Protein AF-0000000070569779 (afdb_homodimer)

Solvent-accessible surface area (backbone atoms only — not comparable to full-atom values): 30736 Å² total; per-residue (Å²): 129,89,82,84,84,78,81,80,78,84,78,78,77,76,77,74,81,68,86,76,75,81,78,78,73,76,72,78,74,75,82,78,78,74,84,86,83,73,84,77,76,76,73,76,72,74,74,78,79,76,81,65,71,64,59,62,51,48,49,41,53,55,48,56,52,51,76,78,44,46,83,85,38,76,62,38,60,55,52,50,49,52,50,58,70,68,51,78,43,61,67,45,48,53,47,41,53,52,46,34,51,58,46,15,51,74,33,67,68,36,8,50,35,40,33,56,54,50,61,70,43,35,78,45,63,38,95,89,43,46,42,40,57,54,51,53,50,50,52,50,57,60,54,58,66,39,77,76,43,34,82,81,37,49,57,51,50,51,16,49,46,50,23,48,49,51,44,46,52,53,35,44,74,71,69,42,92,46,73,83,53,51,60,59,47,52,49,47,47,49,48,28,53,71,64,60,39,68,74,40,36,56,52,42,46,50,53,47,62,74,40,39,71,59,38,52,74,76,38,42,69,58,43,73,46,61,46,46,54,51,41,53,48,45,36,66,34,81,87,37,54,65,70,58,21,52,47,37,47,52,41,49,49,52,50,44,54,52,55,22,60,66,74,75,130,88,76,84,78,75,76,77,76,79,74,74,74,73,75,72,79,64,87,74,74,84,77,74,80,71,74,76,73,72,83,70,80,83,80,83,84,76,84,75,81,79,74,76,75,77,74,76,80,74,80,63,71,63,58,63,49,48,50,40,52,57,48,56,51,51,76,78,46,46,81,83,36,78,60,37,61,56,53,51,50,53,50,58,70,67,52,78,42,62,67,44,46,51,48,42,52,52,45,31,51,57,48,14,50,74,34,67,68,36,8,50,36,39,34,56,53,51,61,70,44,36,79,46,63,38,95,89,43,48,41,40,57,55,52,52,51,50,53,50,56,61,52,58,68,38,76,75,42,35,82,82,37,49,58,51,51,52,15,49,45,49,23,48,47,52,45,46,51,54,36,44,74,71,71,42,91,44,72,84,51,51,60,58,46,51,48,46,48,50,49,28,54,72,63,58,39,68,76,39,36,54,52,43,44,51,53,47,61,74,39,38,71,58,37,52,74,73,37,41,68,58,43,73,44,62,46,45,53,53,42,52,49,44,35,68,33,80,85,37,54,65,72,59,19,50,48,37,47,52,41,50,50,51,50,42,55,50,55,21,60,67,75,74

Radius of gyration: 38.99 Å; Cα contacts (8 Å, |Δi|>4): 470; chains: 2; bounding box: 37×134×122 Å

pLDDT: mean 79.56, std 28.94, range [16.98, 98.31]

Structure (mmCIF, N/CA/C/O backbone):
data_AF-0000000070569779-model_v1
#
loop_
_entity.id
_entity.type
_entity.pdbx_description
1 polymer 'Putative mif4gd protein'
#
loop_
_atom_site.group_PDB
_atom_site.id
_atom_site.type_symbol
_atom_site.label_atom_id
_atom_site.label_alt_id
_atom_site.label_comp_id
_atom_site.label_asym_id
_atom_site.label_entity_id
_atom_site.label_seq_id
_atom_site.pdbx_PDB_ins_code
_atom_site.Cartn_x
_atom_site.Cartn_y
_atom_site.Cartn_z
_atom_site.occupancy
_atom_site.B_iso_or_equiv
_atom_site.auth_seq_id
_atom_site.auth_comp_id
_atom_site.auth_asym_id
_atom_site.auth_atom_id
_atom_site.pdbx_PDB_model_num
ATOM 1 N N . MET A 1 1 ? 15.031 -36.656 29.281 1 17.78 1 MET A N 1
ATOM 2 C CA . MET A 1 1 ? 14.133 -35.906 30.172 1 17.78 1 MET A CA 1
ATOM 3 C C . MET A 1 1 ? 14.406 -34.406 30.094 1 17.78 1 MET A C 1
ATOM 5 O O . MET A 1 1 ? 13.859 -33.656 30.891 1 17.78 1 MET A O 1
ATOM 9 N N . ALA A 1 2 ? 15.391 -33.906 29.469 1 23.2 2 ALA A N 1
ATOM 10 C CA . ALA A 1 2 ? 15.914 -32.594 29.859 1 23.2 2 ALA A CA 1
ATOM 11 C C . ALA A 1 2 ? 14.891 -31.5 29.594 1 23.2 2 ALA A C 1
ATOM 13 O O . ALA A 1 2 ? 14.172 -31.531 28.594 1 23.2 2 ALA A O 1
ATOM 14 N N . GLY A 1 3 ? 14.523 -30.578 30.625 1 19.69 3 GLY A N 1
ATOM 15 C CA . GLY A 1 3 ? 13.602 -29.609 31.188 1 19.69 3 GLY A CA 1
ATOM 16 C C . GLY A 1 3 ? 13.531 -28.312 30.391 1 19.69 3 GLY A C 1
ATOM 17 O O . GLY A 1 3 ? 14.414 -28.031 29.578 1 19.69 3 GLY A O 1
ATOM 18 N N . ARG A 1 4 ? 12.297 -27.453 30.531 1 23.33 4 ARG A N 1
ATOM 19 C CA . ARG A 1 4 ? 11.391 -26.359 30.188 1 23.33 4 ARG A CA 1
ATOM 20 C C . ARG A 1 4 ? 11.992 -25 30.578 1 23.33 4 ARG A C 1
ATOM 22 O O . ARG A 1 4 ? 11.672 -24.453 31.641 1 23.33 4 ARG A O 1
ATOM 29 N N . GLY A 1 5 ? 13.289 -24.75 30.453 1 20.64 5 GLY A N 1
ATOM 30 C CA . GLY A 1 5 ? 13.719 -23.578 31.203 1 20.64 5 GLY A CA 1
ATOM 31 C C . GLY A 1 5 ? 13.008 -22.312 30.781 1 20.64 5 GLY A C 1
ATOM 32 O O . GLY A 1 5 ? 12.773 -22.094 29.594 1 20.64 5 GLY A O 1
ATOM 33 N N . ARG A 1 6 ? 12.148 -21.609 31.703 1 21.98 6 ARG A N 1
ATOM 34 C CA . ARG A 1 6 ? 11.266 -20.469 31.984 1 21.98 6 ARG A CA 1
ATOM 35 C C . ARG A 1 6 ? 11.977 -19.156 31.734 1 21.98 6 ARG A C 1
ATOM 37 O O . ARG A 1 6 ? 12.836 -18.75 32.531 1 21.98 6 ARG A O 1
ATOM 44 N N . GLY A 1 7 ? 12.406 -18.703 30.562 1 21.06 7 GLY A N 1
ATOM 45 C CA . GLY A 1 7 ? 13.227 -17.516 30.406 1 21.06 7 GLY A CA 1
ATOM 46 C C . GLY A 1 7 ? 12.523 -16.25 30.875 1 21.06 7 GLY A C 1
ATOM 47 O O . GLY A 1 7 ? 11.375 -15.992 30.5 1 21.06 7 GLY A O 1
ATOM 48 N N . SER A 1 8 ? 12.711 -15.758 32.156 1 21.64 8 SER A N 1
ATOM 49 C CA . SER A 1 8 ? 12.18 -14.633 32.906 1 21.64 8 SER A CA 1
ATOM 50 C C . SER A 1 8 ? 12.305 -13.328 32.125 1 21.64 8 SER A C 1
ATOM 52 O O . SER A 1 8 ? 13.383 -13 31.625 1 21.64 8 SER A O 1
ATOM 54 N N . ARG A 1 9 ? 11.227 -12.852 31.547 1 21.84 9 ARG A N 1
ATOM 55 C CA . ARG A 1 9 ? 10.898 -11.617 30.844 1 21.84 9 ARG A CA 1
ATOM 56 C C . ARG A 1 9 ? 11.172 -10.398 31.719 1 21.84 9 ARG A C 1
ATOM 58 O O . ARG A 1 9 ? 10.523 -10.211 32.75 1 21.84 9 ARG A O 1
ATOM 65 N N . ALA A 1 10 ? 12.453 -9.875 31.938 1 21.56 10 ALA A N 1
ATOM 66 C CA . ALA A 1 10 ? 12.75 -8.742 32.812 1 21.56 10 ALA A CA 1
ATOM 67 C C . ALA A 1 10 ? 11.938 -7.516 32.406 1 21.56 10 ALA A C 1
ATOM 69 O O . ALA A 1 10 ? 11.742 -7.25 31.219 1 21.56 10 ALA A O 1
ATOM 70 N N . ALA A 1 11 ? 11.023 -7.016 33.281 1 22.83 11 ALA A N 1
ATOM 71 C CA . ALA A 1 11 ? 10.047 -5.957 33.531 1 22.83 11 ALA A CA 1
ATOM 72 C C . ALA A 1 11 ? 10.695 -4.578 33.406 1 22.83 11 ALA A C 1
ATOM 74 O O . ALA A 1 11 ? 11.547 -4.227 34.219 1 22.83 11 ALA A O 1
ATOM 75 N N . PHE A 1 12 ? 11.102 -4.066 32.25 1 22.31 12 PHE A N 1
ATOM 76 C CA . PHE A 1 12 ? 11.805 -2.789 32.25 1 22.31 12 PHE A CA 1
ATOM 77 C C . PHE A 1 12 ? 10.938 -1.685 32.812 1 22.31 12 PHE A C 1
ATOM 79 O O . PHE A 1 12 ? 9.797 -1.489 32.375 1 22.31 12 PHE A O 1
ATOM 86 N N . PRO A 1 13 ? 11.07 -1.323 34.062 1 23.19 13 PRO A N 1
ATOM 87 C CA . PRO A 1 13 ? 10.25 -0.348 34.812 1 23.19 13 PRO A CA 1
ATOM 88 C C . PRO A 1 13 ? 10.211 1.015 34.125 1 23.19 13 PRO A C 1
ATOM 90 O O . PRO A 1 13 ? 11.188 1.425 33.5 1 23.19 13 PRO A O 1
ATOM 93 N N . GLU A 1 14 ? 9.07 1.373 33.625 1 24.73 14 GLU A N 1
ATOM 94 C CA . GLU A 1 14 ? 8.609 2.576 32.938 1 24.73 14 GLU A CA 1
ATOM 95 C C . GLU A 1 14 ? 8.836 3.818 33.781 1 24.73 14 GLU A C 1
ATOM 97 O O . GLU A 1 14 ? 8.086 4.066 34.75 1 24.73 14 GLU A O 1
ATOM 102 N N . VAL A 1 15 ? 10.031 3.998 34.219 1 22.27 15 VAL A N 1
ATOM 103 C CA . VAL A 1 15 ? 10.07 5.145 35.094 1 22.27 15 VAL A CA 1
ATOM 104 C C . VAL A 1 15 ? 9.508 6.375 34.406 1 22.27 15 VAL A C 1
ATOM 106 O O . VAL A 1 15 ? 10.016 6.781 33.344 1 22.27 15 VAL A O 1
ATOM 109 N N . ARG A 1 16 ? 8.25 6.578 34.719 1 22.8 16 ARG A N 1
ATOM 110 C CA . ARG A 1 16 ? 7.336 7.695 34.469 1 22.8 16 ARG A CA 1
ATOM 111 C C . ARG A 1 16 ? 7.938 9.008 34.969 1 22.8 16 ARG A C 1
ATOM 113 O O . ARG A 1 16 ? 7.777 9.359 36.156 1 22.8 16 ARG A O 1
ATOM 120 N N . HIS A 1 17 ? 9.258 9.406 34.781 1 20.55 17 HIS A N 1
ATOM 121 C CA . HIS A 1 17 ? 9.781 10.523 35.562 1 20.55 17 HIS A CA 1
ATOM 122 C C . HIS A 1 17 ? 9.008 11.805 35.25 1 20.55 17 HIS A C 1
ATOM 124 O O . HIS A 1 17 ? 8.844 12.18 34.094 1 20.55 17 HIS A O 1
ATOM 130 N N . GLN A 1 18 ? 8.039 12.211 36.156 1 22.42 18 GLN A N 1
ATOM 131 C CA . GLN A 1 18 ? 7.125 13.289 36.5 1 22.42 18 GLN A CA 1
ATOM 132 C C . GLN A 1 18 ? 7.852 14.633 36.531 1 22.42 18 GLN A C 1
ATOM 134 O O . GLN A 1 18 ? 8.914 14.758 37.125 1 22.42 18 GLN A O 1
ATOM 139 N N . LEU A 1 19 ? 7.781 15.32 35.375 1 22.73 19 LEU A N 1
ATOM 140 C CA . LEU A 1 19 ? 8.328 16.672 35.344 1 22.73 19 LEU A CA 1
ATOM 141 C C . LEU A 1 19 ? 7.898 17.469 36.562 1 22.73 19 LEU A C 1
ATOM 143 O O . LEU A 1 19 ? 6.703 17.609 36.844 1 22.73 19 LEU A O 1
ATOM 147 N N . ARG A 1 20 ? 8.594 17.219 37.812 1 22.53 20 ARG A N 1
ATOM 148 C CA . ARG A 1 20 ? 8.352 17.875 39.094 1 22.53 20 ARG A CA 1
ATOM 149 C C . ARG A 1 20 ? 8.289 19.391 38.938 1 22.53 20 ARG A C 1
ATOM 151 O O . ARG A 1 20 ? 9 19.953 38.094 1 22.53 20 ARG A O 1
ATOM 158 N N . ARG A 1 21 ? 7.184 19.938 39.5 1 22.73 21 ARG A N 1
ATOM 159 C CA . ARG A 1 21 ? 6.652 21.281 39.688 1 22.73 21 ARG A CA 1
ATOM 160 C C . ARG A 1 21 ? 7.648 22.172 40.438 1 22.73 21 ARG A C 1
ATOM 162 O O . ARG A 1 21 ? 8.141 21.781 41.5 1 22.73 21 ARG A O 1
ATOM 169 N N . PRO A 1 22 ? 8.453 23.016 39.844 1 19.06 22 PRO A N 1
ATOM 170 C CA . PRO A 1 22 ? 9.43 23.875 40.5 1 19.06 22 PRO A CA 1
ATOM 171 C C . PRO A 1 22 ? 8.828 24.625 41.688 1 19.06 22 PRO A C 1
ATOM 173 O O . PRO A 1 22 ? 7.805 25.297 41.562 1 19.06 22 PRO A O 1
ATOM 176 N N . LYS A 1 23 ? 8.781 24.031 42.875 1 21.8 23 LYS A N 1
ATOM 177 C CA . LYS A 1 23 ? 8.281 24.609 44.125 1 21.8 23 LYS A CA 1
ATOM 178 C C . LYS A 1 23 ? 8.945 25.953 44.438 1 21.8 23 LYS A C 1
ATOM 180 O O . LYS A 1 23 ? 10.133 26 44.75 1 21.8 23 LYS A O 1
ATOM 185 N N . ASP A 1 24 ? 8.75 27.141 43.562 1 16.98 24 ASP A N 1
ATOM 186 C CA . ASP A 1 24 ? 9.336 28.453 43.875 1 16.98 24 ASP A CA 1
ATOM 187 C C . ASP A 1 24 ? 9.039 28.875 45.312 1 16.98 24 ASP A C 1
ATOM 189 O O . ASP A 1 24 ? 7.871 28.984 45.688 1 16.98 24 ASP A O 1
ATOM 193 N N . ASP A 1 25 ? 9.688 28.453 46.25 1 20.39 25 ASP A N 1
ATOM 194 C CA . ASP A 1 25 ? 9.664 28.734 47.688 1 20.39 25 ASP A CA 1
ATOM 195 C C . ASP A 1 25 ? 9.875 30.234 47.938 1 20.39 25 ASP A C 1
ATOM 197 O O . ASP A 1 25 ? 10.93 30.641 48.406 1 20.39 25 ASP A O 1
ATOM 201 N N . CYS A 1 26 ? 9.375 31.109 47.062 1 18.2 26 CYS A N 1
ATOM 202 C CA . CYS A 1 26 ? 9.805 32.469 47.406 1 18.2 26 CYS A CA 1
ATOM 203 C C . CYS A 1 26 ? 9.406 32.844 48.812 1 18.2 26 CYS A C 1
ATOM 205 O O . CYS A 1 26 ? 8.219 32.969 49.125 1 18.2 26 CYS A O 1
ATOM 207 N N . GLU A 1 27 ? 10.125 32.438 49.719 1 19.5 27 GLU A N 1
ATOM 208 C CA . GLU A 1 27 ? 10.016 32.844 51.125 1 19.5 27 GLU A CA 1
ATOM 209 C C . GLU A 1 27 ? 10.016 34.375 51.281 1 19.5 27 GLU A C 1
ATOM 211 O O . GLU A 1 27 ? 11.008 35.031 50.938 1 19.5 27 GLU A O 1
ATOM 216 N N . GLN A 1 28 ? 8.906 34.969 50.938 1 18.45 28 GLN A N 1
ATOM 217 C CA . GLN A 1 28 ? 8.75 36.406 51.156 1 18.45 28 GLN A CA 1
ATOM 218 C C . GLN A 1 28 ? 9.07 36.781 52.625 1 18.45 28 GLN A C 1
ATOM 220 O O . GLN A 1 28 ? 8.383 36.344 53.531 1 18.45 28 GLN A O 1
ATOM 225 N N . SER A 1 29 ? 10.305 36.906 52.812 1 18.17 29 SER A N 1
ATOM 226 C CA . SER A 1 29 ? 10.766 37.344 54.125 1 18.17 29 SER A CA 1
ATOM 227 C C . SER A 1 29 ? 10.023 38.594 54.594 1 18.17 29 SER A C 1
ATOM 229 O O . SER A 1 29 ? 9.477 39.344 53.781 1 18.17 29 SER A O 1
ATOM 231 N N . THR A 1 30 ? 10.367 39.125 55.812 1 18.05 30 THR A N 1
ATOM 232 C CA . THR A 1 30 ? 9.852 39.719 57.031 1 18.05 30 THR A CA 1
ATOM 233 C C . THR A 1 30 ? 9.82 41.219 56.938 1 18.05 30 THR A C 1
ATOM 235 O O . THR A 1 30 ? 9.453 41.906 57.906 1 18.05 30 THR A O 1
ATOM 238 N N . VAL A 1 31 ? 10.328 41.812 55.906 1 21.28 31 VAL A N 1
ATOM 239 C CA . VAL A 1 31 ? 10.906 43.062 56.469 1 21.28 31 VAL A CA 1
ATOM 240 C C . VAL A 1 31 ? 9.805 43.938 57.031 1 21.28 31 VAL A C 1
ATOM 242 O O . VAL A 1 31 ? 8.727 44.062 56.438 1 21.28 31 VAL A O 1
ATOM 245 N N . THR A 1 32 ? 10.242 44.594 58.094 1 18.75 32 THR A N 1
ATOM 246 C CA . THR A 1 32 ? 9.609 45.312 59.188 1 18.75 32 THR A CA 1
ATOM 247 C C . THR A 1 32 ? 8.984 46.594 58.719 1 18.75 32 THR A C 1
ATOM 249 O O . THR A 1 32 ? 9.43 47.156 57.688 1 18.75 32 THR A O 1
ATOM 252 N N . ALA A 1 33 ? 7.98 47.125 59.5 1 19.56 33 ALA A N 1
ATOM 253 C CA . ALA A 1 33 ? 6.762 47.906 59.406 1 19.56 33 ALA A CA 1
ATOM 254 C C . ALA A 1 33 ? 7.09 49.406 59.406 1 19.56 33 ALA A C 1
ATOM 256 O O . ALA A 1 33 ? 6.23 50.219 59.062 1 19.56 33 ALA A O 1
ATOM 257 N N . GLY A 1 34 ? 8.43 49.844 59.562 1 17.78 34 GLY A N 1
ATOM 258 C CA . GLY A 1 34 ? 8.031 50.875 60.5 1 17.78 34 GLY A CA 1
ATOM 259 C C . GLY A 1 34 ? 7.188 51.969 59.875 1 17.78 34 GLY A C 1
ATOM 260 O O . GLY A 1 34 ? 6.922 51.938 58.656 1 17.78 34 GLY A O 1
ATOM 261 N N . PRO A 1 35 ? 7.672 53.188 60.219 1 19.88 35 PRO A N 1
ATOM 262 C CA . PRO A 1 35 ? 6.832 54.25 60.844 1 19.88 35 PRO A CA 1
ATOM 263 C C . PRO A 1 3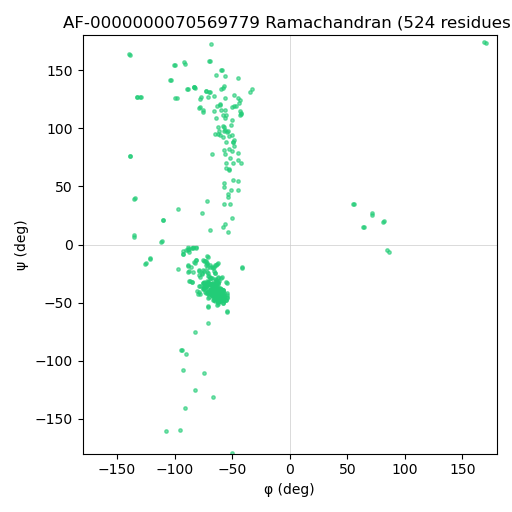5 ? 6.039 55.031 59.812 1 19.88 35 PRO A C 1
ATOM 265 O O . PRO A 1 35 ? 6.211 54.844 58.594 1 19.88 35 PRO A O 1
ATOM 268 N N . GLY A 1 36 ? 6.277 56.375 59.906 1 18.33 36 GLY A N 1
ATOM 269 C CA . GLY A 1 36 ? 5.43 57.531 60.188 1 18.33 36 GLY A CA 1
ATOM 270 C C . GLY A 1 36 ? 4.852 58.156 58.938 1 18.33 36 GLY A C 1
ATOM 271 O O . GLY A 1 36 ? 5.16 57.75 57.844 1 18.33 36 GLY A O 1
ATOM 272 N N . GLY A 1 37 ? 4.824 59.531 59 1 18.91 37 GLY A N 1
ATOM 273 C CA . GLY A 1 37 ? 3.814 60.562 58.938 1 18.91 37 GLY A CA 1
ATOM 274 C C . GLY A 1 37 ? 3.549 61.062 57.531 1 18.91 37 GLY A C 1
ATOM 275 O O . GLY A 1 37 ? 2.516 60.75 56.938 1 18.91 37 GLY A O 1
ATOM 276 N N . ASP A 1 38 ? 4.203 62.094 57.188 1 21.11 38 ASP A N 1
ATOM 277 C CA . ASP A 1 38 ? 3.508 63.344 56.906 1 21.11 38 ASP A CA 1
ATOM 278 C C . ASP A 1 38 ? 3.279 63.5 55.406 1 21.11 38 ASP A C 1
ATOM 280 O O . ASP A 1 38 ? 2.533 64.375 54.969 1 21.11 38 ASP A O 1
ATOM 284 N N . ALA A 1 39 ? 4.031 62.812 54.562 1 22.28 39 ALA A N 1
ATOM 285 C CA . ALA A 1 39 ? 4.379 63.875 53.594 1 22.28 39 ALA A CA 1
ATOM 286 C C . ALA A 1 39 ? 3.148 64.312 52.812 1 22.28 39 ALA A C 1
ATOM 288 O O . ALA A 1 39 ? 2.131 63.625 52.781 1 22.28 39 ALA A O 1
ATOM 289 N N . ASN A 1 40 ? 3.496 65.438 52.031 1 23.75 40 ASN A N 1
ATOM 290 C CA . ASN A 1 40 ? 3.004 66.625 51.344 1 23.75 40 ASN A CA 1
ATOM 291 C C . ASN A 1 40 ? 2.217 66.25 50.094 1 23.75 40 ASN A C 1
ATOM 293 O O . ASN A 1 40 ? 2.631 65.312 49.344 1 23.75 40 ASN A O 1
ATOM 297 N N . PRO A 1 41 ? 1.043 66.75 50 1 23.92 41 PRO A N 1
ATOM 298 C CA . PRO A 1 41 ? -0.075 66.562 49.094 1 23.92 41 P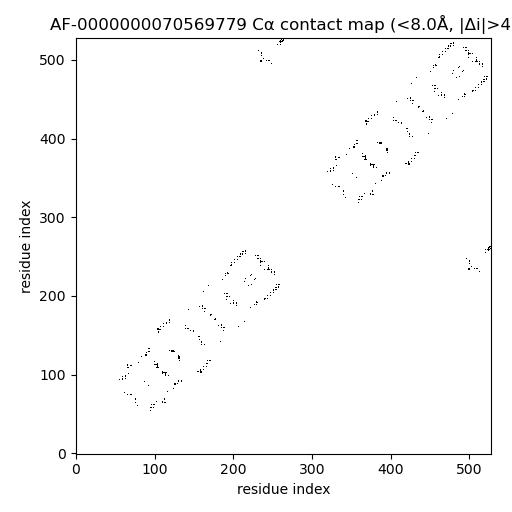RO A CA 1
ATOM 299 C C . PRO A 1 41 ? 0.302 66.812 47.625 1 23.92 41 PRO A C 1
ATOM 301 O O . PRO A 1 41 ? -0.577 66.938 46.781 1 23.92 41 PRO A O 1
ATOM 304 N N . ASP A 1 42 ? 1.646 66.812 47.281 1 25.55 42 ASP A N 1
ATOM 305 C CA . ASP A 1 42 ? 1.751 67.5 46.031 1 25.55 42 ASP A CA 1
ATOM 306 C C . ASP A 1 42 ? 0.875 66.875 44.938 1 25.55 42 ASP A C 1
ATOM 308 O O . ASP A 1 42 ? 0.874 65.625 44.812 1 25.55 42 ASP A O 1
ATOM 312 N N . GLY A 1 43 ? -0.199 67.562 44.562 1 23.39 43 GLY A N 1
ATOM 313 C CA . GLY A 1 43 ? -1.3 67.312 43.625 1 23.39 43 GLY A CA 1
ATOM 314 C C . GLY A 1 43 ? -0.842 66.875 42.25 1 23.39 43 GLY A C 1
ATOM 315 O O . GLY A 1 43 ? -1.441 67.25 41.25 1 23.39 43 GLY A O 1
ATOM 316 N N . ASN A 1 44 ? 0.387 66.312 42.094 1 26.31 44 ASN A N 1
ATOM 317 C CA . ASN A 1 44 ? 0.69 66.188 40.656 1 26.31 44 ASN A CA 1
ATOM 318 C C . ASN A 1 44 ? -0.323 65.312 39.938 1 26.31 44 ASN A C 1
ATOM 320 O O . ASN A 1 44 ? -0.449 64.125 40.219 1 26.31 44 ASN A O 1
ATOM 324 N N . ALA A 1 45 ? -1.359 66 39.344 1 33.47 45 ALA A N 1
ATOM 325 C CA . ALA A 1 45 ? -2.412 65.375 38.531 1 33.47 45 ALA A CA 1
ATOM 326 C C . ALA A 1 45 ? -1.823 64.438 37.469 1 33.47 45 ALA A C 1
ATOM 328 O O . ALA A 1 45 ? -0.995 64.875 36.656 1 33.47 45 ALA A O 1
ATOM 329 N N . PRO A 1 46 ? -1.599 63.25 37.75 1 32.97 46 PRO A N 1
ATOM 330 C CA . PRO A 1 46 ? -1.024 62.375 36.688 1 32.97 46 PRO A CA 1
ATOM 331 C C . PRO A 1 46 ? -1.784 62.5 35.375 1 32.97 46 PRO A C 1
ATOM 333 O O . PRO A 1 46 ? -3.006 62.656 35.375 1 32.97 46 PRO A O 1
ATOM 336 N N . LEU A 1 47 ? -1.122 62.938 34.281 1 36.53 47 LEU A N 1
ATOM 337 C CA . LEU A 1 47 ? -1.536 63.062 32.875 1 36.53 47 LEU A CA 1
ATOM 338 C C . LEU A 1 47 ? -2.285 61.844 32.406 1 36.53 47 LEU A C 1
ATOM 340 O O . LEU A 1 47 ? -2.012 60.719 32.875 1 36.53 47 LEU A O 1
ATOM 344 N N . PRO A 1 48 ? -3.541 62 31.938 1 35.44 48 PRO A N 1
ATOM 345 C CA . PRO A 1 48 ? -4.434 60.938 31.484 1 35.44 48 PRO A CA 1
ATOM 346 C C . PRO A 1 48 ? -3.727 59.906 30.625 1 35.44 48 PRO A C 1
ATOM 348 O O . PRO A 1 48 ? -2.797 60.25 29.875 1 35.44 48 PRO A O 1
ATOM 351 N N . PRO A 1 49 ? -3.594 58.719 30.984 1 37.88 49 PRO A N 1
ATOM 352 C CA . PRO A 1 49 ? -2.896 57.656 30.234 1 37.88 49 PRO A CA 1
ATOM 353 C C . PRO A 1 49 ? -3.213 57.688 28.75 1 37.88 49 PRO A C 1
ATOM 355 O O . PRO A 1 49 ? -4.312 58.094 28.359 1 37.88 49 PRO A O 1
ATOM 358 N N . THR A 1 50 ? -2.324 58 27.828 1 39 50 THR A N 1
ATOM 359 C CA . T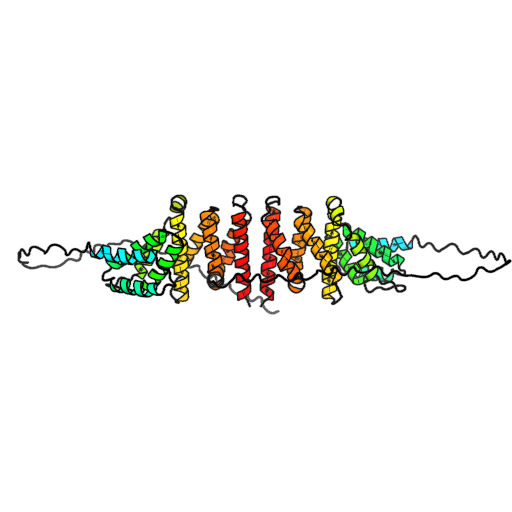HR A 1 50 ? -2.332 58.031 26.359 1 39 50 THR A CA 1
ATOM 360 C C . THR A 1 50 ? -3.213 56.906 25.812 1 39 50 THR A C 1
ATOM 362 O O . THR A 1 50 ? -3.307 55.844 26.422 1 39 50 THR A O 1
ATOM 365 N N . PRO A 1 51 ? -4.168 57.094 24.859 1 38.28 51 PRO A N 1
ATOM 366 C CA . PRO A 1 51 ? -5.137 56.219 24.203 1 38.28 51 PRO A CA 1
ATOM 367 C C . PRO A 1 51 ? -4.523 54.875 23.75 1 38.28 51 PRO A C 1
ATOM 369 O O . PRO A 1 51 ? -3.82 54.844 22.734 1 38.28 51 PRO A O 1
ATOM 372 N N . ALA A 1 52 ? -3.932 54.062 24.359 1 42.31 52 ALA A N 1
ATOM 373 C CA . ALA A 1 52 ? -3.521 52.688 24.094 1 42.31 52 ALA A CA 1
ATOM 374 C C . ALA A 1 52 ? -4.633 51.906 23.406 1 42.31 52 ALA A C 1
ATOM 376 O O . ALA A 1 52 ? -4.406 50.781 22.922 1 42.31 52 ALA A O 1
ATOM 377 N N . LYS A 1 53 ? -5.871 52.219 23.406 1 46.38 53 LYS A N 1
ATOM 378 C CA . LYS A 1 53 ? -7.031 51.469 22.906 1 46.38 53 LYS A CA 1
ATOM 379 C C . LYS A 1 53 ? -7.039 51.469 21.375 1 46.38 53 LYS A C 1
ATOM 381 O O . LYS A 1 53 ? -7.48 50.469 20.766 1 46.38 53 LYS A O 1
ATOM 386 N N . GLU A 1 54 ? -6.641 52.562 20.656 1 46.62 54 GLU A N 1
ATOM 387 C CA . GLU A 1 54 ? -6.703 52.719 19.203 1 46.62 54 GLU A CA 1
ATOM 388 C C . GLU A 1 54 ? -5.637 51.906 18.5 1 46.62 54 GLU A C 1
ATOM 390 O O . GLU A 1 54 ? -5.852 51.438 17.375 1 46.62 54 GLU A O 1
ATOM 395 N N . GLU A 1 55 ? -4.496 51.781 19.047 1 47.28 55 GLU A N 1
ATOM 396 C CA . GLU A 1 55 ? -3.316 51.094 18.531 1 47.28 55 GLU A CA 1
ATOM 397 C C . GLU A 1 55 ? -3.557 49.594 18.406 1 47.28 55 GLU A C 1
ATOM 399 O O . GLU A 1 55 ? -3.102 48.938 17.453 1 47.28 55 GLU A O 1
ATOM 404 N N . ASN A 1 56 ? -4.301 48.969 19.406 1 55.25 56 ASN A N 1
ATOM 405 C CA . ASN A 1 56 ? -4.676 47.562 19.484 1 55.25 56 ASN A CA 1
ATOM 406 C C . ASN A 1 56 ? -5.578 47.188 18.312 1 55.25 56 ASN A C 1
ATOM 408 O O . ASN A 1 56 ? -5.508 46.031 17.828 1 55.25 56 ASN A O 1
ATOM 412 N N . ASP A 1 57 ? -6.094 48.312 17.719 1 82.19 57 ASP A N 1
ATOM 413 C CA . ASP A 1 57 ? -7.016 48.125 16.594 1 82.19 57 ASP A CA 1
ATOM 414 C C . ASP A 1 57 ? -6.262 48.031 15.273 1 82.19 57 ASP A C 1
ATOM 416 O O . ASP A 1 57 ? -6.652 47.25 14.383 1 82.19 57 ASP A O 1
ATOM 420 N N . GLU A 1 58 ? -4.965 48.625 15.305 1 91.25 58 GLU A N 1
ATOM 421 C CA . GLU A 1 58 ? -4.23 48.656 14.047 1 91.25 58 GLU A CA 1
ATOM 422 C C . GLU A 1 58 ? -3.588 47.281 13.766 1 91.25 58 GLU A C 1
ATOM 424 O O . GLU A 1 58 ? -3.59 46.812 12.625 1 91.25 58 GLU A O 1
ATOM 429 N N . ILE A 1 59 ? -3.039 46.75 14.867 1 93.94 59 ILE A N 1
ATOM 430 C CA . ILE A 1 59 ? -2.406 45.438 14.742 1 93.94 59 ILE A CA 1
ATOM 431 C C . ILE A 1 59 ? -3.434 44.406 14.273 1 93.94 59 ILE A C 1
ATOM 433 O O . ILE A 1 59 ? -3.156 43.594 13.391 1 93.94 59 ILE A O 1
ATOM 437 N N . LYS A 1 60 ? -4.562 44.531 14.758 1 94.69 60 LYS A N 1
ATOM 438 C CA . LYS A 1 60 ? -5.625 43.594 14.383 1 94.69 60 LYS A CA 1
ATOM 439 C C . LYS A 1 60 ? -6.012 43.781 12.914 1 94.69 60 LYS A C 1
ATOM 441 O O . LYS A 1 60 ? -6.242 42.781 12.203 1 94.69 60 LYS A O 1
ATOM 446 N N . LYS A 1 61 ? -6.051 45 12.516 1 94.12 61 LYS A N 1
ATOM 447 C CA . LYS A 1 61 ? -6.391 45.312 11.125 1 94.12 61 LYS A CA 1
ATOM 448 C C . LYS A 1 61 ? -5.316 44.781 10.172 1 94.12 61 LYS A C 1
ATOM 450 O O . LYS A 1 61 ? -5.633 44.219 9.109 1 94.12 61 LYS A O 1
ATOM 455 N N . LEU A 1 62 ? -4.09 44.969 10.594 1 95.31 62 LEU A N 1
ATOM 456 C CA . LEU A 1 62 ? -2.986 44.469 9.773 1 95.31 62 LEU A CA 1
ATOM 457 C C . LEU A 1 62 ? -3.006 42.938 9.688 1 95.31 62 LEU A C 1
ATOM 459 O O . LEU A 1 62 ? -2.799 42.375 8.617 1 95.31 62 LEU A O 1
ATOM 463 N N . CYS A 1 63 ? -3.305 42.344 10.797 1 95.81 63 CYS A N 1
ATOM 464 C CA . CYS A 1 63 ? -3.371 40.875 10.82 1 95.81 63 CYS A CA 1
ATOM 465 C C . CYS A 1 63 ? -4.531 40.375 9.977 1 95.81 63 CYS A C 1
ATOM 467 O O . CYS A 1 63 ? -4.414 39.344 9.297 1 95.81 63 CYS A O 1
ATOM 469 N N . ALA A 1 64 ? -5.629 41.062 9.922 1 94 64 ALA A N 1
ATOM 470 C CA . ALA A 1 64 ? -6.828 40.656 9.203 1 94 64 ALA A CA 1
ATOM 471 C C . ALA A 1 64 ? -6.574 40.594 7.695 1 94 64 ALA A C 1
ATOM 473 O O . ALA A 1 64 ? -7.227 39.844 6.973 1 94 64 ALA A O 1
ATOM 474 N N . GLN A 1 65 ? -5.586 41.344 7.246 1 93.19 65 GLN A N 1
ATOM 475 C CA . GLN A 1 65 ? -5.285 41.406 5.824 1 93.19 65 GLN A CA 1
ATOM 476 C C . GLN A 1 65 ? -4.703 40.094 5.316 1 93.19 65 GLN A C 1
ATOM 478 O O . GLN A 1 65 ? -4.77 39.781 4.121 1 93.19 65 GLN A O 1
ATOM 483 N N . PHE A 1 66 ? -4.211 39.312 6.223 1 95.19 66 PHE A N 1
ATOM 484 C CA . PHE A 1 66 ? -3.623 38.031 5.82 1 95.19 66 PHE A CA 1
ATOM 485 C C . PHE A 1 66 ? -4.703 37.062 5.375 1 95.19 66 PHE A C 1
ATOM 487 O O . PHE A 1 66 ? -4.406 36.062 4.73 1 95.19 66 PHE A O 1
ATOM 494 N N . LYS A 1 67 ? -5.945 37.406 5.621 1 93.81 67 LYS A N 1
ATOM 495 C CA . LYS A 1 67 ? -7.074 36.594 5.168 1 93.81 67 LYS A CA 1
ATOM 496 C C . LYS A 1 67 ? -7.109 36.5 3.645 1 93.81 67 LYS A C 1
ATOM 498 O O . LYS A 1 67 ? -7.543 35.5 3.086 1 93.81 67 LYS A O 1
ATOM 503 N N . TYR A 1 68 ? -6.578 37.531 3.068 1 92.56 68 TYR A N 1
ATOM 504 C CA . TYR A 1 68 ? -6.723 37.625 1.621 1 92.56 68 TYR A CA 1
ATOM 505 C C . TYR A 1 68 ? -5.379 37.438 0.926 1 92.56 68 TYR A C 1
ATOM 507 O O . TYR A 1 68 ? -5.285 37.531 -0.3 1 92.56 68 TYR A O 1
ATOM 515 N N . LEU A 1 69 ? -4.383 37.188 1.655 1 90.94 69 LEU A N 1
ATOM 516 C CA . LEU A 1 69 ? -3.051 37.062 1.073 1 90.94 69 LEU A CA 1
ATOM 517 C C . LEU A 1 69 ? -2.639 35.594 0.989 1 90.94 69 LEU A C 1
ATOM 519 O O . LEU A 1 69 ? -3.027 34.781 1.836 1 90.94 69 LEU A O 1
ATOM 523 N N . HIS A 1 70 ? -1.989 35.312 -0.1 1 89.38 70 HIS A N 1
ATOM 524 C CA . HIS A 1 70 ? -1.339 34.031 -0.227 1 89.38 70 HIS A CA 1
ATOM 525 C C . HIS A 1 70 ? 0.157 34.125 0.052 1 89.38 70 HIS A C 1
ATOM 527 O O . HIS A 1 70 ? 0.766 35.156 -0.179 1 89.38 70 HIS A O 1
ATOM 533 N N . THR A 1 71 ? 0.734 32.969 0.494 1 87.19 71 THR A N 1
ATOM 534 C CA . THR A 1 71 ? 2.137 32.969 0.893 1 87.19 71 THR A CA 1
ATOM 535 C C . THR A 1 71 ? 3.043 33.25 -0.3 1 87.19 71 THR A C 1
ATOM 537 O O . THR A 1 71 ? 4.141 33.781 -0.135 1 87.19 71 THR A O 1
ATOM 540 N N . SER A 1 72 ? 2.518 32.969 -1.508 1 87.69 72 SER A N 1
ATOM 541 C CA . SER A 1 72 ? 3.316 33.188 -2.711 1 87.69 72 SER A CA 1
ATOM 542 C C . SER A 1 72 ? 3.146 34.594 -3.24 1 87.69 72 SER A C 1
ATOM 544 O O . SER A 1 72 ? 3.859 35.031 -4.156 1 87.69 72 SER A O 1
ATOM 546 N N . ASP A 1 73 ? 2.314 35.312 -2.625 1 90.19 73 ASP A N 1
ATOM 547 C CA . ASP A 1 73 ? 2.068 36.688 -3.066 1 90.19 73 ASP A CA 1
ATOM 548 C C . ASP A 1 73 ? 3.25 37.594 -2.727 1 90.19 73 ASP A C 1
ATOM 550 O O . ASP A 1 73 ? 3.734 37.562 -1.593 1 90.19 73 ASP A O 1
ATOM 554 N N . PRO A 1 74 ? 3.619 38.312 -3.697 1 89.69 74 PRO A N 1
ATOM 555 C CA . PRO A 1 74 ? 4.707 39.25 -3.412 1 89.69 74 PRO A CA 1
ATOM 556 C C . PRO A 1 74 ? 4.355 40.25 -2.303 1 89.69 74 PRO A C 1
ATOM 558 O O . PRO A 1 74 ? 5.242 40.719 -1.583 1 89.69 74 PRO A O 1
ATOM 561 N N . THR A 1 75 ? 3.096 40.531 -2.205 1 92.81 75 THR A N 1
ATOM 562 C CA . THR A 1 75 ? 2.639 41.469 -1.214 1 92.81 75 THR A CA 1
ATOM 563 C C . THR A 1 75 ? 2.695 40.875 0.19 1 92.81 75 THR A C 1
ATOM 565 O O . THR A 1 75 ? 2.639 41.625 1.183 1 92.81 75 THR A O 1
ATOM 568 N N . PHE A 1 76 ? 2.842 39.656 0.25 1 94.44 76 PHE A N 1
ATOM 569 C CA . PHE A 1 76 ? 2.846 38.969 1.535 1 94.44 76 PHE A CA 1
ATOM 570 C C . PHE A 1 76 ? 4.008 39.438 2.398 1 94.44 76 PHE A C 1
ATOM 572 O O . PHE A 1 76 ? 3.811 39.875 3.537 1 94.44 76 PHE A O 1
ATOM 579 N N . SER A 1 77 ? 5.184 39.469 1.861 1 93 77 SER A N 1
ATOM 580 C CA . SER A 1 77 ? 6.387 39.812 2.602 1 93 77 SER A CA 1
ATOM 581 C C . SER A 1 77 ? 6.379 41.281 2.988 1 93 77 SER A C 1
ATOM 583 O O . SER A 1 77 ? 6.832 41.656 4.074 1 93 77 SER A O 1
ATOM 585 N N . LYS A 1 78 ? 5.898 42.062 2.066 1 94.75 78 LYS A N 1
ATOM 586 C CA . LYS A 1 78 ? 5.824 43.469 2.344 1 94.75 78 LYS A CA 1
ATOM 587 C C . LYS A 1 78 ? 4.863 43.781 3.494 1 94.75 78 LYS A C 1
ATOM 589 O O . LYS A 1 78 ? 5.18 44.562 4.395 1 94.75 78 LYS A O 1
ATOM 594 N N . HIS A 1 79 ? 3.738 43.125 3.367 1 96.06 79 HIS A N 1
ATOM 595 C CA . HIS A 1 79 ? 2.736 43.312 4.41 1 96.06 79 HIS A CA 1
ATOM 596 C C . HIS A 1 79 ? 3.24 42.812 5.758 1 96.06 79 HIS A C 1
ATOM 598 O O . HIS A 1 79 ? 2.98 43.438 6.793 1 96.06 79 HIS A O 1
ATOM 604 N N . LEU A 1 80 ? 3.895 41.75 5.801 1 95.81 80 LEU A N 1
ATOM 605 C CA . LEU A 1 80 ? 4.461 41.188 7.023 1 95.81 80 LEU A CA 1
ATOM 606 C C . LEU A 1 80 ? 5.492 42.125 7.629 1 95.81 80 LEU A C 1
ATOM 608 O O . LEU A 1 80 ? 5.566 42.281 8.852 1 95.81 80 LEU A O 1
ATOM 612 N N . ALA A 1 81 ? 6.324 42.781 6.805 1 95.06 81 ALA A N 1
ATOM 613 C CA . ALA A 1 81 ? 7.312 43.781 7.27 1 95.06 81 ALA A CA 1
ATOM 614 C C . ALA A 1 81 ? 6.641 44.938 7.965 1 95.06 81 ALA A C 1
ATOM 616 O O . ALA A 1 81 ? 7.125 45.438 8.984 1 95.06 81 ALA A O 1
ATOM 617 N N . VAL A 1 82 ? 5.59 45.344 7.363 1 96.12 82 VAL A N 1
ATOM 618 C CA . VAL A 1 82 ? 4.824 46.438 7.945 1 96.12 82 VAL A CA 1
ATOM 619 C C . VAL A 1 82 ? 4.305 46.031 9.32 1 96.12 82 VAL A C 1
ATOM 621 O O . VAL A 1 82 ? 4.391 46.812 10.281 1 96.12 82 VAL A O 1
ATOM 624 N N . LEU A 1 83 ? 3.729 44.844 9.422 1 96.62 83 LEU A N 1
ATOM 625 C CA . LEU A 1 83 ? 3.244 44.344 10.703 1 96.62 83 LEU A CA 1
ATOM 626 C C . LEU A 1 83 ? 4.379 44.281 11.719 1 96.62 83 LEU A C 1
ATOM 628 O O . LEU A 1 83 ? 4.211 44.688 12.867 1 96.62 83 LEU A O 1
ATOM 632 N N . THR A 1 84 ? 5.543 43.812 11.32 1 95.88 84 THR A N 1
ATOM 633 C CA . THR A 1 84 ? 6.695 43.656 12.195 1 95.88 84 THR A CA 1
ATOM 634 C C . THR A 1 84 ? 7.117 45 12.766 1 95.88 84 THR A C 1
ATOM 636 O O . THR A 1 84 ? 7.441 45.125 13.945 1 95.88 84 THR A O 1
ATOM 639 N N . ASP A 1 85 ? 7.043 46 11.914 1 95.44 85 ASP A N 1
ATOM 640 C CA . ASP A 1 85 ? 7.465 47.344 12.305 1 95.44 85 ASP A CA 1
ATOM 641 C C . ASP A 1 85 ? 6.473 47.938 13.289 1 95.44 85 ASP A C 1
ATOM 643 O O . ASP A 1 85 ? 6.84 48.812 14.078 1 95.44 85 ASP A O 1
ATOM 647 N N . LYS A 1 86 ? 5.273 47.5 13.203 1 95.62 86 LYS A N 1
ATOM 648 C CA . LYS A 1 86 ? 4.223 48.062 14.047 1 95.62 86 LYS A CA 1
ATOM 649 C C . LYS A 1 86 ? 4.211 47.438 15.43 1 95.62 86 LYS A C 1
ATOM 651 O O . LYS A 1 86 ? 3.572 47.938 16.344 1 95.62 86 LYS A O 1
ATOM 656 N N . LEU A 1 87 ? 4.883 46.281 15.633 1 96.06 87 LEU A N 1
ATOM 657 C CA . LEU A 1 87 ? 4.969 45.625 16.938 1 96.06 87 LEU A CA 1
ATOM 658 C C . LEU A 1 87 ? 5.941 46.344 17.844 1 96.06 87 LEU A C 1
ATOM 660 O O . LEU A 1 87 ? 7.148 46.375 17.594 1 96.06 87 LEU A O 1
ATOM 664 N N . LYS A 1 88 ? 5.441 46.938 18.938 1 94.69 88 LYS A N 1
ATOM 665 C CA . LYS A 1 88 ? 6.301 47.75 19.797 1 94.69 88 LYS A CA 1
ATOM 666 C C . LYS A 1 88 ? 6.273 47.281 21.234 1 94.69 88 LYS A C 1
ATOM 668 O O . LYS A 1 88 ? 7.16 47.594 22.031 1 94.69 88 LYS A O 1
ATOM 673 N N . SER A 1 89 ? 5.281 46.469 21.578 1 94.56 89 SER A N 1
ATOM 674 C CA . SER A 1 89 ? 5.141 46 22.953 1 94.56 89 SER A CA 1
ATOM 675 C C . SER A 1 89 ? 4.762 44.531 22.984 1 94.56 89 SER A C 1
ATOM 677 O O . SER A 1 89 ? 4.293 43.969 22 1 94.56 89 SER A O 1
ATOM 679 N N . PRO A 1 90 ? 4.957 43.938 24.156 1 94.75 90 PRO A N 1
ATOM 680 C CA . PRO A 1 90 ? 4.516 42.531 24.312 1 94.75 90 PRO A CA 1
ATOM 681 C C . PRO A 1 90 ? 3.01 42.375 24.125 1 94.75 90 PRO A C 1
ATOM 683 O O . PRO A 1 90 ? 2.555 41.344 23.656 1 94.75 90 PRO A O 1
ATOM 686 N N . LYS A 1 91 ? 2.307 43.375 24.484 1 94.69 91 LYS A N 1
ATOM 687 C CA . LYS A 1 91 ? 0.863 43.344 24.266 1 94.69 91 LYS A CA 1
ATOM 688 C C . LYS A 1 91 ? 0.532 43.344 22.781 1 94.69 91 LYS A C 1
ATOM 690 O O . LYS A 1 91 ? -0.403 42.656 22.344 1 94.69 91 LYS A O 1
ATOM 695 N N . ASP A 1 92 ? 1.364 44.062 22 1 95.69 92 ASP A N 1
ATOM 696 C CA . ASP A 1 92 ? 1.2 44.031 20.547 1 95.69 92 ASP A CA 1
ATOM 697 C C . ASP A 1 92 ? 1.411 42.656 19.984 1 95.69 92 ASP A C 1
ATOM 699 O O . ASP A 1 92 ? 0.66 42.219 19.109 1 95.69 92 ASP A O 1
ATOM 703 N N . MET A 1 93 ? 2.379 41.969 20.531 1 96.25 93 MET A N 1
ATOM 704 C CA . MET A 1 93 ? 2.701 40.625 20.062 1 96.25 93 MET A CA 1
ATOM 705 C C . MET A 1 93 ? 1.576 39.656 20.406 1 96.25 93 MET A C 1
ATOM 707 O O . MET A 1 93 ? 1.202 38.812 19.578 1 96.25 93 MET A O 1
ATOM 711 N N . GLU A 1 94 ? 1.113 39.812 21.578 1 95.56 94 GLU A N 1
ATOM 712 C CA . GLU A 1 94 ? 0.013 38.969 22.016 1 95.56 94 GLU A CA 1
ATOM 713 C C . GLU A 1 94 ? -1.225 39.156 21.156 1 95.56 94 GLU A C 1
ATOM 715 O O . GLU A 1 94 ? -1.885 38.219 20.75 1 95.56 94 GLU A O 1
ATOM 720 N N . ASP A 1 95 ? -1.512 40.406 20.844 1 95.69 95 ASP A N 1
ATOM 721 C CA . ASP A 1 95 ? -2.656 40.75 20 1 95.69 95 ASP A CA 1
ATOM 722 C C . ASP A 1 95 ? -2.471 40.188 18.594 1 95.69 95 ASP A C 1
ATOM 724 O O . ASP A 1 95 ? -3.422 39.688 17.984 1 95.69 95 ASP A O 1
ATOM 728 N N . ALA A 1 96 ? -1.302 40.281 18.109 1 97.06 96 ALA A N 1
ATOM 729 C CA . ALA A 1 96 ? -1.01 39.75 16.766 1 97.06 96 ALA A CA 1
ATOM 730 C C . ALA A 1 96 ? -1.194 38.25 16.719 1 97.06 96 ALA A C 1
ATOM 732 O O . ALA A 1 96 ? -1.87 37.719 15.828 1 97.06 96 ALA A O 1
ATOM 733 N N . VAL A 1 97 ? -0.661 37.531 17.719 1 97.19 97 VAL A N 1
ATOM 734 C CA . VAL A 1 97 ? -0.746 36.062 17.766 1 97.19 97 VAL A CA 1
ATOM 735 C C . VAL A 1 97 ? -2.205 35.656 17.906 1 97.19 97 VAL A C 1
ATOM 737 O O . VAL A 1 97 ? -2.67 34.75 17.188 1 97.19 97 VAL A O 1
ATOM 740 N N . ASN A 1 98 ? -2.91 36.312 18.734 1 96.38 98 ASN A N 1
ATOM 741 C CA . ASN A 1 98 ? -4.312 35.969 18.953 1 96.38 98 ASN A CA 1
ATOM 742 C C . ASN A 1 98 ? -5.148 36.219 17.688 1 96.38 98 ASN A C 1
ATOM 744 O O . ASN A 1 98 ? -5.977 35.406 17.328 1 96.38 98 ASN A O 1
ATOM 748 N N . THR A 1 99 ? -4.922 37.312 17.094 1 97.12 99 THR A N 1
ATOM 749 C CA . THR A 1 99 ? -5.672 37.656 15.891 1 97.12 99 THR A CA 1
ATOM 750 C C . THR A 1 99 ? -5.34 36.688 14.766 1 97.12 99 THR A C 1
ATOM 752 O O . THR A 1 99 ? -6.23 36.219 14.039 1 97.12 99 THR A O 1
ATOM 755 N N . MET A 1 100 ? -4.105 36.312 14.641 1 97.19 100 MET A N 1
ATOM 756 C CA . MET A 1 100 ? -3.682 35.375 13.617 1 97.19 100 MET A CA 1
ATOM 757 C C . MET A 1 100 ? -4.289 34 13.859 1 97.19 100 MET A C 1
ATOM 759 O O . MET A 1 100 ? -4.664 33.312 12.914 1 97.19 100 MET A O 1
ATOM 763 N N . TYR A 1 101 ? -4.387 33.625 15.086 1 96 101 TYR A N 1
ATOM 764 C CA . TYR A 1 101 ? -4.988 32.344 15.391 1 96 101 TYR A CA 1
ATOM 765 C C . TYR A 1 101 ? -6.484 32.344 15.109 1 96 101 TYR A C 1
ATOM 767 O O . TYR A 1 101 ? -7.059 31.344 14.703 1 96 101 TYR A O 1
ATOM 775 N N . GLU A 1 102 ? -7.078 33.5 15.352 1 95.88 102 GLU A N 1
ATOM 776 C CA . GLU A 1 102 ? -8.484 33.656 14.969 1 95.88 102 GLU A CA 1
ATOM 777 C C . GLU A 1 102 ? -8.656 33.5 13.461 1 95.88 102 GLU A C 1
ATOM 779 O O . GLU A 1 102 ? -9.609 32.844 13 1 95.88 102 GLU A O 1
ATOM 784 N N . LEU A 1 103 ? -7.77 34.031 12.766 1 97.19 103 LEU A N 1
ATOM 785 C CA . LEU A 1 103 ? -7.785 33.906 11.32 1 97.19 103 LEU A CA 1
ATOM 786 C C . LEU A 1 103 ? -7.52 32.469 10.898 1 97.19 103 LEU A C 1
ATOM 788 O O . LEU A 1 103 ? -8.109 31.969 9.938 1 97.19 103 LEU A O 1
ATOM 792 N N . CYS A 1 104 ? -6.645 31.797 11.594 1 97.31 104 CYS A N 1
ATOM 793 C CA . CYS A 1 104 ? -6.289 30.406 11.367 1 97.31 104 CYS A CA 1
ATOM 794 C C . CYS A 1 104 ? -7.531 29.516 11.398 1 97.31 104 CYS A C 1
ATOM 796 O O . CYS A 1 104 ? -7.645 28.578 10.609 1 97.31 104 CYS A O 1
ATOM 798 N N . LEU A 1 105 ? -8.531 29.844 12.188 1 95.81 105 LEU A N 1
ATOM 799 C CA . LEU A 1 105 ? -9.703 29.016 12.445 1 95.81 105 LEU A CA 1
ATOM 800 C C . LEU A 1 105 ? -10.727 29.156 11.32 1 95.81 105 LEU A C 1
ATOM 802 O O . LEU A 1 105 ? -11.695 28.406 11.258 1 95.81 105 LEU A O 1
ATOM 806 N N . LEU A 1 106 ? -10.438 30 10.383 1 94.62 106 LEU A N 1
ATOM 807 C CA . LEU A 1 106 ? -11.391 30.234 9.305 1 94.62 106 LEU A CA 1
ATOM 808 C C . LEU A 1 106 ? -11.344 29.094 8.281 1 94.62 106 LEU A C 1
ATOM 810 O O . LEU A 1 106 ? -12.32 28.844 7.578 1 94.62 106 LEU A O 1
ATOM 814 N N . GLY A 1 107 ? -10.219 28.469 8.172 1 94.25 107 GLY A N 1
ATOM 815 C CA . GLY A 1 107 ? -10.133 27.375 7.219 1 94.25 107 GLY A CA 1
ATOM 816 C C . GLY A 1 107 ? -8.711 26.875 7.008 1 94.25 107 GLY A C 1
ATOM 817 O O . GLY A 1 107 ? -7.762 27.438 7.562 1 94.25 107 GLY A O 1
ATOM 818 N N . PRO A 1 108 ? -8.57 25.812 6.262 1 94.25 108 PRO A N 1
ATOM 819 C CA . PRO A 1 108 ? -7.258 25.203 6.039 1 94.25 108 PRO A CA 1
ATOM 820 C C . PRO A 1 108 ? -6.277 26.156 5.355 1 94.25 108 PRO A C 1
ATOM 822 O O . PRO A 1 108 ? -5.098 26.203 5.723 1 94.25 108 PRO A O 1
ATOM 825 N N . ASP A 1 109 ? -6.762 26.906 4.398 1 93.44 109 ASP A N 1
ATOM 826 C CA . ASP A 1 109 ? -5.875 27.828 3.701 1 93.44 109 ASP A CA 1
ATOM 827 C C . ASP A 1 109 ? -5.352 28.906 4.648 1 93.44 109 ASP A C 1
ATOM 829 O O . ASP A 1 109 ? -4.164 29.25 4.625 1 93.44 109 ASP A O 1
ATOM 833 N N . GLN A 1 110 ? -6.246 29.391 5.41 1 96.88 110 GLN A N 1
ATOM 834 C CA . GLN A 1 110 ? -5.871 30.438 6.355 1 96.88 110 GLN A CA 1
ATOM 835 C C . GLN A 1 110 ? -4.93 29.906 7.43 1 96.88 110 GLN A C 1
ATOM 837 O O . GLN A 1 110 ? -4.055 30.641 7.91 1 96.88 110 GLN A O 1
ATOM 842 N N . ALA A 1 111 ? -5.176 28.656 7.777 1 97.25 111 ALA A N 1
ATOM 843 C CA . ALA A 1 111 ? -4.273 28.047 8.742 1 97.25 111 ALA A CA 1
ATOM 844 C C . ALA A 1 111 ? -2.846 28 8.211 1 97.25 111 ALA A C 1
ATOM 846 O O . ALA A 1 111 ? -1.894 28.297 8.93 1 97.25 111 ALA A O 1
ATOM 847 N N . GLU A 1 112 ? -2.674 27.75 6.973 1 95.81 112 GLU A N 1
ATOM 848 C CA . GLU A 1 112 ? -1.356 27.703 6.344 1 95.81 112 GLU A CA 1
ATOM 849 C C . GLU A 1 112 ? -0.733 29.094 6.25 1 95.81 112 GLU A C 1
ATOM 851 O O . GLU A 1 112 ? 0.431 29.281 6.609 1 95.81 112 GLU A O 1
ATOM 856 N N . VAL A 1 113 ? -1.501 30.031 5.84 1 96.62 113 VAL A N 1
ATOM 857 C CA . VAL A 1 113 ? -1.005 31.375 5.609 1 96.62 113 VAL A CA 1
ATOM 858 C C . VAL A 1 113 ? -0.583 32 6.938 1 96.62 113 VAL A C 1
ATOM 860 O O . VAL A 1 113 ? 0.492 32.594 7.035 1 96.62 113 VAL A O 1
ATOM 863 N N . THR A 1 114 ? -1.484 31.859 7.883 1 97.62 114 THR A N 1
ATOM 864 C CA . THR A 1 114 ? -1.181 32.469 9.18 1 97.62 114 THR A CA 1
ATOM 865 C C . THR A 1 114 ? 0.046 31.797 9.805 1 97.62 114 THR A C 1
ATOM 867 O O . THR A 1 114 ? 0.859 32.469 10.445 1 97.62 114 THR A O 1
ATOM 870 N N . CYS A 1 115 ? 0.217 30.531 9.609 1 97.44 115 CYS A N 1
ATOM 871 C CA . CYS A 1 115 ? 1.4 29.844 10.109 1 97.44 115 CYS A CA 1
ATOM 872 C C . CYS A 1 115 ? 2.666 30.391 9.469 1 97.44 115 CYS A C 1
ATOM 874 O O . CYS A 1 115 ? 3.646 30.672 10.164 1 97.44 115 CYS A O 1
ATOM 876 N N . HIS A 1 116 ? 2.637 30.594 8.211 1 96.25 116 HIS A N 1
ATOM 877 C CA . HIS A 1 116 ? 3.793 31.141 7.508 1 96.25 116 HIS A CA 1
ATOM 878 C C . HIS A 1 116 ? 4.168 32.531 8.047 1 96.25 116 HIS A C 1
ATOM 880 O O . HIS A 1 116 ? 5.352 32.812 8.234 1 96.25 116 HIS A O 1
ATOM 886 N N . ALA A 1 117 ? 3.189 33.312 8.258 1 96.81 117 ALA A N 1
ATOM 887 C CA . ALA A 1 117 ? 3.43 34.656 8.789 1 96.81 117 ALA A CA 1
ATOM 888 C C . ALA A 1 117 ? 4.023 34.594 10.195 1 96.81 117 ALA A C 1
ATOM 890 O O . ALA A 1 117 ? 5.023 35.25 10.484 1 96.81 117 ALA A O 1
ATOM 891 N N . LEU A 1 118 ? 3.434 33.75 10.984 1 97.06 118 LEU A N 1
ATOM 892 C CA . LEU A 1 118 ? 3.844 33.688 12.383 1 97.06 118 LEU A CA 1
ATOM 893 C C . LEU A 1 118 ? 5.238 33.062 12.508 1 97.06 118 LEU A C 1
ATOM 895 O O . LEU A 1 118 ? 6.016 33.469 13.383 1 97.06 118 LEU A O 1
ATOM 899 N N . VAL A 1 119 ? 5.605 32.125 11.664 1 95.94 119 VAL A N 1
ATOM 900 C CA . VAL A 1 119 ? 6.938 31.547 11.68 1 95.94 119 VAL A CA 1
ATOM 901 C C . VAL A 1 119 ? 7.98 32.625 11.383 1 95.94 119 VAL A C 1
ATOM 903 O O . VAL A 1 119 ? 9.047 32.656 12.008 1 95.94 119 VAL A O 1
ATOM 906 N N . GLN A 1 120 ? 7.648 33.5 10.492 1 93.94 120 GLN A N 1
ATOM 907 C CA . GLN A 1 120 ? 8.578 34.562 10.148 1 93.94 120 GLN A CA 1
ATOM 908 C C . GLN A 1 120 ? 8.688 35.594 11.281 1 93.94 120 GLN A C 1
ATOM 910 O O . GLN A 1 120 ? 9.703 36.281 11.414 1 93.94 120 GLN A O 1
ATOM 915 N N . LEU A 1 121 ? 7.703 35.688 12.102 1 95.88 121 LEU A N 1
ATOM 916 C CA . LEU A 1 121 ? 7.691 36.656 13.203 1 95.88 121 LEU A CA 1
ATOM 917 C C . LEU A 1 121 ? 8.344 36.031 14.453 1 95.88 121 LEU A C 1
ATOM 919 O O . LEU A 1 121 ? 8.523 36.75 15.453 1 95.88 121 LEU A O 1
ATOM 923 N N . CYS A 1 122 ? 8.75 34.812 14.414 1 94.12 122 CYS A N 1
ATOM 924 C CA . CYS A 1 122 ? 9.281 34.125 15.57 1 94.12 122 CYS A CA 1
ATOM 925 C C . CYS A 1 122 ? 10.586 34.75 16.047 1 94.12 122 CYS A C 1
ATOM 927 O O . CYS A 1 122 ? 10.961 34.625 17.203 1 94.12 122 CYS A O 1
ATOM 929 N N . ASN A 1 123 ? 11.258 35.562 15.211 1 91.44 123 ASN A N 1
ATOM 930 C CA . ASN A 1 123 ? 12.531 36.188 15.578 1 91.44 123 ASN A CA 1
ATOM 931 C C . ASN A 1 123 ? 12.336 37.5 16.281 1 91.44 123 ASN A C 1
ATOM 933 O O . ASN A 1 123 ? 13.289 38.094 16.797 1 91.44 123 ASN A O 1
ATOM 937 N N . VAL A 1 124 ? 11.188 37.969 16.375 1 95.94 124 VAL A N 1
ATOM 938 C CA . VAL A 1 124 ? 10.883 39.25 17 1 95.94 124 VAL A CA 1
ATOM 939 C C . VAL A 1 124 ? 10.93 39.094 18.531 1 95.94 124 VAL A C 1
ATOM 941 O O . VAL A 1 124 ? 10.367 38.156 19.078 1 95.94 124 VAL A O 1
ATOM 944 N N . GLU A 1 125 ? 11.664 39.906 19.125 1 96.5 125 GLU A N 1
ATOM 945 C CA . GLU A 1 125 ? 11.766 40 20.578 1 96.5 125 GLU A CA 1
ATOM 946 C C . GLU A 1 125 ? 11.609 41.438 21.047 1 96.5 125 GLU A C 1
ATOM 948 O O . GLU A 1 125 ? 12.297 42.312 20.562 1 96.5 125 GLU A O 1
ATOM 953 N N . ILE A 1 126 ? 10.711 41.625 21.953 1 96.38 126 ILE A N 1
ATOM 954 C CA . ILE A 1 126 ? 10.453 42.938 22.5 1 96.38 126 ILE A CA 1
ATOM 955 C C . ILE A 1 126 ? 10.398 42.875 24.016 1 96.38 126 ILE A C 1
ATOM 957 O O . ILE A 1 126 ? 9.633 42.094 24.578 1 96.38 126 ILE A O 1
ATOM 961 N N . ASP A 1 127 ? 11.188 43.719 24.688 1 96 127 ASP A N 1
ATOM 962 C CA . ASP A 1 127 ? 11.242 43.812 26.141 1 96 127 ASP A CA 1
ATOM 963 C C . ASP A 1 127 ? 11.547 42.469 26.781 1 96 127 ASP A C 1
ATOM 965 O O . ASP A 1 127 ? 10.922 42.094 27.766 1 96 127 ASP A O 1
ATOM 969 N N . GLY A 1 128 ? 12.391 41.656 26.094 1 94.56 128 GLY A N 1
ATOM 970 C CA . GLY A 1 128 ? 12.836 40.375 26.641 1 94.56 128 GLY A CA 1
ATOM 971 C C . GLY A 1 128 ? 11.859 39.25 26.391 1 94.56 128 GLY A C 1
ATOM 972 O O . GLY A 1 128 ? 12.086 38.125 26.828 1 94.56 128 GLY A O 1
ATOM 973 N N . VAL A 1 129 ? 10.711 39.625 25.797 1 95.38 129 VAL A N 1
ATOM 974 C CA . VAL A 1 129 ? 9.719 38.594 25.484 1 95.38 129 VAL A CA 1
ATOM 975 C C . VAL A 1 129 ? 9.836 38.219 24.016 1 95.38 129 VAL A C 1
ATOM 977 O O . VAL A 1 129 ? 9.805 39.062 23.125 1 95.38 129 VAL A O 1
ATOM 980 N N . LYS A 1 130 ? 10.008 36.906 23.781 1 95.62 130 LYS A N 1
ATOM 981 C CA . LYS A 1 130 ? 10.094 36.375 22.406 1 95.62 130 LYS A CA 1
ATOM 982 C C . LYS A 1 130 ? 8.711 36.031 21.859 1 95.62 130 LYS A C 1
ATOM 984 O O . LYS A 1 130 ? 7.902 35.406 22.562 1 95.62 130 LYS A O 1
ATOM 989 N N . LEU A 1 131 ? 8.422 36.438 20.641 1 96.94 131 LEU A N 1
ATOM 990 C CA . LEU A 1 131 ? 7.141 36.125 20.016 1 96.94 131 LEU A CA 1
ATOM 991 C C . LEU A 1 131 ? 6.965 34.625 19.859 1 96.94 131 LEU A C 1
ATOM 993 O O . LEU A 1 131 ? 5.855 34.094 20 1 96.94 131 LEU A O 1
ATOM 997 N N . ARG A 1 132 ? 8.039 33.906 19.609 1 95.19 132 ARG A N 1
ATOM 998 C CA . ARG A 1 132 ? 8.023 32.469 19.484 1 95.19 132 ARG A CA 1
ATOM 999 C C . ARG A 1 132 ? 7.391 31.812 20.719 1 95.19 132 ARG A C 1
ATOM 1001 O O . ARG A 1 132 ? 6.613 30.875 20.594 1 95.19 132 ARG A O 1
ATOM 1008 N N . SER A 1 133 ? 7.758 32.344 21.828 1 95.31 133 SER A N 1
ATOM 1009 C CA . SER A 1 133 ? 7.238 31.781 23.078 1 95.31 133 SER A CA 1
ATOM 1010 C C . SER A 1 133 ? 5.727 31.938 23.172 1 95.31 133 SER A C 1
ATOM 1012 O O . SER A 1 133 ? 5.027 31.062 23.672 1 95.31 133 SER A O 1
ATOM 1014 N N . LYS A 1 134 ? 5.254 33.062 22.703 1 96.12 134 LYS A N 1
ATOM 1015 C CA . LYS A 1 134 ? 3.816 33.312 22.719 1 96.12 134 LYS A CA 1
ATOM 1016 C C . LYS A 1 134 ? 3.092 32.344 21.781 1 96.12 134 LYS A C 1
ATOM 1018 O O . LYS A 1 134 ? 2.012 31.844 22.109 1 96.12 134 LYS A O 1
ATOM 1023 N N . ILE A 1 135 ? 3.672 32.062 20.641 1 96.94 135 ILE A N 1
ATOM 1024 C CA . ILE A 1 135 ? 3.088 31.141 19.656 1 96.94 135 ILE A CA 1
ATOM 1025 C C . ILE A 1 135 ? 3.037 29.734 20.234 1 96.94 135 ILE A C 1
ATOM 1027 O O . ILE A 1 135 ? 2.008 29.062 20.156 1 96.94 135 ILE A O 1
ATOM 1031 N N . LEU A 1 136 ? 4.094 29.281 20.875 1 96.12 136 LEU A N 1
ATOM 1032 C CA . LEU A 1 136 ? 4.18 27.938 21.453 1 96.12 136 LEU A CA 1
ATOM 1033 C C . LEU A 1 136 ? 3.166 27.766 22.578 1 96.12 136 LEU A C 1
ATOM 1035 O O . LEU A 1 136 ? 2.529 26.719 22.703 1 96.12 136 LEU A O 1
ATOM 1039 N N . THR A 1 137 ? 3.064 28.828 23.344 1 95.81 137 THR A N 1
ATOM 1040 C CA . THR A 1 137 ? 2.092 28.797 24.422 1 95.81 137 THR A CA 1
ATOM 1041 C C . THR A 1 137 ? 0.672 28.688 23.875 1 95.81 137 THR A C 1
ATOM 1043 O O . THR A 1 137 ? -0.154 27.953 24.422 1 95.81 137 THR A O 1
ATOM 1046 N N . LYS A 1 138 ? 0.419 29.469 22.859 1 95.75 138 LYS A N 1
ATOM 1047 C CA . LYS A 1 138 ? -0.896 29.422 22.219 1 95.75 138 LYS A CA 1
ATOM 1048 C C . LYS A 1 138 ? -1.178 28.031 21.656 1 95.75 138 LYS A C 1
ATOM 1050 O O . LYS A 1 138 ? -2.266 27.484 21.844 1 95.75 138 LYS A O 1
ATOM 1055 N N . MET A 1 139 ? -0.246 27.391 20.984 1 96.56 139 MET A N 1
ATOM 1056 C CA . MET A 1 139 ? -0.398 26.047 20.438 1 96.56 139 MET A CA 1
ATOM 1057 C C . MET A 1 139 ? -0.658 25.031 21.531 1 96.56 139 MET A C 1
ATOM 1059 O O . MET A 1 139 ? -1.498 24.141 21.391 1 96.56 139 MET A O 1
ATOM 1063 N N . GLN A 1 140 ? 0.055 25.188 22.609 1 96.25 140 GLN A N 1
ATOM 1064 C CA . GLN A 1 140 ? -0.113 24.281 23.75 1 96.25 140 GLN A CA 1
ATOM 1065 C C . GLN A 1 140 ? -1.512 24.406 24.344 1 96.25 140 GLN A C 1
ATOM 1067 O O . GLN A 1 140 ? -2.146 23.406 24.672 1 96.25 140 GLN A O 1
ATOM 1072 N N . HIS A 1 141 ? -1.905 25.641 24.438 1 95.69 141 HIS A N 1
ATOM 1073 C CA . HIS A 1 141 ? -3.236 25.906 24.969 1 95.69 141 HIS A CA 1
ATOM 1074 C C . HIS A 1 141 ? -4.316 25.266 24.109 1 95.69 141 HIS A C 1
ATOM 1076 O O . HIS A 1 141 ? -5.258 24.656 24.625 1 95.69 141 HIS A O 1
ATOM 1082 N N . GLU A 1 142 ? -4.184 25.406 22.844 1 95 142 GLU A N 1
ATOM 1083 C CA . GLU A 1 142 ? -5.168 24.828 21.938 1 95 142 GLU A CA 1
ATOM 1084 C C . GLU A 1 142 ? -5.105 23.312 21.938 1 95 142 GLU A C 1
ATOM 1086 O O . GLU A 1 142 ? -6.121 22.641 21.734 1 95 142 GLU A O 1
ATOM 1091 N N . PHE A 1 143 ? -4 22.734 22.188 1 97.19 143 PHE A N 1
ATOM 1092 C CA . PHE A 1 143 ? -3.814 21.297 22.172 1 97.19 143 PHE A CA 1
ATOM 1093 C C . PHE A 1 143 ? -4.43 20.656 23.422 1 97.19 143 PHE A C 1
ATOM 1095 O O . PHE A 1 143 ? -4.969 19.562 23.359 1 97.19 143 PHE A O 1
ATOM 1102 N N . GLU A 1 144 ? -4.277 21.375 24.453 1 95.38 144 GLU A N 1
ATOM 1103 C CA . GLU A 1 144 ? -4.793 20.844 25.719 1 95.38 144 GLU A CA 1
ATOM 1104 C C . GLU A 1 144 ? -6.301 20.609 25.641 1 95.38 144 GLU A C 1
ATOM 1106 O O . GLU A 1 144 ? -7.059 21.547 25.375 1 95.38 144 GLU A O 1
ATOM 1111 N N . GLY A 1 145 ? -6.723 19.375 25.844 1 92.62 145 GLY A N 1
ATOM 1112 C CA . GLY A 1 145 ? -8.125 19 25.875 1 92.62 145 GLY A CA 1
ATOM 1113 C C . GLY A 1 145 ? -8.773 19.047 24.5 1 92.62 145 GLY A C 1
ATOM 1114 O O . GLY A 1 145 ? -9.984 19.266 24.391 1 92.62 145 GLY A O 1
ATOM 1115 N N . PHE A 1 146 ? -8.031 18.875 23.469 1 96.62 146 PHE A N 1
ATOM 1116 C CA . PHE A 1 146 ? -8.586 19.031 22.125 1 96.62 146 PHE A CA 1
ATOM 1117 C C . PHE A 1 146 ? -9.562 17.906 21.812 1 96.62 146 PHE A C 1
ATOM 1119 O O . PHE A 1 146 ? -10.523 18.094 21.047 1 96.62 146 PHE A O 1
ATOM 1126 N N . GLU A 1 147 ? -9.398 16.719 22.391 1 95.5 147 GLU A N 1
ATOM 1127 C CA . GLU A 1 147 ? -10.25 15.57 22.094 1 95.5 147 GLU A CA 1
ATOM 1128 C C . GLU A 1 147 ? -11.695 15.844 22.516 1 95.5 147 GLU A C 1
ATOM 1130 O O . GLU A 1 147 ? -12.633 15.469 21.797 1 95.5 147 GLU A O 1
ATOM 1135 N N . GLU A 1 148 ? -11.789 16.5 23.656 1 93.06 148 GLU A N 1
ATOM 1136 C CA . GLU A 1 148 ? -13.125 16.828 24.156 1 93.06 148 GLU A CA 1
ATOM 1137 C C . GLU A 1 148 ? -13.773 17.922 23.297 1 93.06 148 GLU A C 1
ATOM 1139 O O . GLU A 1 148 ? -14.992 17.906 23.109 1 93.06 148 GLU A O 1
ATOM 1144 N N . LYS A 1 149 ? -12.984 18.781 22.781 1 92.19 149 LYS A N 1
ATOM 1145 C CA . LYS A 1 149 ? -13.469 19.891 21.969 1 92.19 149 LYS A CA 1
ATOM 1146 C C . LYS A 1 149 ? -13.734 19.438 20.531 1 92.19 149 LYS A C 1
ATOM 1148 O O . LYS A 1 149 ? -14.43 20.125 19.781 1 92.19 149 LYS A O 1
ATOM 1153 N N . ALA A 1 150 ? -13.289 18.297 20.109 1 93.44 150 ALA A N 1
ATOM 1154 C CA . ALA A 1 150 ? -13.297 17.844 18.719 1 93.44 150 ALA A CA 1
ATOM 1155 C C . ALA A 1 150 ? -14.719 17.625 18.219 1 93.44 150 ALA A C 1
ATOM 1157 O O . ALA A 1 150 ? -15.039 17.922 17.062 1 93.44 150 ALA A O 1
ATOM 1158 N N . GLU A 1 151 ? -15.602 17.156 19.047 1 89.94 151 GLU A N 1
ATOM 1159 C CA . GLU A 1 151 ? -16.969 16.875 18.625 1 89.94 151 GLU A CA 1
ATOM 1160 C C . GLU A 1 151 ? -17.766 18.156 18.438 1 89.94 151 GLU A C 1
ATOM 1162 O O . GLU A 1 151 ? -18.578 18.266 17.5 1 89.94 151 GLU A O 1
ATOM 1167 N N . SER A 1 152 ? -17.391 19.172 19.312 1 93.25 152 SER A N 1
ATOM 1168 C CA . SER A 1 152 ? -18.156 20.406 19.266 1 93.25 152 SER A CA 1
ATOM 1169 C C . SER A 1 152 ? -17.609 21.375 18.219 1 93.25 152 SER A C 1
ATOM 1171 O O . SER A 1 152 ? -18.359 22.156 17.641 1 93.25 152 SER A O 1
ATOM 1173 N N . SER A 1 153 ? -16.312 21.312 18 1 94.38 153 SER A N 1
ATOM 1174 C CA . SER A 1 153 ? -15.688 22.234 17.062 1 94.38 153 SER A CA 1
ATOM 1175 C C . SER A 1 153 ? -14.648 21.531 16.203 1 94.38 153 SER A C 1
ATOM 1177 O O . SER A 1 153 ? -13.453 21.781 16.344 1 94.38 153 SER A O 1
ATOM 1179 N N . PRO A 1 154 ? -15.078 20.766 15.227 1 95.81 154 PRO A N 1
ATOM 1180 C CA . PRO A 1 154 ? -14.133 20.016 14.406 1 95.81 154 PRO A CA 1
ATOM 1181 C C . PRO A 1 154 ? -13.203 20.906 13.594 1 95.81 154 PRO A C 1
ATOM 1183 O O . PRO A 1 154 ? -12.031 20.578 13.398 1 95.81 154 PRO A O 1
ATOM 1186 N N . GLN A 1 155 ? -13.711 22.031 13.195 1 95.88 155 GLN A N 1
ATOM 1187 C CA . GLN A 1 155 ? -12.914 22.953 12.391 1 95.88 155 GLN A CA 1
ATOM 1188 C C . GLN A 1 155 ? -11.703 23.453 13.172 1 95.88 155 GLN A C 1
ATOM 1190 O O . GLN A 1 155 ? -10.625 23.641 12.602 1 95.88 155 GLN A O 1
ATOM 1195 N N . THR A 1 156 ? -11.922 23.688 14.406 1 96.06 156 THR A N 1
ATOM 1196 C CA . THR A 1 156 ? -10.836 24.156 15.258 1 96.06 156 THR A CA 1
ATOM 1197 C C . THR A 1 156 ? -9.703 23.141 15.305 1 96.06 156 THR A C 1
ATOM 1199 O O . THR A 1 156 ? -8.531 23.5 15.188 1 96.06 156 THR A O 1
ATOM 1202 N N . ILE A 1 157 ? -10.07 21.859 15.445 1 97.06 157 ILE A N 1
ATOM 1203 C CA . ILE A 1 157 ? -9.086 20.781 15.523 1 97.06 157 ILE A CA 1
ATOM 1204 C C . ILE A 1 157 ? -8.352 20.656 14.188 1 97.06 157 ILE A C 1
ATOM 1206 O O . ILE A 1 157 ? -7.125 20.547 14.156 1 97.06 157 ILE A O 1
ATOM 1210 N N . ILE A 1 158 ? -9.102 20.75 13.141 1 98 158 ILE A N 1
ATOM 1211 C CA . ILE A 1 158 ? -8.539 20.625 11.805 1 98 158 ILE A CA 1
ATOM 1212 C C . ILE A 1 158 ? -7.539 21.75 11.562 1 98 158 ILE A C 1
ATOM 1214 O O . ILE A 1 158 ? -6.406 21.516 11.141 1 98 158 ILE A O 1
ATOM 1218 N N . SER A 1 159 ? -7.941 22.938 11.852 1 97.94 159 SER A N 1
ATOM 1219 C CA . SER A 1 159 ? -7.086 24.109 11.633 1 97.94 159 SER A CA 1
ATOM 1220 C C . SER A 1 159 ? -5.836 24.047 12.508 1 97.94 159 SER A C 1
ATOM 1222 O O . SER A 1 159 ? -4.734 24.359 12.047 1 97.94 159 SER A O 1
ATOM 1224 N N . ASN A 1 160 ? -6.047 23.672 13.742 1 97.81 160 ASN A N 1
ATOM 1225 C CA . ASN A 1 160 ? -4.906 23.562 14.641 1 97.81 160 ASN A CA 1
ATOM 1226 C C . ASN A 1 160 ? -3.928 22.484 14.18 1 97.81 160 ASN A C 1
ATOM 1228 O O . ASN A 1 160 ? -2.713 22.656 14.297 1 97.81 160 ASN A O 1
ATOM 1232 N N . ALA A 1 161 ? -4.43 21.375 13.719 1 98.19 161 ALA A N 1
ATOM 1233 C CA . ALA A 1 161 ? -3.574 20.297 13.203 1 98.19 161 ALA A CA 1
ATOM 1234 C C . ALA A 1 161 ? -2.775 20.781 11.992 1 98.19 161 ALA A C 1
ATOM 1236 O O . ALA A 1 161 ? -1.572 20.516 11.898 1 98.19 161 ALA A O 1
ATOM 1237 N N . ILE A 1 162 ? -3.434 21.438 11.094 1 98.25 162 ILE A N 1
ATOM 1238 C CA . ILE A 1 162 ? -2.775 21.953 9.898 1 98.25 162 ILE A CA 1
ATOM 1239 C C . ILE A 1 162 ? -1.702 22.969 10.297 1 98.25 162 ILE A C 1
ATOM 1241 O O . ILE A 1 162 ? -0.569 22.906 9.82 1 98.25 162 ILE A O 1
ATOM 1245 N N . PHE A 1 163 ? -2.102 23.875 11.195 1 98.31 163 PHE A N 1
ATOM 1246 C CA . PHE A 1 163 ? -1.179 24.906 11.664 1 98.31 163 PHE A CA 1
ATOM 1247 C C . PHE A 1 163 ? 0.058 24.266 12.289 1 98.31 163 PHE A C 1
ATOM 1249 O O . PHE A 1 163 ? 1.187 24.625 11.953 1 98.31 163 PHE A O 1
ATOM 1256 N N . LEU A 1 164 ? -0.14 23.344 13.188 1 98.06 164 LEU A N 1
ATOM 1257 C CA . LEU A 1 164 ? 0.968 22.688 13.875 1 98.06 164 LEU A CA 1
ATOM 1258 C C . LEU A 1 164 ? 1.859 21.953 12.883 1 98.06 164 LEU A C 1
ATOM 1260 O O . LEU A 1 164 ? 3.088 22 12.984 1 98.06 164 LEU A O 1
ATOM 1264 N N . CYS A 1 165 ? 1.254 21.25 11.984 1 97.5 165 CYS A N 1
ATOM 1265 C CA . CYS A 1 165 ? 2.023 20.516 10.984 1 97.5 165 CYS A CA 1
ATOM 1266 C C . CYS A 1 165 ? 2.889 21.453 10.156 1 97.5 165 CYS A C 1
ATOM 1268 O O . CYS A 1 165 ? 4.074 21.188 9.945 1 97.5 165 CYS A O 1
ATOM 1270 N N . GLU A 1 166 ? 2.307 22.547 9.711 1 96.88 166 GLU A N 1
ATOM 1271 C CA . GLU A 1 166 ? 3.055 23.531 8.938 1 96.88 166 GLU A CA 1
ATOM 1272 C C . GLU A 1 166 ? 4.18 24.141 9.766 1 96.88 166 GLU A C 1
ATOM 1274 O O . GLU A 1 166 ? 5.305 24.297 9.273 1 96.88 166 GLU A O 1
ATOM 1279 N N . PHE A 1 167 ? 3.863 24.469 10.93 1 97.31 167 PHE A N 1
ATOM 1280 C CA . PHE A 1 167 ? 4.855 25.062 11.82 1 97.31 167 PHE A CA 1
ATOM 1281 C C . PHE A 1 167 ? 6.02 24.109 12.039 1 97.31 167 PHE A C 1
ATOM 1283 O O . PHE A 1 167 ? 7.184 24.5 11.93 1 97.31 167 PHE A O 1
ATOM 1290 N N . TYR A 1 168 ? 5.68 22.875 12.352 1 97.06 168 TYR A N 1
ATOM 1291 C CA . TYR A 1 168 ? 6.672 21.828 12.562 1 97.06 168 TYR A CA 1
ATOM 1292 C C . TYR A 1 168 ? 7.582 21.688 11.352 1 97.06 168 TYR A C 1
ATOM 1294 O O . TYR A 1 168 ? 8.805 21.641 11.484 1 97.06 168 TYR A O 1
ATOM 1302 N N . THR A 1 169 ? 7.066 21.625 10.211 1 95.69 169 THR A N 1
ATOM 1303 C CA . THR A 1 169 ? 7.809 21.422 8.977 1 95.69 169 THR A CA 1
ATOM 1304 C C . THR A 1 169 ? 8.727 22.609 8.695 1 95.69 169 THR A C 1
ATOM 1306 O O . THR A 1 169 ? 9.914 22.422 8.422 1 95.69 169 THR A O 1
ATOM 1309 N N . LEU A 1 170 ? 8.203 23.781 8.789 1 94.88 170 LEU A N 1
ATOM 1310 C CA . LEU A 1 170 ? 8.969 24.984 8.477 1 94.88 170 LEU A CA 1
ATOM 1311 C C . LEU A 1 170 ? 10.117 25.172 9.461 1 94.88 170 LEU A C 1
ATOM 1313 O O . LEU A 1 170 ? 11.234 25.516 9.062 1 94.88 170 LEU A O 1
ATOM 1317 N N . TYR A 1 171 ? 9.859 24.906 10.68 1 94.19 171 TYR A N 1
ATOM 1318 C CA . TYR A 1 171 ? 10.883 25.062 11.703 1 94.19 171 TYR A CA 1
ATOM 1319 C C . TYR A 1 171 ? 12 24.031 11.508 1 94.19 171 TYR A C 1
ATOM 1321 O O . TYR A 1 171 ? 13.18 24.359 11.641 1 94.19 171 TYR A O 1
ATOM 1329 N N . LEU A 1 172 ? 11.578 22.875 11.242 1 93.12 172 LEU A N 1
ATOM 1330 C CA . LEU A 1 172 ? 12.57 21.828 11.023 1 93.12 172 LEU A CA 1
ATOM 1331 C C . LEU A 1 172 ? 13.438 22.141 9.812 1 93.12 172 LEU A C 1
ATOM 1333 O O . LEU A 1 172 ? 14.664 21.984 9.867 1 93.12 172 LEU A O 1
ATOM 1337 N N . VAL A 1 173 ? 12.836 22.578 8.805 1 91.75 173 VAL A N 1
ATOM 1338 C CA . VAL A 1 173 ? 13.555 22.906 7.582 1 91.75 173 VAL A CA 1
ATOM 1339 C C . VAL A 1 173 ? 14.531 24.062 7.844 1 91.75 173 VAL A C 1
ATOM 1341 O O . VAL A 1 173 ? 15.617 24.109 7.258 1 91.75 173 VAL A O 1
ATOM 1344 N N . GLN A 1 174 ? 14.211 24.906 8.719 1 92.62 174 GLN A N 1
ATOM 1345 C CA . GLN A 1 174 ? 15.062 26.047 9.078 1 92.62 174 GLN A CA 1
ATOM 1346 C C . GLN A 1 174 ? 16.109 25.641 10.102 1 92.62 174 GLN A C 1
ATOM 1348 O O . GLN A 1 174 ? 16.922 26.469 10.531 1 92.62 174 GLN A O 1
ATOM 1353 N N . GLY A 1 175 ? 16.094 24.375 10.562 1 91.62 175 GLY A N 1
ATOM 1354 C CA . GLY A 1 175 ? 17.062 23.859 11.5 1 91.62 175 GLY A CA 1
ATOM 1355 C C . GLY A 1 175 ? 16.766 24.234 12.938 1 91.62 175 GLY A C 1
ATOM 1356 O O . GLY A 1 175 ? 17.672 24.234 13.781 1 91.62 175 GLY A O 1
ATOM 1357 N N . LYS A 1 176 ? 15.562 24.594 13.188 1 90.69 176 LYS A N 1
ATOM 1358 C CA . LYS A 1 176 ? 15.156 24.984 14.539 1 90.69 176 LYS A CA 1
ATOM 1359 C C . LYS A 1 176 ? 14.641 23.781 15.32 1 90.69 176 LYS A C 1
ATOM 1361 O O . LYS A 1 176 ? 14.242 22.766 14.734 1 90.69 176 LYS A O 1
ATOM 1366 N N . PRO A 1 177 ? 14.711 23.859 16.625 1 86.81 177 PRO A N 1
ATOM 1367 C CA . PRO A 1 177 ? 14.266 22.719 17.438 1 86.81 177 PRO A CA 1
ATOM 1368 C C . PRO A 1 177 ? 12.75 22.516 17.391 1 86.81 177 PRO A C 1
ATOM 1370 O O . PRO A 1 177 ? 11.984 23.453 17.594 1 86.81 177 PRO A O 1
ATOM 1373 N N . VAL A 1 178 ? 12.367 21.297 17.156 1 88.38 178 VAL A N 1
ATOM 1374 C CA . VAL A 1 178 ? 10.945 21.031 16.938 1 88.38 178 VAL A CA 1
ATOM 1375 C C . VAL A 1 178 ? 10.531 19.797 17.734 1 88.38 178 VAL A C 1
ATOM 1377 O O . VAL A 1 178 ? 9.391 19.328 17.641 1 88.38 178 VAL A O 1
ATOM 1380 N N . ASN A 1 179 ? 11.258 19.172 18.609 1 89.88 179 ASN A N 1
ATOM 1381 C CA . ASN A 1 179 ? 11.023 17.875 19.25 1 89.88 179 ASN A CA 1
ATOM 1382 C C . ASN A 1 179 ? 9.727 17.891 20.047 1 89.88 179 ASN A C 1
ATOM 1384 O O . ASN A 1 179 ? 8.945 16.938 19.984 1 89.88 179 ASN A O 1
ATOM 1388 N N . PRO A 1 180 ? 9.461 19 20.703 1 93.38 180 PRO A N 1
ATOM 1389 C CA . PRO A 1 180 ? 8.242 18.984 21.516 1 93.38 180 PRO A CA 1
ATOM 1390 C C . PRO A 1 180 ? 6.973 19.016 20.656 1 93.38 180 PRO A C 1
ATOM 1392 O O . PRO A 1 180 ? 5.879 18.75 21.172 1 93.38 180 PRO A O 1
ATOM 1395 N N . LEU A 1 181 ? 7.129 19.375 19.391 1 95.81 181 LEU A N 1
ATOM 1396 C CA . LEU A 1 181 ? 5.961 19.531 18.516 1 95.81 181 LEU A CA 1
ATOM 1397 C C . LEU A 1 181 ? 5.613 18.203 17.844 1 95.81 181 LEU A C 1
ATOM 1399 O O . LEU A 1 181 ? 4.492 18.031 17.359 1 95.81 181 LEU A O 1
ATOM 1403 N N . ARG A 1 182 ? 6.562 17.297 17.828 1 94.81 182 ARG A N 1
ATOM 1404 C CA . ARG A 1 182 ? 6.395 16.031 17.141 1 94.81 182 ARG A CA 1
ATOM 1405 C C . ARG A 1 182 ? 5.262 15.211 17.75 1 94.81 182 ARG A C 1
ATOM 1407 O O . ARG A 1 182 ? 4.367 14.75 17.031 1 94.81 182 ARG A O 1
ATOM 1414 N N . GLY A 1 183 ? 5.273 15.023 19 1 95.12 183 GLY A N 1
ATOM 1415 C CA . GLY A 1 183 ? 4.266 14.25 19.719 1 95.12 183 GLY A CA 1
ATOM 1416 C C . GLY A 1 183 ? 2.852 14.734 19.453 1 95.12 183 GLY A C 1
ATOM 1417 O O . GLY A 1 183 ? 2.012 13.977 18.969 1 95.12 183 GLY A O 1
ATOM 1418 N N . PRO A 1 184 ? 2.625 16 19.75 1 97.19 184 PRO A N 1
ATOM 1419 C CA . PRO A 1 184 ? 1.291 16.562 19.531 1 97.19 184 PRO A CA 1
ATOM 1420 C C . PRO A 1 184 ? 0.836 16.438 18.078 1 97.19 184 PRO A C 1
ATOM 1422 O O . PRO A 1 184 ? -0.342 16.188 17.812 1 97.19 184 PRO A O 1
ATOM 1425 N N . LEU A 1 185 ? 1.686 16.625 17.141 1 97.31 185 LEU A N 1
ATOM 1426 C CA . LEU A 1 185 ? 1.336 16.516 15.734 1 97.31 185 LEU A CA 1
ATOM 1427 C C . LEU A 1 185 ? 0.764 15.133 15.422 1 97.31 185 LEU A C 1
ATOM 1429 O O . LEU A 1 185 ? -0.325 15.023 14.859 1 97.31 185 LEU A O 1
ATOM 1433 N N . TRP A 1 186 ? 1.43 14.117 15.891 1 97.12 186 TRP A N 1
ATOM 1434 C CA . TRP A 1 186 ? 1.016 12.758 15.562 1 97.12 186 TRP A CA 1
ATOM 1435 C C . TRP A 1 186 ? -0.202 12.352 16.375 1 97.12 186 TRP A C 1
ATOM 1437 O O . TRP A 1 186 ? -0.991 11.5 15.953 1 97.12 186 TRP A O 1
ATOM 1447 N N . LYS A 1 187 ? -0.334 12.984 17.5 1 97.25 187 LYS A N 1
ATOM 1448 C CA . LYS A 1 187 ? -1.561 12.758 18.266 1 97.25 187 LYS A CA 1
ATOM 1449 C C . LYS A 1 187 ? -2.773 13.328 17.531 1 97.25 187 LYS A C 1
ATOM 1451 O O . LYS A 1 187 ? -3.834 12.695 17.5 1 97.25 187 LYS A O 1
ATOM 1456 N N . TYR A 1 188 ? -2.627 14.508 16.953 1 97.88 188 TYR A N 1
ATOM 1457 C CA . TYR A 1 188 ? -3.689 15.078 16.125 1 97.88 188 TYR A CA 1
ATOM 1458 C C . TYR A 1 188 ? -4.039 14.156 14.961 1 97.88 188 TYR A C 1
ATOM 1460 O O . TYR A 1 188 ? -5.211 13.859 14.727 1 97.88 188 TYR A O 1
ATOM 1468 N N . LEU A 1 189 ? -3.047 13.688 14.273 1 97.69 189 LEU A N 1
ATOM 1469 C CA . LEU A 1 189 ? -3.246 12.852 13.094 1 97.69 189 LEU A CA 1
ATOM 1470 C C . LEU A 1 189 ? -3.902 11.531 13.461 1 97.69 189 LEU A C 1
ATOM 1472 O O . LEU A 1 189 ? -4.836 11.086 12.789 1 97.69 189 LEU A O 1
ATOM 1476 N N . SER A 1 190 ? -3.426 10.945 14.523 1 97.25 190 SER A N 1
ATOM 1477 C CA . SER A 1 190 ? -3.996 9.688 14.992 1 97.25 190 SER A CA 1
ATOM 1478 C C . SER A 1 190 ? -5.453 9.859 15.406 1 97.25 190 SER A C 1
ATOM 1480 O O . SER A 1 190 ? -6.297 9.016 15.094 1 97.25 190 SER A O 1
ATOM 1482 N N . PHE A 1 191 ? -5.695 10.945 16.109 1 97.75 191 PHE A N 1
ATOM 1483 C CA . PHE A 1 191 ? -7.059 11.203 16.547 1 97.75 191 PHE A CA 1
ATOM 1484 C C . PHE A 1 191 ? -7.996 11.367 15.359 1 97.75 191 PHE A C 1
ATOM 1486 O O . PHE A 1 191 ? -9.086 10.789 15.336 1 97.75 191 PHE A O 1
ATOM 1493 N N . MET A 1 192 ? -7.547 12.18 14.422 1 97.5 192 MET A N 1
ATOM 1494 C CA . MET A 1 192 ? -8.367 12.422 13.242 1 97.5 192 MET A CA 1
ATOM 1495 C C . MET A 1 192 ? -8.648 11.125 12.492 1 97.5 192 MET A C 1
ATOM 1497 O O . MET A 1 192 ? -9.758 10.906 12.016 1 97.5 192 MET A O 1
ATOM 1501 N N . LEU A 1 193 ? -7.668 10.281 12.422 1 97.06 193 LEU A N 1
ATOM 1502 C CA . LEU A 1 193 ? -7.801 9 11.742 1 97.06 193 LEU A CA 1
ATOM 1503 C C . LEU A 1 193 ? -8.719 8.062 12.516 1 97.06 193 LEU A C 1
ATOM 1505 O O . LEU A 1 193 ? -9.602 7.43 11.938 1 97.06 193 LEU A O 1
ATOM 1509 N N . GLU A 1 194 ? -8.617 8.008 13.773 1 96.88 194 GLU A N 1
ATOM 1510 C CA . GLU A 1 194 ? -9.344 7.062 14.617 1 96.88 194 GLU A CA 1
ATOM 1511 C C . GLU A 1 194 ? -10.789 7.508 14.828 1 96.88 194 GLU A C 1
ATOM 1513 O O . GLU A 1 194 ? -11.648 6.703 15.203 1 96.88 194 GLU A O 1
ATOM 1518 N N . SER A 1 195 ? -11.031 8.789 14.648 1 95.94 195 SER A N 1
ATOM 1519 C CA . SER A 1 195 ? -12.391 9.305 14.797 1 95.94 195 SER A CA 1
ATOM 1520 C C . SER A 1 195 ? -13.32 8.711 13.742 1 95.94 195 SER A C 1
ATOM 1522 O O . SER A 1 195 ? -14.531 8.656 13.938 1 95.94 195 SER A O 1
ATOM 1524 N N . ARG A 1 196 ? -12.852 8.375 12.57 1 97.06 196 ARG A N 1
ATOM 1525 C CA . ARG A 1 196 ? -13.555 7.789 11.43 1 97.06 196 ARG A CA 1
ATOM 1526 C C . ARG A 1 196 ? -14.602 8.75 10.891 1 97.06 196 ARG A C 1
ATOM 1528 O O . ARG A 1 196 ? -15.508 8.336 10.148 1 97.06 196 ARG A O 1
ATOM 1535 N N . LYS A 1 197 ? -14.492 10.008 11.312 1 96.31 197 LYS A N 1
ATOM 1536 C CA . LYS A 1 197 ? -15.406 11.023 10.789 1 96.31 197 LYS A CA 1
ATOM 1537 C C . LYS A 1 197 ? -14.93 11.555 9.445 1 96.31 197 LYS A C 1
ATOM 1539 O O . LYS A 1 197 ? -13.742 11.852 9.273 1 96.31 197 LYS A O 1
ATOM 1544 N N . PRO A 1 198 ? -15.836 11.68 8.508 1 96.56 198 PRO A N 1
ATOM 1545 C CA . PRO A 1 198 ? -15.453 12.055 7.145 1 96.56 198 PRO A CA 1
ATOM 1546 C C . PRO A 1 198 ? -14.648 13.352 7.086 1 96.56 198 PRO A C 1
ATOM 1548 O O . PRO A 1 198 ? -13.648 13.43 6.367 1 96.56 198 PRO A O 1
ATOM 1551 N N . TYR A 1 199 ? -15.047 14.391 7.781 1 95.56 199 TYR A N 1
ATOM 1552 C CA . TYR A 1 199 ? -14.359 15.672 7.715 1 95.56 199 TYR A CA 1
ATOM 1553 C C . TYR A 1 199 ? -12.953 15.57 8.305 1 95.56 199 TYR A C 1
ATOM 1555 O O . TYR A 1 199 ? -12.031 16.234 7.828 1 95.56 199 TYR A O 1
ATOM 1563 N N . PHE A 1 200 ? -12.719 14.805 9.32 1 97.62 200 PHE A N 1
ATOM 1564 C CA . PHE A 1 200 ? -11.391 14.586 9.891 1 97.62 200 PHE A CA 1
ATOM 1565 C C . PHE A 1 200 ? -10.539 13.734 8.953 1 97.62 200 PHE A C 1
ATOM 1567 O O . PHE A 1 200 ? -9.367 14.039 8.719 1 97.62 200 PHE A O 1
ATOM 1574 N N . LEU A 1 201 ? -11.172 12.703 8.391 1 98.12 201 LEU A N 1
ATOM 1575 C CA . LEU A 1 201 ? -10.438 11.789 7.508 1 98.12 201 LEU A CA 1
ATOM 1576 C C . LEU A 1 201 ? -9.93 12.523 6.273 1 98.12 201 LEU A C 1
ATOM 1578 O O . LEU A 1 201 ? -8.75 12.414 5.926 1 98.12 201 LEU A O 1
ATOM 1582 N N . SER A 1 202 ? -10.758 13.258 5.664 1 97.56 202 SER A N 1
ATOM 1583 C CA . SER A 1 202 ? -10.398 13.961 4.438 1 97.56 202 SER A CA 1
ATOM 1584 C C . SER A 1 202 ? -9.211 14.891 4.656 1 97.56 202 SER A C 1
ATOM 1586 O O . SER A 1 202 ? -8.258 14.891 3.867 1 97.56 202 SER A O 1
ATOM 1588 N N . HIS A 1 203 ? -9.258 15.609 5.723 1 97.5 203 HIS A N 1
ATOM 1589 C CA . HIS A 1 203 ? -8.188 16.562 5.992 1 97.5 203 HIS A CA 1
ATOM 1590 C C . HIS A 1 203 ? -6.922 15.852 6.461 1 97.5 203 HIS A C 1
ATOM 1592 O O . HIS A 1 203 ? -5.812 16.281 6.141 1 97.5 203 HIS A O 1
ATOM 1598 N N . CYS A 1 204 ? -7.078 14.812 7.238 1 97.88 204 CYS A N 1
ATOM 1599 C CA . CYS A 1 204 ? -5.934 14.023 7.684 1 97.88 204 CYS A CA 1
ATOM 1600 C C . CYS A 1 204 ? -5.176 13.438 6.496 1 97.88 204 CYS A C 1
ATOM 1602 O O . CYS A 1 204 ? -3.957 13.578 6.402 1 97.88 204 CYS A O 1
ATOM 1604 N N . PHE A 1 205 ? -5.93 12.852 5.566 1 98.06 205 PHE A N 1
ATOM 1605 C CA . PHE A 1 205 ? -5.316 12.25 4.391 1 98.06 205 PHE A CA 1
ATOM 1606 C C . PHE A 1 205 ? -4.613 13.305 3.545 1 98.06 205 PHE A C 1
ATOM 1608 O O . PHE A 1 205 ? -3.486 13.094 3.09 1 98.06 205 PHE A O 1
ATOM 1615 N N . ARG A 1 206 ? -5.285 14.344 3.363 1 96.56 206 ARG A N 1
ATOM 1616 C CA . ARG A 1 206 ? -4.695 15.414 2.574 1 96.56 206 ARG A CA 1
ATOM 1617 C C . ARG A 1 206 ? -3.385 15.891 3.189 1 96.56 206 ARG A C 1
ATOM 1619 O O . ARG A 1 206 ? -2.395 16.078 2.482 1 96.56 206 ARG A O 1
ATOM 1626 N N . LEU A 1 207 ? -3.396 16.078 4.445 1 96.44 207 LEU A N 1
ATOM 1627 C CA . LEU A 1 207 ? -2.219 16.562 5.164 1 96.44 207 LEU A CA 1
ATOM 1628 C C . LEU A 1 207 ? -1.064 15.57 5.027 1 96.44 207 LEU A C 1
ATOM 1630 O O . LEU A 1 207 ? 0.061 15.961 4.711 1 96.44 207 LEU A O 1
ATOM 1634 N N . VAL A 1 208 ? -1.313 14.289 5.18 1 96.88 208 VAL A N 1
ATOM 1635 C CA . VAL A 1 208 ? -0.281 13.258 5.141 1 96.88 208 VAL A CA 1
ATOM 1636 C C . VAL A 1 208 ? 0.23 13.094 3.711 1 96.88 208 VAL A C 1
ATOM 1638 O O . VAL A 1 208 ? 1.438 12.977 3.486 1 96.88 208 VAL A O 1
ATOM 1641 N N . GLN A 1 209 ? -0.681 13.141 2.762 1 96.25 209 GLN A N 1
ATOM 1642 C CA . GLN A 1 209 ? -0.285 12.984 1.365 1 96.25 209 GLN A CA 1
ATOM 1643 C C . GLN A 1 209 ? 0.596 14.141 0.91 1 96.25 209 GLN A C 1
ATOM 1645 O O . GLN A 1 209 ? 1.595 13.938 0.217 1 96.25 209 GLN A O 1
ATOM 1650 N N . THR A 1 210 ? 0.271 15.305 1.335 1 94.88 210 THR A N 1
ATOM 1651 C CA . THR A 1 210 ? 1.009 16.5 0.919 1 94.88 210 THR A CA 1
ATOM 1652 C C . THR A 1 210 ? 2.393 16.516 1.559 1 94.88 210 THR A C 1
ATOM 1654 O O . THR A 1 210 ? 3.354 17 0.954 1 94.88 210 THR A O 1
ATOM 1657 N N . LYS A 1 211 ? 2.484 15.984 2.744 1 95.5 211 LYS A N 1
ATOM 1658 C CA . LYS A 1 211 ? 3.736 16.094 3.488 1 95.5 211 LYS A CA 1
ATOM 1659 C C . LYS A 1 211 ? 4.438 14.742 3.59 1 95.5 211 LYS A C 1
ATOM 1661 O O . LYS A 1 211 ? 5.246 14.516 4.496 1 95.5 211 LYS A O 1
ATOM 1666 N N . ILE A 1 212 ? 4.121 13.812 2.711 1 95.38 212 ILE A N 1
ATOM 1667 C CA . ILE A 1 212 ? 4.586 12.438 2.844 1 95.38 212 ILE A CA 1
ATOM 1668 C C . ILE A 1 212 ? 6.105 12.398 2.721 1 95.38 212 ILE A C 1
ATOM 1670 O O . ILE A 1 212 ? 6.773 11.672 3.463 1 95.38 212 ILE A O 1
ATOM 1674 N N . GLY A 1 213 ? 6.68 13.188 1.795 1 92.81 213 GLY A N 1
ATOM 1675 C CA . GLY A 1 213 ? 8.125 13.234 1.655 1 92.81 213 GLY A CA 1
ATOM 1676 C C . GLY A 1 213 ? 8.836 13.68 2.922 1 92.81 213 GLY A C 1
ATOM 1677 O O . GLY A 1 213 ? 9.867 13.117 3.293 1 92.81 213 GLY A O 1
ATOM 1678 N N . PHE A 1 214 ? 8.305 14.664 3.518 1 94.62 214 PHE A N 1
ATOM 1679 C CA . PHE A 1 214 ? 8.844 15.195 4.766 1 94.62 214 PHE A CA 1
ATOM 1680 C C . PHE A 1 214 ? 8.719 14.172 5.883 1 94.62 214 PHE A C 1
ATOM 1682 O O . PHE A 1 214 ? 9.672 13.945 6.633 1 94.62 214 PHE A O 1
ATOM 1689 N N . PHE A 1 215 ? 7.586 13.461 6.02 1 94.69 215 PHE A N 1
ATOM 1690 C CA . PHE A 1 215 ? 7.324 12.508 7.094 1 94.69 215 PHE A CA 1
ATOM 1691 C C . PHE A 1 215 ? 8.227 11.289 6.965 1 94.69 215 PHE A C 1
ATOM 1693 O O . PHE A 1 215 ? 8.734 10.781 7.969 1 94.69 215 PHE A O 1
ATOM 1700 N N . VAL A 1 216 ? 8.469 10.859 5.789 1 92.81 216 VAL A N 1
ATOM 1701 C CA . VAL A 1 216 ? 9.297 9.68 5.574 1 92.81 216 VAL A CA 1
ATOM 1702 C C . VAL A 1 216 ? 10.742 9.992 5.953 1 92.81 216 VAL A C 1
ATOM 1704 O O . VAL A 1 216 ? 11.445 9.133 6.488 1 92.81 216 VAL A O 1
ATOM 1707 N N . LYS A 1 217 ? 11.141 11.203 5.723 1 92.31 217 LYS A N 1
ATOM 1708 C CA . LYS A 1 217 ? 12.516 11.617 6 1 92.31 217 LYS A CA 1
ATOM 1709 C C . LYS A 1 217 ? 12.719 11.875 7.488 1 92.31 217 LYS A C 1
ATOM 1711 O O . LYS A 1 217 ? 13.758 11.531 8.047 1 92.31 217 LYS A O 1
ATOM 1716 N N . HIS A 1 218 ? 11.68 12.414 8.133 1 93.5 218 HIS A N 1
ATOM 1717 C CA . HIS A 1 218 ? 11.945 12.961 9.461 1 93.5 218 HIS A CA 1
ATOM 1718 C C . HIS A 1 218 ? 11.078 12.281 10.516 1 93.5 218 HIS A C 1
ATOM 1720 O O . HIS A 1 218 ? 11.328 12.438 11.719 1 93.5 218 HIS A O 1
ATOM 1726 N N . ASN A 1 219 ? 10.109 11.531 10.141 1 94 219 ASN A N 1
ATOM 1727 C CA . ASN A 1 219 ? 9.188 10.906 11.078 1 94 219 ASN A CA 1
ATOM 1728 C C . ASN A 1 219 ? 8.93 9.445 10.727 1 94 219 ASN A C 1
ATOM 1730 O O . ASN A 1 219 ? 7.805 8.961 10.836 1 94 219 ASN A O 1
ATOM 1734 N N . ARG A 1 220 ? 9.852 8.672 10.312 1 91.5 220 ARG A N 1
ATOM 1735 C CA . ARG A 1 220 ? 9.711 7.305 9.82 1 91.5 220 ARG A CA 1
ATOM 1736 C C . ARG A 1 220 ? 9.195 6.375 10.914 1 91.5 220 ARG A C 1
ATOM 1738 O O . ARG A 1 220 ? 8.297 5.566 10.672 1 91.5 220 ARG A O 1
ATOM 1745 N N . PRO A 1 221 ? 9.633 6.48 12.094 1 91.31 221 PRO A N 1
ATOM 1746 C CA . PRO A 1 221 ? 9.148 5.566 13.133 1 91.31 221 PRO A CA 1
ATOM 1747 C C . PRO A 1 221 ? 7.66 5.723 13.414 1 91.31 221 PRO A C 1
ATOM 1749 O O . PRO A 1 221 ? 6.965 4.73 13.648 1 91.31 221 PRO A O 1
ATOM 1752 N N . GLU A 1 222 ? 7.164 6.965 13.453 1 91.44 222 GLU A N 1
ATOM 1753 C CA . GLU A 1 222 ? 5.742 7.203 13.688 1 91.44 222 GLU A CA 1
ATOM 1754 C C . GLU A 1 222 ? 4.895 6.691 12.531 1 91.44 222 GLU A C 1
ATOM 1756 O O . GLU A 1 222 ? 3.803 6.156 12.742 1 91.44 222 GLU A O 1
ATOM 1761 N N . LEU A 1 223 ? 5.473 6.828 11.344 1 90.94 223 LEU A N 1
ATOM 1762 C CA . LEU A 1 223 ? 4.762 6.391 10.148 1 90.94 223 LEU A CA 1
ATOM 1763 C C . LEU A 1 223 ? 4.684 4.867 10.094 1 90.94 223 LEU A C 1
ATOM 1765 O O . LEU A 1 223 ? 3.596 4.301 9.969 1 90.94 223 LEU A O 1
ATOM 1769 N N . GLU A 1 224 ? 5.797 4.168 10.188 1 86.75 224 GLU A N 1
ATOM 1770 C CA . GLU A 1 224 ? 5.914 2.723 10.031 1 86.75 224 GLU A CA 1
ATOM 1771 C C . GLU A 1 224 ? 5.312 1.988 11.227 1 86.75 224 GLU A C 1
ATOM 1773 O O . GLU A 1 224 ? 4.949 0.814 11.117 1 86.75 224 GLU A O 1
ATOM 1778 N N . GLY A 1 225 ? 5.137 2.615 12.172 1 84.44 225 GLY A N 1
ATOM 1779 C CA . GLY A 1 225 ? 4.605 1.971 13.367 1 84.44 225 GLY A CA 1
ATOM 1780 C C . GLY A 1 225 ? 3.098 2.082 13.484 1 84.44 225 GLY A C 1
ATOM 1781 O O . GLY A 1 225 ? 2.361 1.411 12.758 1 84.44 225 GLY A O 1
ATOM 1782 N N . ASP A 1 226 ? 2.727 3.102 14.125 1 90.62 226 ASP A N 1
ATOM 1783 C CA . ASP A 1 226 ? 1.344 3.211 14.578 1 90.62 226 ASP A CA 1
ATOM 1784 C C . ASP A 1 226 ? 0.449 3.777 13.477 1 90.62 226 ASP A C 1
ATOM 1786 O O . ASP A 1 226 ? -0.686 3.33 13.305 1 90.62 226 ASP A O 1
ATOM 1790 N N . TYR A 1 227 ? 1.034 4.613 12.703 1 95.62 227 TYR A N 1
ATOM 1791 C CA . TYR A 1 227 ? 0.175 5.328 11.766 1 95.62 227 TYR A CA 1
ATOM 1792 C C . TYR A 1 227 ? -0.279 4.41 10.641 1 95.62 227 TYR A C 1
ATOM 1794 O O . TYR A 1 227 ? -1.452 4.414 10.258 1 95.62 227 TYR A O 1
ATOM 1802 N N . ILE A 1 228 ? 0.614 3.584 10.141 1 95.25 228 ILE A N 1
ATOM 1803 C CA . ILE A 1 228 ? 0.283 2.66 9.062 1 95.25 228 ILE A CA 1
ATOM 1804 C C . ILE A 1 228 ? -0.762 1.656 9.539 1 95.25 228 ILE A C 1
ATOM 1806 O O . ILE A 1 228 ? -1.709 1.341 8.82 1 95.25 228 ILE A O 1
ATOM 1810 N N . LYS A 1 229 ? -0.596 1.172 10.672 1 96.25 229 LYS A N 1
ATOM 1811 C CA . LYS A 1 229 ? -1.566 0.244 11.25 1 96.25 229 LYS A CA 1
ATOM 1812 C C . LYS A 1 229 ? -2.953 0.877 11.328 1 96.25 229 LYS A C 1
ATOM 1814 O O . LYS A 1 229 ? -3.949 0.248 10.969 1 96.25 229 LYS A O 1
ATOM 1819 N N . LYS A 1 230 ? -2.973 2.078 11.789 1 96.94 230 LYS A N 1
ATOM 1820 C CA . LYS A 1 230 ? -4.242 2.789 11.914 1 96.94 230 LYS A CA 1
ATOM 1821 C C . LYS A 1 230 ? -4.859 3.049 10.539 1 96.94 230 LYS A C 1
ATOM 1823 O O . LYS A 1 230 ? -6.082 3.012 10.391 1 96.94 230 LYS A O 1
ATOM 1828 N N . LEU A 1 231 ? -4.023 3.375 9.625 1 97.19 231 LEU A N 1
ATOM 1829 C CA . LEU A 1 231 ? -4.488 3.586 8.258 1 97.19 231 LEU A CA 1
ATOM 1830 C C . LEU A 1 231 ? -5.094 2.309 7.691 1 97.19 231 LEU A C 1
ATOM 1832 O O . LEU A 1 231 ? -6.164 2.344 7.078 1 97.19 231 LEU A O 1
ATOM 1836 N N . LYS A 1 232 ? -4.418 1.182 7.898 1 97.06 232 LYS A N 1
ATOM 1837 C CA . LYS A 1 232 ? -4.941 -0.106 7.453 1 97.06 232 LYS A CA 1
ATOM 1838 C C . LYS A 1 232 ? -6.297 -0.4 8.094 1 97.06 232 LYS A C 1
ATOM 1840 O O . LYS A 1 232 ? -7.207 -0.893 7.422 1 97.06 232 LYS A O 1
ATOM 1845 N N . ASP A 1 233 ? -6.387 -0.085 9.297 1 97.25 233 ASP A N 1
ATOM 1846 C CA . ASP A 1 233 ? -7.652 -0.279 10 1 97.25 233 ASP A CA 1
ATOM 1847 C C . ASP A 1 233 ? -8.766 0.562 9.375 1 97.25 233 ASP A C 1
ATOM 1849 O O . ASP A 1 233 ? -9.906 0.115 9.273 1 97.25 233 ASP A O 1
ATOM 1853 N N . ALA A 1 234 ? -8.398 1.757 9.031 1 97.75 234 ALA A N 1
ATOM 1854 C CA . ALA A 1 234 ? -9.383 2.646 8.43 1 97.75 234 ALA A CA 1
ATOM 1855 C C . ALA A 1 234 ? -9.844 2.113 7.078 1 97.75 234 ALA A C 1
ATOM 1857 O O . ALA A 1 234 ? -11.023 2.221 6.73 1 97.75 234 ALA A O 1
ATOM 1858 N N . VAL A 1 235 ? -8.977 1.526 6.32 1 97.94 235 VAL A N 1
ATOM 1859 C CA . VAL A 1 235 ? -9.297 0.973 5.012 1 97.94 235 VAL A CA 1
ATOM 1860 C C . VAL A 1 235 ? -10.281 -0.185 5.16 1 97.94 235 VAL A C 1
ATOM 1862 O O . VAL A 1 235 ? -11.18 -0.354 4.34 1 97.94 235 VAL A O 1
ATOM 1865 N N . LEU A 1 236 ? -10.125 -0.94 6.215 1 97.75 236 LEU A N 1
ATOM 1866 C CA . LEU A 1 236 ? -10.875 -2.18 6.387 1 97.75 236 LEU A CA 1
ATOM 1867 C C . LEU A 1 236 ? -12.156 -1.936 7.172 1 97.75 236 LEU A C 1
ATOM 1869 O O . LEU A 1 236 ? -13 -2.83 7.285 1 97.75 236 LEU A O 1
ATOM 1873 N N . ASP A 1 237 ? -12.312 -0.725 7.711 1 96.62 237 ASP A N 1
ATOM 1874 C CA . ASP A 1 237 ? -13.453 -0.426 8.562 1 96.62 237 ASP A CA 1
ATOM 1875 C C . ASP A 1 237 ? -14.711 -0.179 7.73 1 96.62 237 ASP A C 1
ATOM 1877 O O . ASP A 1 237 ? -14.797 0.816 7.012 1 96.62 237 ASP A O 1
ATOM 1881 N N . GLU A 1 238 ? -15.68 -0.989 7.918 1 94.06 238 GLU A N 1
ATOM 1882 C CA . GLU A 1 238 ? -16.891 -0.934 7.117 1 94.06 238 GLU A CA 1
ATOM 1883 C C . GLU A 1 238 ? -17.781 0.243 7.531 1 94.06 238 GLU A C 1
ATOM 1885 O O . GLU A 1 238 ? -18.703 0.617 6.812 1 94.06 238 GLU A O 1
ATOM 1890 N N . LYS A 1 239 ? -17.469 0.833 8.672 1 94.88 239 LYS A N 1
ATOM 1891 C CA . LYS A 1 239 ? -18.203 2.01 9.117 1 94.88 239 LYS A CA 1
ATOM 1892 C C . LYS A 1 239 ? -17.797 3.25 8.328 1 94.88 239 LYS A C 1
ATOM 1894 O O . LYS A 1 239 ? -18.516 4.254 8.32 1 94.88 239 LYS A O 1
ATOM 1899 N N . VAL A 1 240 ? -16.641 3.189 7.77 1 97.19 240 VAL A N 1
ATOM 1900 C CA . VAL A 1 240 ? -16.125 4.285 6.953 1 97.19 240 VAL A CA 1
ATOM 1901 C C . VAL A 1 240 ? -16.672 4.176 5.535 1 97.19 240 VAL A C 1
ATOM 1903 O O . VAL A 1 240 ? -16.734 3.084 4.969 1 97.19 240 VAL A O 1
ATOM 1906 N N . GLN A 1 241 ? -17.094 5.277 5.02 1 96.31 241 GLN A N 1
ATOM 1907 C CA . GLN A 1 241 ? -17.625 5.305 3.654 1 96.31 241 GLN A CA 1
ATOM 1908 C C . GLN A 1 241 ? -16.562 4.844 2.654 1 96.31 241 GLN A C 1
ATOM 1910 O O . GLN A 1 241 ? -15.367 5.09 2.848 1 96.31 241 GLN A O 1
ATOM 1915 N N . LYS A 1 242 ? -17.016 4.246 1.562 1 95.81 242 LYS A N 1
ATOM 1916 C CA . LYS A 1 242 ? -16.125 3.678 0.561 1 95.81 242 LYS A CA 1
ATOM 1917 C C . LYS A 1 242 ? -15.164 4.734 0.013 1 95.81 242 LYS A C 1
ATOM 1919 O O . LYS A 1 242 ? -13.992 4.453 -0.226 1 95.81 242 LYS A O 1
ATOM 1924 N N . MET A 1 243 ? -15.695 5.918 -0.219 1 96.5 243 MET A N 1
ATOM 1925 C CA . MET A 1 243 ? -14.867 6.984 -0.766 1 96.5 243 MET A CA 1
ATOM 1926 C C . MET A 1 243 ? -13.688 7.289 0.16 1 96.5 243 MET A C 1
ATOM 1928 O O . MET A 1 243 ? -12.57 7.496 -0.301 1 96.5 243 MET A O 1
ATOM 1932 N N . HIS A 1 244 ? -13.953 7.328 1.44 1 98.12 244 HIS A N 1
ATOM 1933 C CA . HIS A 1 244 ? -12.898 7.621 2.408 1 98.12 244 HIS A CA 1
ATOM 1934 C C . HIS A 1 244 ? -11.977 6.422 2.604 1 98.12 244 HIS A C 1
ATOM 1936 O O . HIS A 1 244 ? -10.781 6.586 2.85 1 98.12 244 HIS A O 1
ATOM 1942 N N . ARG A 1 245 ? -12.523 5.223 2.502 1 98.06 245 ARG A N 1
ATOM 1943 C CA . ARG A 1 245 ? -11.664 4.039 2.512 1 98.06 245 ARG A CA 1
ATOM 1944 C C . ARG A 1 245 ? -10.711 4.051 1.327 1 98.06 245 ARG A C 1
ATOM 1946 O O . ARG A 1 245 ? -9.539 3.693 1.469 1 98.06 245 ARG A O 1
ATOM 1953 N N . SER A 1 246 ? -11.227 4.375 0.236 1 97.81 246 SER A N 1
ATOM 1954 C CA . SER A 1 246 ? -10.398 4.492 -0.958 1 97.81 246 SER A CA 1
ATOM 1955 C C . SER A 1 246 ? -9.297 5.527 -0.767 1 97.81 246 SER A C 1
ATOM 1957 O O . SER A 1 246 ? -8.148 5.305 -1.165 1 97.81 246 SER A O 1
ATOM 1959 N N . SER A 1 247 ? -9.672 6.621 -0.182 1 97.81 247 SER A N 1
ATOM 1960 C CA . SER A 1 247 ? -8.68 7.66 0.089 1 97.81 247 SER A CA 1
ATOM 1961 C C . SER A 1 247 ? -7.625 7.172 1.077 1 97.81 247 SER A C 1
ATOM 1963 O O . SER A 1 247 ? -6.445 7.508 0.948 1 97.81 247 SER A O 1
ATOM 1965 N N . ALA A 1 248 ? -8.078 6.461 2.049 1 98.19 248 ALA A N 1
ATOM 1966 C CA . ALA A 1 248 ? -7.145 5.871 3 1 98.19 248 ALA A CA 1
ATOM 1967 C C . ALA A 1 248 ? -6.168 4.93 2.297 1 98.19 248 ALA A C 1
ATOM 1969 O O . ALA A 1 248 ? -4.973 4.934 2.588 1 98.19 248 ALA A O 1
ATOM 1970 N N . LEU A 1 249 ? -6.723 4.172 1.427 1 97.88 249 LEU A N 1
ATOM 1971 C CA . LEU A 1 249 ? -5.898 3.25 0.649 1 97.88 249 LEU A CA 1
ATOM 1972 C C . LEU A 1 249 ? -4.891 4.012 -0.203 1 97.88 249 LEU A C 1
ATOM 1974 O O . LEU A 1 249 ? -3.719 3.633 -0.27 1 97.88 249 LEU A O 1
ATOM 1978 N N . ASP A 1 250 ? -5.301 5.027 -0.842 1 96.94 250 ASP A N 1
ATOM 1979 C CA . ASP A 1 250 ? -4.406 5.879 -1.618 1 96.94 250 ASP A CA 1
ATOM 1980 C C . ASP A 1 250 ? -3.289 6.445 -0.743 1 96.94 250 ASP A C 1
ATOM 1982 O O . ASP A 1 250 ? -2.137 6.52 -1.171 1 96.94 250 ASP A O 1
ATOM 1986 N N . THR A 1 251 ? -3.686 6.883 0.406 1 97.31 251 THR A N 1
ATOM 1987 C CA . THR A 1 251 ? -2.707 7.426 1.341 1 97.31 251 THR A CA 1
ATOM 1988 C C . THR A 1 251 ? -1.689 6.359 1.74 1 97.31 251 THR A C 1
ATOM 1990 O O . THR A 1 251 ? -0.489 6.633 1.804 1 97.31 251 THR A O 1
ATOM 1993 N N . LEU A 1 252 ? -2.182 5.219 1.983 1 96.06 252 LEU A N 1
ATOM 1994 C CA . LEU A 1 252 ? -1.312 4.098 2.316 1 96.06 252 LEU A CA 1
ATOM 1995 C C . LEU A 1 252 ? -0.314 3.83 1.195 1 96.06 252 LEU A C 1
ATOM 1997 O O . LEU A 1 252 ? 0.876 3.631 1.451 1 96.06 252 LEU A O 1
ATOM 2001 N N . GLU A 1 253 ? -0.761 3.811 0.048 1 93.31 253 GLU A N 1
ATOM 2002 C CA . GLU A 1 253 ? 0.106 3.594 -1.106 1 93.31 253 GLU A CA 1
ATOM 2003 C C . GLU A 1 253 ? 1.159 4.691 -1.22 1 93.31 253 GLU A C 1
ATOM 2005 O O . GLU A 1 253 ? 2.32 4.414 -1.526 1 93.31 253 GLU A O 1
ATOM 2010 N N . CYS A 1 254 ? 0.754 5.891 -0.993 1 93.31 254 CYS A N 1
ATOM 2011 C CA . CYS A 1 254 ? 1.688 7.012 -1.006 1 93.31 254 CYS A CA 1
ATOM 2012 C C . CYS A 1 254 ? 2.797 6.809 0.019 1 93.31 254 CYS A C 1
ATOM 2014 O O . CYS A 1 254 ? 3.969 7.066 -0.269 1 93.31 254 CYS A O 1
ATOM 2016 N N . VAL A 1 255 ? 2.412 6.34 1.121 1 93.12 255 VAL A N 1
ATOM 2017 C CA . VAL A 1 255 ? 3.369 6.102 2.195 1 93.12 255 VAL A CA 1
ATOM 2018 C C . VAL A 1 255 ? 4.352 5.008 1.781 1 93.12 255 VAL A C 1
ATOM 2020 O O . VAL A 1 255 ? 5.566 5.172 1.911 1 93.12 255 VAL A O 1
ATOM 2023 N N . TRP A 1 256 ? 3.814 3.951 1.245 1 90.94 256 TRP A N 1
ATOM 2024 C CA . TRP A 1 256 ? 4.66 2.824 0.861 1 90.94 256 TRP A CA 1
ATOM 2025 C C . TRP A 1 256 ? 5.602 3.213 -0.272 1 90.94 256 TRP A C 1
ATOM 2027 O O . TRP A 1 256 ? 6.777 2.84 -0.264 1 90.94 256 TRP A O 1
ATOM 2037 N N . LYS A 1 257 ? 5.109 3.939 -1.193 1 88.19 257 LYS A N 1
ATOM 2038 C CA . LYS A 1 257 ? 5.934 4.402 -2.307 1 88.19 257 LYS A CA 1
ATOM 2039 C C . LYS A 1 257 ? 7.059 5.309 -1.819 1 88.19 257 LYS A C 1
ATOM 2041 O O . LYS A 1 257 ? 8.195 5.203 -2.289 1 88.19 257 LYS A O 1
ATOM 2046 N N . ALA A 1 258 ? 6.746 6.137 -0.885 1 90 258 ALA A N 1
ATOM 2047 C CA . ALA A 1 258 ? 7.723 7.098 -0.38 1 90 258 ALA A CA 1
ATOM 2048 C C . ALA A 1 258 ? 8.781 6.402 0.479 1 90 258 ALA A C 1
ATOM 2050 O O . ALA A 1 258 ? 9.945 6.805 0.484 1 90 258 ALA A O 1
ATOM 2051 N N . LEU A 1 259 ? 8.398 5.438 1.176 1 85.12 259 LEU A N 1
ATOM 2052 C CA . LEU A 1 259 ? 9.328 4.699 2.023 1 85.12 259 LEU A CA 1
ATOM 2053 C C . LEU A 1 259 ? 10.344 3.932 1.178 1 85.12 259 LEU A C 1
ATOM 2055 O O . LEU A 1 259 ? 11.484 3.742 1.592 1 85.12 259 LEU A O 1
ATOM 2059 N N . THR A 1 260 ? 9.953 3.475 0.052 1 76.12 260 THR A N 1
ATOM 2060 C CA . THR A 1 260 ? 10.789 2.672 -0.832 1 76.12 260 THR A CA 1
ATOM 2061 C C . THR A 1 260 ? 11.766 3.557 -1.601 1 76.12 260 THR A C 1
ATOM 2063 O O . THR A 1 260 ? 12.875 3.123 -1.939 1 76.12 260 THR A O 1
ATOM 2066 N N . GLN A 1 261 ? 11.445 4.664 -2.086 1 68.88 261 GLN A N 1
ATOM 2067 C CA . GLN A 1 261 ? 12.32 5.574 -2.824 1 68.88 261 GLN A CA 1
ATOM 2068 C C . GLN A 1 261 ? 13.508 6.012 -1.97 1 68.88 261 GLN A C 1
ATOM 2070 O O . GLN A 1 261 ? 14.617 6.16 -2.475 1 68.88 261 GLN A O 1
ATOM 2075 N N . LYS A 1 262 ? 13.531 6.305 -0.781 1 60 262 LYS A N 1
ATOM 2076 C CA . LYS A 1 262 ? 14.641 6.828 0.006 1 60 262 LYS A CA 1
ATOM 2077 C C . LYS A 1 262 ? 15.523 5.703 0.529 1 60 262 LYS A C 1
ATOM 2079 O O . LYS A 1 262 ? 16.641 5.945 1.005 1 60 262 LYS A O 1
ATOM 2084 N N . GLY A 1 263 ? 15.133 4.438 0.614 1 45.91 263 GLY A N 1
ATOM 2085 C CA . GLY A 1 263 ? 16.125 3.424 0.927 1 45.91 263 GLY A CA 1
ATOM 2086 C C . GLY A 1 263 ? 17.156 3.229 -0.178 1 45.91 263 GLY A C 1
ATOM 2087 O O . GLY A 1 263 ? 18.062 2.414 -0.047 1 45.91 263 GLY A O 1
ATOM 2088 N N . SER A 1 264 ? 16.984 3.6 -1.408 1 38.09 264 SER A N 1
ATOM 2089 C CA . SER A 1 264 ? 18.125 3.57 -2.322 1 38.09 264 SER A CA 1
ATOM 2090 C C . SER A 1 264 ? 19 4.805 -2.148 1 38.09 264 SER A C 1
ATOM 2092 O O . SER A 1 264 ? 18.516 5.887 -1.84 1 38.09 264 SER A O 1
ATOM 2094 N N . MET B 1 1 ? 18.047 31 -30.797 1 19.36 1 MET B N 1
ATOM 2095 C CA . MET B 1 1 ? 16.875 30.578 -31.562 1 19.36 1 MET B CA 1
ATOM 2096 C C . MET B 1 1 ? 16.781 29.062 -31.625 1 19.36 1 MET B C 1
ATOM 2098 O O . MET B 1 1 ? 16.297 28.5 -32.594 1 19.36 1 MET B O 1
ATOM 2102 N N . ALA B 1 2 ? 17.391 28.375 -30.734 1 24.31 2 ALA B N 1
ATOM 2103 C CA . ALA B 1 2 ? 17.734 26.969 -30.922 1 24.31 2 ALA B CA 1
ATOM 2104 C C . ALA B 1 2 ? 16.469 26.109 -31.016 1 24.31 2 ALA B C 1
ATOM 2106 O O . ALA B 1 2 ? 15.5 26.328 -30.281 1 24.31 2 ALA B O 1
ATOM 2107 N N . GLY B 1 3 ? 16.188 25.469 -32.188 1 20.2 3 GLY B N 1
ATOM 2108 C CA . GLY B 1 3 ? 15.125 24.75 -32.875 1 20.2 3 GLY B CA 1
ATOM 2109 C C . GLY B 1 3 ? 14.633 23.531 -32.094 1 20.2 3 GLY B C 1
ATOM 2110 O O . GLY B 1 3 ? 15.344 23.016 -31.234 1 20.2 3 GLY B O 1
ATOM 2111 N N . ARG B 1 4 ? 13.211 23.3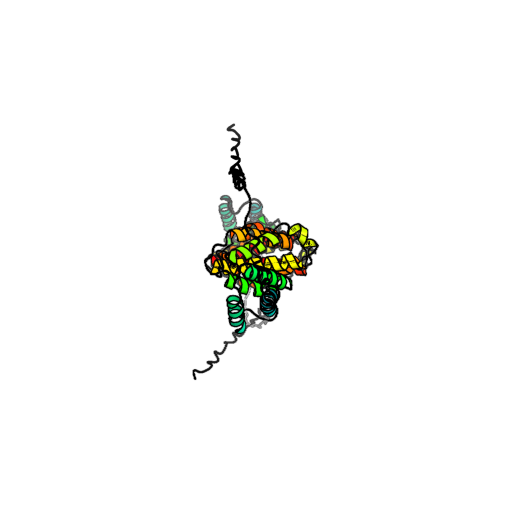59 -32 1 24.38 4 ARG B N 1
ATOM 2112 C CA . ARG B 1 4 ? 12.102 22.516 -31.562 1 24.38 4 ARG B CA 1
ATOM 2113 C C . ARG B 1 4 ? 12.258 21.094 -32.062 1 24.38 4 ARG B C 1
ATOM 2115 O O . ARG B 1 4 ? 11.875 20.766 -33.188 1 24.38 4 ARG B O 1
ATOM 2122 N N . GLY B 1 5 ? 13.492 20.5 -31.906 1 20.11 5 GLY B N 1
ATOM 2123 C CA . GLY B 1 5 ? 13.641 19.25 -32.625 1 20.11 5 GLY B CA 1
ATOM 2124 C C . GLY B 1 5 ? 12.594 18.219 -32.25 1 20.11 5 GLY B C 1
ATOM 2125 O O . GLY B 1 5 ? 12.289 18.031 -31.062 1 20.11 5 GLY B O 1
ATOM 2126 N N . ARG B 1 6 ? 11.531 18.031 -33.094 1 22.86 6 ARG B N 1
ATOM 2127 C CA . ARG B 1 6 ? 10.352 17.188 -33.25 1 22.86 6 ARG B CA 1
ATOM 2128 C C . ARG B 1 6 ? 10.703 15.719 -33.094 1 22.86 6 ARG B C 1
ATOM 2130 O O . ARG B 1 6 ? 11.297 15.117 -34 1 22.86 6 ARG B O 1
ATOM 2137 N N . GLY B 1 7 ? 11.305 15.273 -32.031 1 20.56 7 GLY B N 1
ATOM 2138 C CA . GLY B 1 7 ? 11.789 13.898 -32.031 1 20.56 7 GLY B CA 1
ATOM 2139 C C . GLY B 1 7 ? 10.695 12.891 -32.312 1 20.56 7 GLY B C 1
ATOM 2140 O O . GLY B 1 7 ? 9.602 12.977 -31.75 1 20.56 7 GLY B O 1
ATOM 2141 N N . SER B 1 8 ? 10.547 12.414 -33.562 1 22.02 8 SER B N 1
ATOM 2142 C CA . SER B 1 8 ? 9.641 11.469 -34.188 1 22.02 8 SER B CA 1
ATOM 2143 C C . SER B 1 8 ? 9.523 10.18 -33.375 1 22.02 8 SER B C 1
ATOM 2145 O O . SER B 1 8 ? 10.531 9.562 -33.031 1 22.02 8 SER B O 1
ATOM 2147 N N . ARG B 1 9 ? 8.594 10.18 -32.5 1 21.94 9 ARG B N 1
ATOM 2148 C CA . ARG B 1 9 ? 8.148 9.047 -31.688 1 21.94 9 ARG B CA 1
ATOM 2149 C C . ARG B 1 9 ? 7.902 7.82 -32.562 1 21.94 9 ARG B C 1
ATOM 2151 O O . ARG B 1 9 ? 7.047 7.844 -33.438 1 21.94 9 ARG B O 1
ATOM 2158 N N . ALA B 1 10 ? 8.938 6.992 -32.812 1 21.36 10 ALA B N 1
ATOM 2159 C CA . ALA B 1 10 ? 8.805 5.781 -33.625 1 21.36 10 ALA B CA 1
ATOM 2160 C C . ALA B 1 10 ? 7.68 4.895 -33.094 1 21.36 10 ALA B C 1
ATOM 2162 O O . ALA B 1 10 ? 7.594 4.633 -31.891 1 21.36 10 ALA B O 1
ATOM 2163 N N . ALA B 1 11 ? 6.52 4.969 -33.656 1 23.92 11 ALA B N 1
ATOM 2164 C CA . ALA B 1 11 ? 5.281 4.195 -33.625 1 23.92 11 ALA B CA 1
ATOM 2165 C C . ALA B 1 11 ? 5.559 2.701 -33.719 1 23.92 11 ALA B C 1
ATOM 2167 O O . ALA B 1 11 ? 6.055 2.234 -34.75 1 23.92 11 ALA B O 1
ATOM 2168 N N . PHE B 1 12 ? 6.09 2.059 -32.656 1 20.52 12 PHE B N 1
ATOM 2169 C CA . PHE B 1 12 ? 6.434 0.647 -32.812 1 20.52 12 PHE B CA 1
ATOM 2170 C C . PHE B 1 12 ? 5.215 -0.17 -33.219 1 20.52 12 PHE B C 1
ATOM 2172 O O . PHE B 1 12 ? 4.16 -0.088 -32.594 1 20.52 12 PHE B O 1
ATOM 2179 N N . PRO B 1 13 ? 4.996 -0.353 -34.5 1 23.62 13 PRO B N 1
ATOM 2180 C CA . PRO B 1 13 ? 3.846 -1.083 -35.031 1 23.62 13 PRO B CA 1
ATOM 2181 C C . PRO B 1 13 ? 3.641 -2.439 -34.375 1 23.62 13 PRO B C 1
ATOM 2183 O O . PRO B 1 13 ? 4.613 -3.098 -34 1 23.62 13 PRO B O 1
ATOM 2186 N N . GLU B 1 14 ? 2.645 -2.465 -33.594 1 25 14 GLU B N 1
ATOM 2187 C CA . GLU B 1 14 ? 2.146 -3.6 -32.812 1 25 14 GLU B CA 1
ATOM 2188 C C . GLU B 1 14 ? 1.92 -4.816 -33.719 1 25 14 GLU B C 1
ATOM 2190 O O . GLU B 1 14 ? 0.998 -4.832 -34.531 1 25 14 GLU B O 1
ATOM 2195 N N . VAL B 1 15 ? 2.99 -5.262 -34.25 1 22.38 15 VAL B N 1
ATOM 2196 C CA . VAL B 1 15 ? 2.666 -6.402 -35.094 1 22.38 15 VAL B CA 1
ATOM 2197 C C . VAL B 1 15 ? 1.915 -7.453 -34.312 1 22.38 15 VAL B C 1
ATOM 2199 O O . VAL B 1 15 ? 2.439 -7.98 -33.312 1 22.38 15 VAL B O 1
ATOM 2202 N N . ARG B 1 16 ? 0.661 -7.25 -34.344 1 24.16 16 ARG B N 1
ATOM 2203 C CA . ARG B 1 16 ? -0.386 -8.156 -33.875 1 24.16 16 ARG B CA 1
ATOM 2204 C C . ARG B 1 16 ? -0.214 -9.547 -34.469 1 24.16 16 ARG B C 1
ATOM 2206 O O . ARG B 1 16 ? -0.953 -9.938 -35.375 1 24.16 16 ARG B O 1
ATOM 2213 N N . HIS B 1 17 ? 1.025 -10.109 -34.719 1 21.16 17 HIS B N 1
ATOM 2214 C CA . HIS B 1 17 ? 0.92 -11.312 -35.531 1 21.16 17 HIS B CA 1
ATOM 2215 C C . HIS B 1 17 ? 0.164 -12.414 -34.781 1 21.16 17 HIS B C 1
ATOM 2217 O O . HIS B 1 17 ? 0.523 -12.766 -33.656 1 21.16 17 HIS B O 1
ATOM 2223 N N . GLN B 1 18 ? -1.105 -12.484 -35.031 1 23.89 18 GLN B N 1
ATOM 2224 C CA . GLN B 1 18 ? -2.193 -13.43 -34.781 1 23.89 18 GLN B CA 1
ATOM 2225 C C . GLN B 1 18 ? -1.748 -14.867 -35.062 1 23.89 18 GLN B C 1
ATOM 2227 O O . GLN B 1 18 ? -0.951 -15.109 -35.969 1 23.89 18 GLN B O 1
ATOM 2232 N N . LEU B 1 19 ? -1.671 -15.586 -33.906 1 24.41 19 LEU B N 1
ATOM 2233 C CA . LEU B 1 19 ? -1.427 -17.016 -34 1 24.41 19 LEU B CA 1
ATOM 2234 C C . LEU B 1 19 ? -2.256 -17.641 -35.125 1 24.41 19 LEU B C 1
ATOM 2236 O O . LEU B 1 19 ? -3.484 -17.547 -35.125 1 24.41 19 LEU B O 1
ATOM 2240 N N . ARG B 1 20 ? -1.862 -17.297 -36.469 1 23.7 20 ARG B N 1
ATOM 2241 C CA . ARG B 1 20 ? -2.621 -17.812 -37.625 1 23.7 20 ARG B CA 1
ATOM 2242 C C . ARG B 1 20 ? -2.924 -19.297 -37.438 1 23.7 20 ARG B C 1
ATOM 2244 O O . ARG B 1 20 ? -2.174 -20.016 -36.781 1 23.7 20 ARG B O 1
ATOM 2251 N N . ARG B 1 21 ? -4.129 -19.609 -37.906 1 23.5 21 ARG B N 1
ATOM 2252 C CA . ARG B 1 21 ? -4.984 -20.781 -38.062 1 23.5 21 ARG B CA 1
ATOM 2253 C C . ARG B 1 21 ? -4.301 -21.859 -38.906 1 23.5 21 ARG B C 1
ATOM 2255 O O . ARG B 1 21 ? -3.791 -21.594 -40 1 23.5 21 ARG B O 1
ATOM 2262 N N . PRO B 1 22 ? -3.754 -22.906 -38.375 1 20.02 22 PRO B N 1
ATOM 2263 C CA . PRO B 1 22 ? -3.129 -23.984 -39.125 1 20.02 22 PRO B CA 1
ATOM 2264 C C . PRO B 1 22 ? -4.023 -24.5 -40.25 1 20.02 22 PRO B C 1
ATOM 2266 O O . PRO B 1 22 ? -5.145 -24.953 -40 1 20.02 22 PRO B O 1
ATOM 2269 N N . LYS B 1 23 ? -4.242 -23.688 -41.344 1 19.47 23 LYS B N 1
ATOM 2270 C CA . LYS B 1 23 ? -5.098 -24.156 -42.438 1 19.47 23 LYS B CA 1
ATOM 2271 C C . LYS B 1 23 ? -4.793 -25.609 -42.781 1 19.47 23 LYS B C 1
ATOM 2273 O O . LYS B 1 23 ? -3.627 -26.016 -42.844 1 19.47 23 LYS B O 1
ATOM 2278 N N . ASP B 1 24 ? -5.742 -26.609 -42.781 1 17.91 24 ASP B N 1
ATOM 2279 C CA . ASP B 1 24 ? -6.02 -28.016 -43.062 1 17.91 24 ASP B CA 1
ATOM 2280 C C . ASP B 1 24 ? -5.613 -28.375 -44.5 1 17.91 24 ASP B C 1
ATOM 2282 O O . ASP B 1 24 ? -5.922 -29.469 -44.969 1 17.91 24 ASP B O 1
ATOM 2286 N N . ASP B 1 25 ? -4.906 -27.578 -45.25 1 19.8 25 ASP B N 1
ATOM 2287 C CA . ASP B 1 25 ? -5.16 -27.938 -46.656 1 19.8 25 ASP B CA 1
ATOM 2288 C C . ASP B 1 25 ? -4.594 -29.328 -46.969 1 19.8 25 ASP B C 1
ATOM 2290 O O . ASP B 1 25 ? -3.377 -29.516 -46.969 1 19.8 25 ASP B O 1
ATOM 2294 N N . CYS B 1 26 ? -5.242 -30.359 -46.594 1 19.47 26 CYS B N 1
ATOM 2295 C CA . CYS B 1 26 ? -4.934 -31.75 -46.969 1 19.47 26 CYS B CA 1
ATOM 2296 C C . CYS B 1 26 ? -4.852 -31.906 -48.469 1 19.47 26 CYS B C 1
ATOM 2298 O O . CYS B 1 26 ? -5.871 -32.125 -49.125 1 19.47 26 CYS B O 1
ATOM 2300 N N . GLU B 1 27 ? -4.281 -31 -49.125 1 19.19 27 GLU B N 1
ATOM 2301 C CA . GLU B 1 27 ? -4.422 -31.375 -50.531 1 19.19 27 GLU B CA 1
ATOM 2302 C C . GLU B 1 27 ? -3.812 -32.75 -50.812 1 19.19 27 GLU B C 1
ATOM 2304 O O . GLU B 1 27 ? -2.666 -33 -50.438 1 19.19 27 GLU B O 1
ATOM 2309 N N . GLN B 1 28 ? -4.664 -33.656 -51.094 1 19.31 28 GLN B N 1
ATOM 2310 C CA . GLN B 1 28 ? -4.574 -35.031 -51.562 1 19.31 28 GLN B CA 1
ATOM 2311 C C . GLN B 1 28 ? -3.795 -35.125 -52.875 1 19.31 28 GLN B C 1
ATOM 2313 O O . GLN B 1 28 ? -4.32 -34.812 -53.938 1 19.31 28 GLN B O 1
ATOM 2318 N N . SER B 1 29 ? -2.646 -34.5 -52.875 1 18.56 29 SER B N 1
ATOM 2319 C CA . SER B 1 29 ? -2.123 -34.656 -54.25 1 18.56 29 SER B CA 1
ATOM 2320 C C . SER B 1 29 ? -2.039 -36.125 -54.625 1 18.56 29 SER B C 1
ATOM 2322 O O . SER B 1 29 ? -1.805 -37 -53.781 1 18.56 29 SER B O 1
ATOM 2324 N N . THR B 1 30 ? -2.297 -36.406 -55.875 1 19.56 30 THR B N 1
ATOM 2325 C CA . THR B 1 30 ? -2.67 -37.469 -56.812 1 19.56 30 THR B CA 1
ATOM 2326 C C . THR B 1 30 ? -1.488 -38.375 -57.125 1 19.56 30 THR B C 1
ATOM 2328 O O . THR B 1 30 ? -1.55 -39.219 -58.031 1 19.56 30 THR B O 1
ATOM 2331 N N . VAL B 1 31 ? -0.57 -38.438 -56.156 1 20.64 31 VAL B N 1
ATOM 2332 C CA . VAL B 1 31 ? 0.563 -38.969 -56.906 1 20.64 31 VAL B CA 1
ATOM 2333 C C . VAL B 1 31 ? 0.187 -40.344 -57.5 1 20.64 31 VAL B C 1
ATOM 2335 O O . VAL B 1 31 ? -0.387 -41.188 -56.812 1 20.64 31 VAL B O 1
ATOM 2338 N N . THR B 1 32 ? 0.499 -40.5 -58.688 1 18.56 32 THR B N 1
ATOM 2339 C CA . THR B 1 32 ? 0.123 -41.406 -59.781 1 18.56 32 THR B CA 1
ATOM 2340 C C . THR B 1 32 ? 0.661 -42.812 -59.531 1 18.56 32 THR B C 1
ATOM 2342 O O . THR B 1 32 ? -0.056 -43.812 -59.719 1 18.56 32 THR B O 1
ATOM 2345 N N . ALA B 1 33 ? 1.998 -43 -59.562 1 19.17 33 ALA B N 1
ATOM 2346 C CA . ALA B 1 33 ? 2.307 -44.031 -60.531 1 19.17 33 ALA B CA 1
ATOM 2347 C C . ALA B 1 33 ? 1.955 -45.406 -60 1 19.17 33 ALA B C 1
ATOM 2349 O O . ALA B 1 33 ? 1.222 -46.156 -60.656 1 19.17 33 ALA B O 1
ATOM 2350 N N . GLY B 1 34 ? 2.986 -46.312 -59.688 1 19.2 34 GLY B N 1
ATOM 2351 C CA . GLY B 1 34 ? 3.367 -47.344 -60.656 1 19.2 34 GLY B CA 1
ATOM 2352 C C . GLY B 1 34 ? 2.918 -48.719 -60.219 1 19.2 34 GLY B C 1
ATOM 2353 O O . GLY B 1 34 ? 2.48 -48.906 -59.094 1 19.2 34 GLY B O 1
ATOM 2354 N N . PRO B 1 35 ? 3.568 -49.719 -60.812 1 19.62 35 PRO B N 1
ATOM 2355 C CA . PRO B 1 35 ? 3.037 -50.969 -61.375 1 19.62 35 PRO B CA 1
ATOM 2356 C C . PRO B 1 35 ? 2.811 -52.062 -60.312 1 19.62 35 PRO B C 1
ATOM 2358 O O . PRO B 1 35 ? 1.722 -52.625 -60.219 1 19.62 35 PRO B O 1
ATOM 2361 N N . GLY B 1 36 ? 3.889 -52.688 -59.844 1 17.73 36 GLY B N 1
ATOM 2362 C CA . GLY B 1 36 ? 3.979 -54.094 -60.25 1 17.73 36 GLY B CA 1
ATOM 2363 C C . GLY B 1 36 ? 3.365 -55.062 -59.25 1 17.73 36 GLY B C 1
ATOM 2364 O O . GLY B 1 36 ? 2.143 -55.188 -59.188 1 17.73 36 GLY B O 1
ATOM 2365 N N . GLY B 1 37 ? 4.27 -55.906 -58.469 1 19.05 37 GLY B N 1
ATOM 2366 C CA . GLY B 1 37 ? 4.375 -57.344 -58.562 1 19.05 37 GLY B CA 1
ATOM 2367 C C . GLY B 1 37 ? 3.547 -58.062 -57.531 1 19.05 37 GLY B C 1
ATOM 2368 O O . GLY B 1 37 ? 2.984 -57.438 -56.625 1 19.05 37 GLY B O 1
ATOM 2369 N N . ASP B 1 38 ? 3.848 -59.344 -57.219 1 21.41 38 ASP B N 1
ATOM 2370 C CA . ASP B 1 38 ? 3.307 -60.688 -57 1 21.41 38 ASP B CA 1
ATOM 2371 C C . ASP B 1 38 ? 3.09 -60.969 -55.531 1 21.41 38 ASP B C 1
ATOM 2373 O O . ASP B 1 38 ? 2.85 -62.125 -55.125 1 21.41 38 ASP B O 1
ATOM 2377 N N . ALA B 1 39 ? 2.781 -59.938 -54.656 1 19.73 39 ALA B N 1
ATOM 2378 C CA . ALA B 1 39 ? 3.152 -60.406 -53.344 1 19.73 39 ALA B CA 1
ATOM 2379 C C . ALA B 1 39 ? 2.443 -61.719 -53 1 19.73 39 ALA B C 1
ATOM 2381 O O . ALA B 1 39 ? 1.278 -61.906 -53.344 1 19.73 39 ALA B O 1
ATOM 2382 N N . ASN B 1 40 ? 3.244 -62.719 -52.625 1 21.52 40 ASN B N 1
ATOM 2383 C CA . ASN B 1 40 ? 3.104 -64.062 -52.125 1 21.52 40 ASN B CA 1
ATOM 2384 C C . ASN B 1 40 ? 2.281 -64.125 -50.844 1 21.52 40 ASN B C 1
ATOM 2386 O O . ASN B 1 40 ? 2.393 -63.25 -50 1 21.52 40 ASN B O 1
ATOM 2390 N N . PRO B 1 41 ? 1.323 -65.125 -50.719 1 23.88 41 PRO B N 1
ATOM 2391 C CA . PRO B 1 41 ? 0.225 -65.312 -49.781 1 23.88 41 PRO B CA 1
ATOM 2392 C C . PRO B 1 41 ? 0.714 -65.625 -48.375 1 23.88 41 PRO B C 1
ATOM 2394 O O . PRO B 1 41 ? -0.078 -66 -47.5 1 23.88 41 PRO B O 1
ATOM 2397 N N . ASP B 1 42 ? 2.076 -65.438 -48.062 1 26.83 42 ASP B N 1
ATOM 2398 C CA . ASP B 1 42 ? 2.434 -66.312 -46.938 1 26.83 42 ASP B CA 1
ATOM 2399 C C . ASP B 1 42 ? 1.638 -65.938 -45.688 1 26.83 42 ASP B C 1
ATOM 2401 O O . ASP B 1 42 ? 1.457 -64.75 -45.375 1 26.83 42 ASP B O 1
ATOM 2405 N N . GLY B 1 43 ? 0.836 -66.812 -45.125 1 23.94 43 GLY B N 1
ATOM 2406 C CA . GLY B 1 43 ? -0.155 -66.938 -44.062 1 23.94 43 GLY B CA 1
ATOM 2407 C C . GLY B 1 43 ? 0.39 -66.562 -42.688 1 23.94 43 GLY B C 1
ATOM 2408 O O . GLY B 1 43 ? -0.203 -66.938 -41.688 1 23.94 43 GLY B O 1
ATOM 2409 N N . ASN B 1 44 ? 1.561 -65.875 -42.531 1 27.41 44 ASN B N 1
ATOM 2410 C CA . ASN B 1 44 ? 2.098 -65.938 -41.188 1 27.41 44 ASN B CA 1
ATOM 2411 C C . ASN B 1 44 ? 1.152 -65.25 -40.188 1 27.41 44 ASN B C 1
ATOM 2413 O O . ASN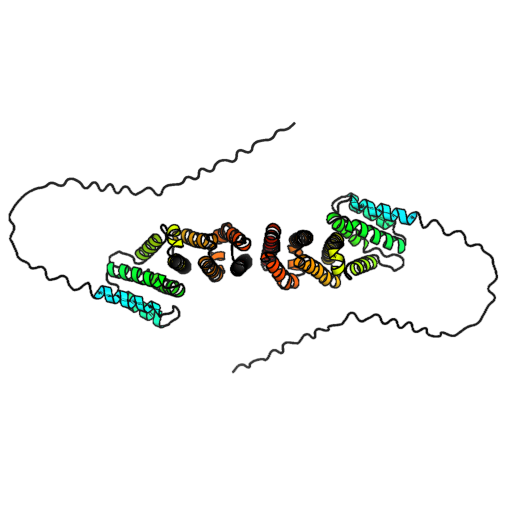 B 1 44 ? 0.794 -64.125 -40.312 1 27.41 44 ASN B O 1
ATOM 2417 N N . ALA B 1 45 ? 0.464 -66.062 -39.312 1 32.12 45 ALA B N 1
ATOM 2418 C CA . ALA B 1 45 ? -0.458 -65.75 -38.219 1 32.12 45 ALA B CA 1
ATOM 2419 C C . ALA B 1 45 ? 0.167 -64.75 -37.25 1 32.12 45 ALA B C 1
ATOM 2421 O O . ALA B 1 45 ? 1.285 -64.938 -36.781 1 32.12 45 ALA B O 1
ATOM 2422 N N . PRO B 1 46 ? -0.022 -63.5 -37.375 1 33.25 46 PRO B N 1
ATOM 2423 C CA . PRO B 1 46 ? 0.654 -62.531 -36.5 1 33.25 46 PRO B CA 1
ATOM 2424 C C . PRO B 1 46 ? 0.503 -62.875 -35 1 33.25 46 PRO B C 1
ATOM 2426 O O . PRO B 1 46 ? -0.519 -63.406 -34.594 1 33.25 46 PRO B O 1
ATOM 2429 N N . LEU B 1 47 ? 1.597 -63.125 -34.281 1 36.12 47 LEU B N 1
ATOM 2430 C CA . LEU B 1 47 ? 1.784 -63.344 -32.844 1 36.12 47 LEU B CA 1
ATOM 2431 C C . LEU B 1 47 ? 1.004 -62.312 -32.031 1 36.12 47 LEU B C 1
ATOM 2433 O O . LEU B 1 47 ? 0.799 -61.188 -32.469 1 36.12 47 LEU B O 1
ATOM 2437 N N . PRO B 1 48 ? 0.135 -62.812 -31.078 1 35.97 48 PRO B N 1
ATOM 2438 C CA . PRO B 1 48 ? -0.731 -61.969 -30.25 1 35.97 48 PRO B CA 1
ATOM 2439 C C . PRO B 1 48 ? -0.001 -60.781 -29.656 1 35.97 48 PRO B C 1
ATOM 2441 O O . PRO B 1 48 ? 1.209 -60.812 -29.422 1 35.97 48 PRO B O 1
ATOM 2444 N N . PRO B 1 49 ? -0.352 -59.562 -29.922 1 37.56 49 PRO B N 1
ATOM 2445 C CA . PRO B 1 49 ? 0.335 -58.344 -29.484 1 37.56 49 PRO B CA 1
ATOM 2446 C C . PRO B 1 49 ? 0.783 -58.438 -28.016 1 37.56 49 PRO B C 1
ATOM 2448 O O . PRO B 1 49 ? 0.16 -59.125 -27.219 1 37.56 49 PRO B O 1
ATOM 2451 N N . THR B 1 50 ? 2.049 -58.469 -27.672 1 38.59 50 THR B N 1
ATOM 2452 C CA . THR B 1 50 ? 2.732 -58.438 -26.375 1 38.59 50 THR B CA 1
ATOM 2453 C C . THR B 1 50 ? 1.95 -57.594 -25.375 1 38.59 50 THR B C 1
ATOM 2455 O O . THR B 1 50 ? 1.285 -56.625 -25.75 1 38.59 50 THR B O 1
ATOM 2458 N N . PRO B 1 51 ? 1.697 -58 -24.094 1 38.12 51 PRO B N 1
ATOM 2459 C CA . PRO B 1 51 ? 0.999 -57.375 -22.969 1 38.12 51 PRO B CA 1
ATOM 2460 C C . PRO B 1 51 ? 1.378 -55.906 -22.781 1 38.12 51 PRO B C 1
ATOM 2462 O O . PRO B 1 51 ? 2.393 -55.625 -22.141 1 38.12 51 PRO B O 1
ATOM 2465 N N . ALA B 1 52 ? 1.451 -55.062 -23.578 1 42.44 52 ALA B N 1
ATOM 2466 C CA . ALA B 1 52 ? 1.582 -53.625 -23.453 1 42.44 52 ALA B CA 1
ATOM 2467 C C . ALA B 1 52 ? 0.69 -53.094 -22.344 1 42.44 52 ALA B C 1
ATOM 2469 O O . ALA B 1 52 ? 0.824 -51.938 -21.938 1 42.44 52 ALA B O 1
ATOM 2470 N N . LYS B 1 53 ? -0.328 -53.719 -21.844 1 46.53 53 LYS B N 1
ATOM 2471 C CA . LYS B 1 53 ? -1.309 -53.25 -20.859 1 46.53 53 LYS B CA 1
ATOM 2472 C C . LYS B 1 53 ? -0.686 -53.156 -19.469 1 46.53 53 LYS B C 1
ATOM 2474 O O . LYS B 1 53 ? -1.088 -52.312 -18.672 1 46.53 53 LYS B O 1
ATOM 2479 N N . GLU B 1 54 ? 0.262 -54.062 -19.062 1 46.69 54 GLU B N 1
ATOM 2480 C CA . GLU B 1 54 ? 0.852 -54.188 -17.734 1 46.69 54 GLU B CA 1
ATOM 2481 C C . GLU B 1 54 ? 1.861 -53.062 -17.484 1 46.69 54 GLU B C 1
ATOM 2483 O O . GLU B 1 54 ? 2.031 -52.625 -16.344 1 46.69 54 GLU B O 1
ATOM 2488 N N . GLU B 1 55 ? 2.617 -52.688 -18.453 1 47.59 55 GLU B N 1
ATOM 2489 C CA . GLU B 1 55 ? 3.682 -51.688 -18.422 1 47.59 55 GLU B CA 1
ATOM 2490 C C . GLU B 1 55 ? 3.127 -50.312 -18.141 1 47.59 55 GLU B C 1
ATOM 2492 O O . GLU B 1 55 ? 3.748 -49.5 -17.422 1 47.59 55 GLU B O 1
ATOM 2497 N N . ASN B 1 56 ? 1.904 -49.969 -18.719 1 55.72 56 ASN B N 1
ATOM 2498 C CA . ASN B 1 56 ? 1.173 -48.719 -18.562 1 55.72 56 ASN B CA 1
ATOM 2499 C C . ASN B 1 56 ? 0.759 -48.5 -17.109 1 55.72 56 ASN B C 1
ATOM 2501 O O . ASN B 1 56 ? 0.715 -47.375 -16.625 1 55.72 56 ASN B O 1
ATOM 2505 N N . ASP B 1 57 ? 0.873 -49.688 -16.422 1 82.31 57 ASP B N 1
ATOM 2506 C CA . ASP B 1 57 ? 0.479 -49.688 -15.016 1 82.31 57 ASP B CA 1
ATOM 2507 C C . ASP B 1 57 ? 1.65 -49.312 -14.109 1 82.31 57 ASP B C 1
ATOM 2509 O O . ASP B 1 57 ? 1.465 -48.625 -13.102 1 82.31 57 ASP B O 1
ATOM 2513 N N . GLU B 1 58 ? 2.941 -49.562 -14.711 1 91.31 58 GLU B N 1
ATOM 2514 C CA . GLU B 1 58 ? 4.098 -49.281 -13.867 1 91.31 58 GLU B CA 1
ATOM 2515 C C . GLU B 1 58 ? 4.402 -47.781 -13.797 1 91.31 58 GLU B C 1
ATOM 2517 O O . GLU B 1 58 ? 4.73 -47.281 -12.734 1 91.31 58 GLU B O 1
ATOM 2522 N N . ILE B 1 59 ? 4.301 -47.188 -15 1 94 59 ILE B N 1
ATOM 2523 C CA . ILE B 1 59 ? 4.547 -45.75 -15.07 1 94 59 ILE B CA 1
ATOM 2524 C C . ILE B 1 59 ? 3.557 -45 -14.164 1 94 59 ILE B C 1
ATOM 2526 O O . ILE B 1 59 ? 3.939 -44.094 -13.422 1 94 59 ILE B O 1
ATOM 2530 N N . LYS B 1 60 ? 2.412 -45.469 -14.156 1 94.69 60 LYS B N 1
ATOM 2531 C CA . LYS B 1 60 ? 1.386 -44.844 -13.32 1 94.69 60 LYS B CA 1
ATOM 2532 C C . LYS B 1 60 ? 1.697 -45.031 -11.844 1 94.69 60 LYS B C 1
ATOM 2534 O O . LYS B 1 60 ? 1.519 -44.094 -11.047 1 94.69 60 LYS B O 1
ATOM 2539 N N . LYS B 1 61 ? 2.16 -46.188 -11.531 1 94.25 61 LYS B N 1
ATOM 2540 C CA . LYS B 1 61 ? 2.51 -46.469 -10.141 1 94.25 61 LYS B CA 1
ATOM 2541 C C . LYS B 1 61 ? 3.686 -45.625 -9.688 1 94.25 61 LYS B C 1
ATOM 2543 O O . LYS B 1 61 ? 3.693 -45.125 -8.562 1 94.25 61 LYS B O 1
ATOM 2548 N N . LEU B 1 62 ? 4.637 -45.5 -10.57 1 95.25 62 LEU B N 1
ATOM 2549 C CA . LEU B 1 62 ? 5.797 -44.688 -10.25 1 95.25 62 LEU B CA 1
ATOM 2550 C C . LEU B 1 62 ? 5.402 -43.219 -10.078 1 95.25 62 LEU B C 1
ATOM 2552 O O . LEU B 1 62 ? 5.867 -42.562 -9.148 1 95.25 62 LEU B O 1
ATOM 2556 N N . CYS B 1 63 ? 4.523 -42.781 -10.938 1 95.81 63 CYS B N 1
ATOM 2557 C CA . CYS B 1 63 ? 4.055 -41.406 -10.852 1 95.81 63 CYS B CA 1
ATOM 2558 C C . CYS B 1 63 ? 3.248 -41.188 -9.578 1 95.81 63 CYS B C 1
ATOM 2560 O O . CYS B 1 63 ? 3.35 -40.125 -8.945 1 95.81 63 CYS B O 1
ATOM 2562 N N . ALA B 1 64 ? 2.5 -42.156 -9.125 1 94 64 ALA B N 1
ATOM 2563 C CA . ALA B 1 64 ? 1.637 -42.031 -7.953 1 94 64 ALA B CA 1
ATOM 2564 C C . ALA B 1 64 ? 2.459 -41.844 -6.684 1 94 64 ALA B C 1
ATOM 2566 O O . ALA B 1 64 ? 1.979 -41.25 -5.711 1 94 64 ALA B O 1
ATOM 2567 N N . GLN B 1 65 ? 3.703 -42.219 -6.727 1 93.19 65 GLN B N 1
ATOM 2568 C CA . GLN B 1 65 ? 4.57 -42.125 -5.555 1 93.19 65 GLN B CA 1
ATOM 2569 C C . GLN B 1 65 ? 4.922 -40.656 -5.25 1 93.19 65 GLN B C 1
ATOM 2571 O O . GLN B 1 65 ? 5.266 -40.344 -4.117 1 93.19 65 GLN B O 1
ATOM 2576 N N . PHE B 1 66 ? 4.762 -39.844 -6.234 1 95.25 66 PHE B N 1
ATOM 2577 C CA . PHE B 1 66 ? 5.094 -38.438 -6.031 1 95.25 66 PHE B CA 1
ATOM 2578 C C . PHE B 1 66 ? 4.066 -37.781 -5.129 1 95.25 66 PHE B C 1
ATOM 2580 O O . PHE B 1 66 ? 4.309 -36.688 -4.605 1 95.25 66 PHE B O 1
ATOM 2587 N N . LYS B 1 67 ? 2.98 -38.469 -4.855 1 93.81 67 LYS B N 1
ATOM 2588 C CA . LYS B 1 67 ? 1.96 -37.969 -3.938 1 93.81 67 LYS B CA 1
ATOM 2589 C C . LYS B 1 67 ? 2.527 -37.781 -2.531 1 93.81 67 LYS B C 1
ATOM 2591 O O . LYS B 1 67 ? 2.098 -36.906 -1.79 1 93.81 67 LYS B O 1
ATOM 2596 N N . TYR B 1 68 ? 3.502 -38.594 -2.283 1 92.62 68 TYR B N 1
ATOM 2597 C CA . TYR B 1 68 ? 3.996 -38.625 -0.912 1 92.62 68 TYR B CA 1
ATOM 2598 C C . TYR B 1 68 ? 5.395 -38.031 -0.814 1 92.62 68 TYR B C 1
ATOM 2600 O O . TYR B 1 68 ? 6.004 -38.031 0.258 1 92.62 68 TYR B O 1
ATOM 2608 N N . LEU B 1 69 ? 5.898 -37.562 -1.872 1 91.06 69 LEU B N 1
ATOM 2609 C CA . LEU B 1 69 ? 7.258 -37.031 -1.88 1 91.06 69 LEU B CA 1
ATOM 2610 C C . LEU B 1 69 ? 7.25 -35.5 -1.879 1 91.06 69 LEU B C 1
ATOM 2612 O O . LEU B 1 69 ? 6.34 -34.906 -2.43 1 91.06 69 LEU B O 1
ATOM 2616 N N . HIS B 1 70 ? 8.188 -35 -1.15 1 89.31 70 HIS B N 1
ATOM 2617 C CA . HIS B 1 70 ? 8.453 -33.594 -1.221 1 89.31 70 HIS B CA 1
ATOM 2618 C C . HIS B 1 70 ? 9.664 -33.281 -2.094 1 89.31 70 HIS B C 1
ATOM 2620 O O . HIS B 1 70 ? 10.57 -34.125 -2.205 1 89.31 70 HIS B O 1
ATOM 2626 N N . THR B 1 71 ? 9.68 -32.062 -2.648 1 87.38 71 THR B N 1
ATOM 2627 C CA . THR B 1 71 ? 10.734 -31.688 -3.584 1 87.38 71 THR B CA 1
ATOM 2628 C C . THR B 1 71 ? 12.094 -31.656 -2.885 1 87.38 71 THR B C 1
ATOM 2630 O O . THR B 1 71 ? 13.125 -31.891 -3.516 1 87.38 71 THR B O 1
ATOM 2633 N N . SER B 1 72 ? 12.047 -31.453 -1.557 1 87.88 72 SER B N 1
ATOM 2634 C CA . SER B 1 72 ? 13.289 -31.359 -0.798 1 87.88 72 SER B CA 1
ATOM 2635 C C . SER B 1 72 ? 13.75 -32.75 -0.333 1 87.88 72 SER B C 1
ATOM 2637 O O . SER B 1 72 ? 14.852 -32.906 0.186 1 87.88 72 SER B O 1
ATOM 2639 N N . ASP B 1 73 ? 12.961 -33.688 -0.592 1 90.25 73 ASP B N 1
ATOM 2640 C CA . ASP B 1 73 ? 13.305 -35.031 -0.171 1 90.25 73 ASP B CA 1
ATOM 2641 C C . ASP B 1 73 ? 14.445 -35.625 -1.015 1 90.25 73 ASP B C 1
ATOM 2643 O O . ASP B 1 73 ? 14.406 -35.531 -2.244 1 90.25 73 ASP B O 1
ATOM 2647 N N . PRO B 1 74 ? 15.367 -36.156 -0.322 1 89.56 74 PRO B N 1
ATOM 2648 C CA . PRO B 1 74 ? 16.453 -36.781 -1.078 1 89.56 74 PRO B CA 1
ATOM 2649 C C . PRO B 1 74 ? 15.961 -37.906 -2.01 1 89.56 74 PRO B C 1
ATOM 2651 O O . PRO B 1 74 ? 16.578 -38.156 -3.049 1 89.56 74 PRO B O 1
ATOM 2654 N N . THR B 1 75 ? 14.898 -38.5 -1.611 1 92.88 75 THR B N 1
ATOM 2655 C CA . THR B 1 75 ? 14.352 -39.625 -2.389 1 92.88 75 THR B CA 1
ATOM 2656 C C . THR B 1 75 ? 13.672 -39.094 -3.656 1 92.88 75 THR B C 1
ATOM 2658 O O . THR B 1 75 ? 13.422 -39.875 -4.582 1 92.88 75 THR B O 1
ATOM 2661 N N . PHE B 1 76 ? 13.438 -37.875 -3.691 1 94.5 76 PHE B N 1
ATOM 2662 C CA . PHE B 1 76 ? 12.734 -37.312 -4.824 1 94.5 76 PHE B CA 1
ATOM 2663 C C . PHE B 1 76 ? 13.523 -37.5 -6.113 1 94.5 76 PHE B C 1
ATOM 2665 O O . PHE B 1 76 ? 13 -38.031 -7.094 1 94.5 76 PHE B O 1
ATOM 2672 N N . SER B 1 77 ? 14.773 -37.156 -6.094 1 93.19 77 SER B N 1
ATOM 2673 C CA . SER B 1 77 ? 15.617 -37.219 -7.277 1 93.19 77 SER B CA 1
ATOM 2674 C C . SER B 1 77 ? 15.852 -38.656 -7.715 1 93.19 77 SER B C 1
ATOM 2676 O O . SER B 1 77 ? 15.898 -38.969 -8.914 1 93.19 77 SER B O 1
ATOM 2678 N N . LYS B 1 78 ? 16.016 -39.469 -6.727 1 94.81 78 LYS B N 1
ATOM 2679 C CA . LYS B 1 78 ? 16.219 -40.875 -7.031 1 94.81 78 LYS B CA 1
ATOM 2680 C C . LYS B 1 78 ? 14.992 -41.5 -7.707 1 94.81 78 LYS B C 1
ATOM 2682 O O . LYS B 1 78 ? 15.117 -42.219 -8.703 1 94.81 78 LYS B O 1
ATOM 2687 N N . HIS B 1 79 ? 13.891 -41.188 -7.109 1 96 79 HIS B N 1
ATOM 2688 C CA . HIS B 1 79 ? 12.641 -41.719 -7.664 1 96 79 HIS B CA 1
ATOM 2689 C C . HIS B 1 79 ? 12.398 -41.156 -9.07 1 96 79 HIS B C 1
ATOM 2691 O O . HIS B 1 79 ? 11.922 -41.875 -9.945 1 96 79 HIS B O 1
ATOM 2697 N N . LEU B 1 80 ? 12.664 -39.969 -9.305 1 95.81 80 LEU B N 1
ATOM 2698 C CA . LEU B 1 80 ? 12.508 -39.344 -10.617 1 95.81 80 LEU B CA 1
ATOM 2699 C C . LEU B 1 80 ? 13.422 -40 -11.641 1 95.81 80 LEU B C 1
ATOM 2701 O O . LEU B 1 80 ? 13.023 -40.188 -12.797 1 95.81 80 LEU B O 1
ATOM 2705 N N . ALA B 1 81 ? 14.648 -40.344 -11.258 1 95.12 81 ALA B N 1
ATOM 2706 C CA . ALA B 1 81 ? 15.586 -41.031 -12.141 1 95.12 81 ALA B CA 1
ATOM 2707 C C . ALA B 1 81 ? 15.039 -42.406 -12.57 1 95.12 81 ALA B C 1
ATOM 2709 O O . ALA B 1 81 ? 15.172 -42.812 -13.727 1 95.12 81 ALA B O 1
ATOM 2710 N N . VAL B 1 82 ? 14.484 -43.031 -11.617 1 96.06 82 VAL B N 1
ATOM 2711 C CA . VAL B 1 82 ? 13.875 -44.344 -11.906 1 96.06 82 VAL B CA 1
ATOM 2712 C C . VAL B 1 82 ? 12.75 -44.156 -12.922 1 96.06 82 VAL B C 1
ATOM 2714 O O . VAL B 1 82 ? 12.648 -44.938 -13.875 1 96.06 82 VAL B O 1
ATOM 2717 N N . LEU B 1 83 ? 11.891 -43.219 -12.711 1 96.62 83 LEU B N 1
ATOM 2718 C CA . LEU B 1 83 ? 10.812 -42.938 -13.648 1 96.62 83 LEU B CA 1
ATOM 2719 C C . LEU B 1 83 ? 11.359 -42.625 -15.039 1 96.62 83 LEU B C 1
ATOM 2721 O O . LEU B 1 83 ? 10.859 -43.125 -16.047 1 96.62 83 LEU B O 1
ATOM 2725 N N . THR B 1 84 ? 12.406 -41.812 -15.109 1 95.94 84 THR B N 1
ATOM 2726 C CA . THR B 1 84 ? 13.016 -41.406 -16.375 1 95.94 84 THR B CA 1
ATOM 2727 C C . THR B 1 84 ? 13.516 -42.625 -17.141 1 95.94 84 THR B C 1
ATOM 2729 O O . THR B 1 84 ? 13.344 -42.719 -18.359 1 95.94 84 THR B O 1
ATOM 2732 N N . ASP B 1 85 ? 14.078 -43.531 -16.391 1 95.5 85 ASP B N 1
ATOM 2733 C CA . ASP B 1 85 ? 14.648 -44.75 -17 1 95.5 85 ASP B CA 1
ATOM 2734 C C . ASP B 1 85 ? 13.555 -45.656 -17.531 1 95.5 85 ASP B C 1
ATOM 2736 O O . ASP B 1 85 ? 13.797 -46.469 -18.438 1 95.5 85 ASP B O 1
ATOM 2740 N N . LYS B 1 86 ? 12.414 -45.562 -16.938 1 95.69 86 LYS B N 1
ATOM 2741 C CA . LYS B 1 86 ? 11.312 -46.438 -17.312 1 95.69 86 LYS B CA 1
ATOM 2742 C C . LYS B 1 86 ? 10.562 -45.906 -18.531 1 95.69 86 LYS B C 1
ATOM 2744 O O . LYS B 1 86 ? 9.781 -46.625 -19.156 1 95.69 86 LYS B O 1
ATOM 2749 N N . LEU B 1 87 ? 10.75 -44.625 -18.922 1 96.12 87 LEU B N 1
ATOM 2750 C CA . LEU B 1 87 ? 10.117 -44.062 -20.109 1 96.12 87 LEU B CA 1
ATOM 2751 C C . LEU B 1 87 ? 10.797 -44.562 -21.375 1 96.12 87 LEU B C 1
ATOM 2753 O O . LEU B 1 87 ? 11.961 -44.25 -21.625 1 96.12 87 LEU B O 1
ATOM 2757 N N . LYS B 1 88 ? 10.07 -45.312 -22.203 1 94.75 88 LYS B N 1
ATOM 2758 C CA . LYS B 1 88 ? 10.688 -45.938 -23.375 1 94.75 88 LYS B CA 1
ATOM 2759 C C . LYS B 1 88 ? 9.945 -45.562 -24.656 1 94.75 88 LYS B C 1
ATOM 2761 O O . LYS B 1 88 ? 10.484 -45.688 -25.75 1 94.75 88 LYS B O 1
ATOM 2766 N N . SER B 1 89 ? 8.742 -45.062 -24.5 1 94.69 89 SER B N 1
ATOM 2767 C CA . SER B 1 89 ? 7.93 -44.719 -25.672 1 94.69 89 SER B CA 1
ATOM 2768 C C . SER B 1 89 ? 7.18 -43.406 -25.469 1 94.69 89 SER B C 1
ATOM 2770 O O . SER B 1 89 ? 7.031 -42.938 -24.344 1 94.69 89 SER B O 1
ATOM 2772 N N . PRO B 1 90 ? 6.707 -42.875 -26.578 1 94.88 90 PRO B N 1
ATOM 2773 C CA . PRO B 1 90 ? 5.883 -41.656 -26.453 1 94.88 90 PRO B CA 1
ATOM 2774 C C . PRO B 1 90 ? 4.605 -41.906 -25.656 1 94.88 90 PRO B C 1
ATOM 2776 O O . PRO B 1 90 ? 4.117 -41 -24.969 1 94.88 90 PRO B O 1
ATOM 2779 N N . LYS B 1 91 ? 4.102 -43.062 -25.766 1 94.75 91 LYS B N 1
ATOM 2780 C CA . LYS B 1 91 ? 2.926 -43.406 -24.969 1 94.75 91 LYS B CA 1
ATOM 2781 C C . LYS B 1 91 ? 3.246 -43.406 -23.484 1 94.75 91 LYS B C 1
ATOM 2783 O O . LYS B 1 91 ? 2.426 -42.969 -22.656 1 94.75 91 LYS B O 1
ATOM 2788 N N . ASP B 1 92 ? 4.484 -43.812 -23.156 1 95.81 92 ASP B N 1
ATOM 2789 C CA . ASP B 1 92 ? 4.934 -43.781 -21.766 1 95.81 92 ASP B CA 1
ATOM 2790 C C . ASP B 1 92 ? 4.973 -42.344 -21.25 1 95.81 92 ASP B C 1
ATOM 2792 O O . ASP B 1 92 ? 4.551 -42.062 -20.125 1 95.81 92 ASP B O 1
ATOM 2796 N N . MET B 1 93 ? 5.406 -41.469 -22.094 1 96.31 93 MET B N 1
ATOM 2797 C CA . MET B 1 93 ? 5.508 -40.062 -21.734 1 96.31 93 MET B CA 1
ATOM 2798 C C . MET B 1 93 ? 4.125 -39.469 -21.531 1 96.31 93 MET B C 1
ATOM 2800 O O . MET B 1 93 ? 3.908 -38.719 -20.578 1 96.31 93 MET B O 1
ATOM 2804 N N . GLU B 1 94 ? 3.285 -39.812 -22.422 1 95.62 94 GLU B N 1
ATOM 2805 C CA . GLU B 1 94 ? 1.916 -39.312 -22.312 1 95.62 94 GLU B CA 1
ATOM 2806 C C . GLU B 1 94 ? 1.251 -39.781 -21.031 1 95.62 94 GLU B C 1
ATOM 2808 O O . GLU B 1 94 ? 0.573 -39.031 -20.344 1 95.62 94 GLU B O 1
ATOM 2813 N N . ASP B 1 95 ? 1.467 -41.031 -20.703 1 95.75 95 ASP B N 1
ATOM 2814 C CA . ASP B 1 95 ? 0.905 -41.625 -19.484 1 95.75 95 ASP B CA 1
ATOM 2815 C C . ASP B 1 95 ? 1.493 -40.969 -18.25 1 95.75 95 ASP B C 1
ATOM 2817 O O . ASP B 1 95 ? 0.779 -40.719 -17.281 1 95.75 95 ASP B O 1
ATOM 2821 N N . ALA B 1 96 ? 2.719 -40.688 -18.297 1 97.12 96 ALA B N 1
ATOM 2822 C CA . ALA B 1 96 ? 3.377 -40.031 -17.172 1 97.12 96 ALA B CA 1
ATOM 2823 C C . ALA B 1 96 ? 2.824 -38.625 -16.953 1 97.12 96 ALA B C 1
ATOM 2825 O O . ALA B 1 96 ? 2.461 -38.25 -15.836 1 97.12 96 ALA B O 1
ATOM 2826 N N . VAL B 1 97 ? 2.688 -37.844 -18.047 1 97.19 97 VAL B N 1
ATOM 2827 C CA . VAL B 1 97 ? 2.195 -36.5 -17.969 1 97.19 97 VAL B CA 1
ATOM 2828 C C . VAL B 1 97 ? 0.752 -36.469 -17.484 1 97.19 97 VAL B C 1
ATOM 2830 O O . VAL B 1 97 ? 0.402 -35.719 -16.578 1 97.19 97 VAL B O 1
ATOM 2833 N N . ASN B 1 98 ? -0.007 -37.375 -17.984 1 96.38 98 ASN B N 1
ATOM 2834 C CA . ASN B 1 98 ? -1.409 -37.438 -17.594 1 96.38 98 ASN B CA 1
ATOM 2835 C C . ASN B 1 98 ? -1.558 -37.812 -16.125 1 96.38 98 ASN B C 1
ATOM 2837 O O . ASN B 1 98 ? -2.354 -37.219 -1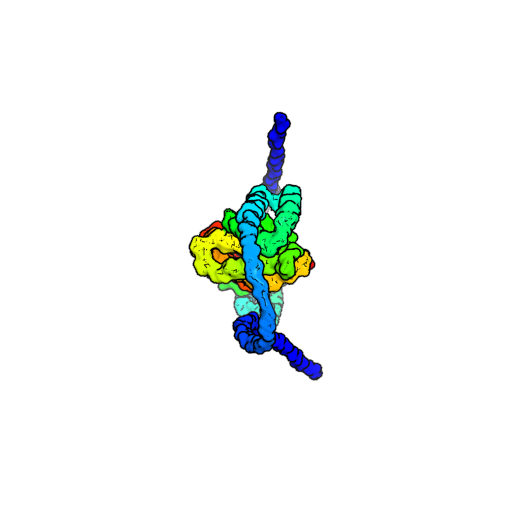5.391 1 96.38 98 ASN B O 1
ATOM 2841 N N . THR B 1 99 ? -0.823 -38.781 -15.727 1 97.19 99 THR B N 1
ATOM 2842 C CA . THR B 1 99 ? -0.893 -39.219 -14.344 1 97.19 99 THR B CA 1
ATOM 2843 C C . THR B 1 99 ? -0.411 -38.125 -13.398 1 97.19 99 THR B C 1
ATOM 2845 O O . THR B 1 99 ? -1.012 -37.906 -12.344 1 97.19 99 THR B O 1
ATOM 2848 N N . MET B 1 100 ? 0.621 -37.438 -13.766 1 97.25 100 MET B N 1
ATOM 2849 C CA . MET B 1 100 ? 1.152 -36.375 -12.953 1 97.25 100 MET B CA 1
ATOM 2850 C C . MET B 1 100 ? 0.146 -35.219 -12.844 1 97.25 100 MET B C 1
ATOM 2852 O O . MET B 1 100 ? 0.016 -34.594 -11.781 1 97.25 100 MET B O 1
ATOM 2856 N N . TYR B 1 101 ? -0.545 -34.969 -13.891 1 96.06 101 TYR B N 1
ATOM 2857 C CA . TYR B 1 101 ? -1.552 -33.906 -13.844 1 96.06 101 TYR B CA 1
ATOM 2858 C C . TYR B 1 101 ? -2.732 -34.312 -12.977 1 96.06 101 TYR B C 1
ATOM 2860 O O . TYR B 1 101 ? -3.34 -33.469 -12.305 1 96.06 101 TYR B O 1
ATOM 2868 N N . GLU B 1 102 ? -3.02 -35.594 -13.023 1 95.88 102 GLU B N 1
ATOM 2869 C CA . GLU B 1 102 ? -4.047 -36.094 -12.109 1 95.88 102 GLU B CA 1
ATOM 2870 C C . GLU B 1 102 ? -3.627 -35.906 -10.648 1 95.88 102 GLU B C 1
ATOM 2872 O O . GLU B 1 102 ? -4.441 -35.5 -9.812 1 95.88 102 GLU B O 1
ATOM 2877 N N . LEU B 1 103 ? -2.42 -36.125 -10.43 1 97.19 103 LEU B N 1
ATOM 2878 C CA . LEU B 1 103 ? -1.874 -35.938 -9.094 1 97.19 103 LEU B CA 1
ATOM 2879 C C . LEU B 1 103 ? -1.866 -34.438 -8.734 1 97.19 103 LEU B C 1
ATOM 2881 O O . LEU B 1 103 ? -2.123 -34.062 -7.586 1 97.19 103 LEU B O 1
ATOM 2885 N N . CYS B 1 104 ? -1.573 -33.625 -9.688 1 97.31 104 CYS B N 1
ATOM 2886 C CA . CYS B 1 104 ? -1.558 -32.156 -9.547 1 97.31 104 CYS B CA 1
ATOM 2887 C C . CYS B 1 104 ? -2.893 -31.656 -9.016 1 97.31 104 CYS B C 1
ATOM 2889 O O . CYS B 1 104 ? -2.93 -30.75 -8.188 1 97.31 104 CYS B O 1
ATOM 2891 N N . LEU B 1 105 ? -3.986 -32.281 -9.344 1 95.75 105 LEU B N 1
ATOM 2892 C CA . LEU B 1 105 ? -5.34 -31.828 -9.047 1 95.75 105 LEU B CA 1
ATOM 2893 C C . LEU B 1 105 ? -5.73 -32.188 -7.617 1 95.75 105 LEU B C 1
ATOM 2895 O O . LEU B 1 105 ? -6.758 -31.719 -7.117 1 95.75 105 LEU B O 1
ATOM 2899 N N . LEU B 1 106 ? -4.871 -32.844 -6.941 1 94.56 106 LEU B N 1
ATOM 2900 C CA . LEU B 1 106 ? -5.199 -33.281 -5.582 1 94.56 106 LEU B CA 1
ATOM 2901 C C . LEU B 1 106 ? -5.051 -32.125 -4.605 1 94.56 106 LEU B C 1
ATOM 2903 O O . LEU B 1 106 ? -5.699 -32.094 -3.555 1 94.56 106 LEU B O 1
ATOM 2907 N N . GLY B 1 107 ? -4.219 -31.188 -4.926 1 94.12 107 GLY B N 1
ATOM 2908 C CA . GLY B 1 107 ? -4.051 -30.047 -4.031 1 94.12 107 GLY B CA 1
ATOM 2909 C C . GLY B 1 107 ? -2.861 -29.172 -4.391 1 94.12 107 GLY B C 1
ATOM 2910 O O . GLY B 1 107 ? -2.107 -29.5 -5.312 1 94.12 107 GLY B O 1
ATOM 2911 N N . PRO B 1 108 ? -2.729 -28.078 -3.697 1 94.19 108 PRO B N 1
ATOM 2912 C CA . PRO B 1 108 ? -1.658 -27.125 -3.992 1 94.19 108 PRO B CA 1
ATOM 2913 C C . PRO B 1 108 ? -0.265 -27.719 -3.824 1 94.19 108 PRO B C 1
ATOM 2915 O O . PRO B 1 108 ? 0.625 -27.469 -4.641 1 94.19 108 PRO B O 1
ATOM 2918 N N . ASP B 1 109 ? -0.098 -28.516 -2.812 1 93.56 109 ASP B N 1
ATOM 2919 C CA . ASP B 1 109 ? 1.212 -29.125 -2.59 1 93.56 109 ASP B CA 1
ATOM 2920 C C . ASP B 1 109 ? 1.58 -30.078 -3.73 1 93.56 109 ASP B C 1
ATOM 2922 O O . ASP B 1 109 ? 2.715 -30.062 -4.211 1 93.56 109 ASP B O 1
ATOM 2926 N N . GLN B 1 110 ? 0.635 -30.828 -4.09 1 96.88 110 GLN B N 1
ATOM 2927 C CA . GLN B 1 110 ? 0.868 -31.781 -5.164 1 96.88 110 GLN B CA 1
ATOM 2928 C C . GLN B 1 110 ? 1.104 -31.078 -6.496 1 96.88 110 GLN B C 1
ATOM 2930 O O . GLN B 1 110 ? 1.867 -31.562 -7.336 1 96.88 110 GLN B O 1
ATOM 2935 N N . ALA B 1 111 ? 0.406 -29.969 -6.633 1 97.25 111 ALA B N 1
ATOM 2936 C CA . ALA B 1 111 ? 0.629 -29.188 -7.844 1 97.25 111 ALA B CA 1
ATOM 2937 C C . ALA B 1 111 ? 2.08 -28.719 -7.934 1 97.25 111 ALA B C 1
ATOM 2939 O O . ALA B 1 111 ? 2.695 -28.797 -9 1 97.25 111 ALA B O 1
ATOM 2940 N N . GLU B 1 112 ? 2.658 -28.375 -6.867 1 95.88 112 GLU B N 1
ATOM 2941 C CA . GLU B 1 112 ? 4.047 -27.922 -6.824 1 95.88 112 GLU B CA 1
ATOM 2942 C C . GLU B 1 112 ? 5.008 -29.094 -7.078 1 95.88 112 GLU B C 1
ATOM 2944 O O . GLU B 1 112 ? 5.926 -28.969 -7.891 1 95.88 112 GLU B O 1
ATOM 2949 N N . VAL B 1 113 ? 4.758 -30.156 -6.441 1 96.69 113 VAL B N 1
ATOM 2950 C CA . VAL B 1 113 ? 5.652 -31.312 -6.516 1 96.69 113 VAL B CA 1
ATOM 2951 C C . VAL B 1 113 ? 5.648 -31.875 -7.934 1 96.69 113 VAL B C 1
ATOM 2953 O O . VAL B 1 113 ? 6.707 -32.156 -8.5 1 96.69 113 VAL B O 1
ATOM 2956 N N . THR B 1 114 ? 4.445 -32.031 -8.422 1 97.69 114 THR B N 1
ATOM 2957 C CA . THR B 1 114 ? 4.344 -32.594 -9.766 1 97.69 114 THR B CA 1
ATOM 2958 C C . THR B 1 114 ? 4.984 -31.688 -10.797 1 97.69 114 THR B C 1
ATOM 2960 O O . THR B 1 114 ? 5.617 -32.156 -11.742 1 97.69 114 THR B O 1
ATOM 2963 N N . CYS B 1 115 ? 4.871 -30.406 -10.609 1 97.44 115 CYS B N 1
ATOM 2964 C CA . CYS B 1 115 ? 5.512 -29.453 -11.508 1 97.44 115 CYS B CA 1
ATOM 2965 C C . CYS B 1 115 ? 7.027 -29.594 -11.469 1 97.44 115 CYS B C 1
ATOM 2967 O O . CYS B 1 115 ? 7.676 -29.656 -12.516 1 97.44 115 CYS B O 1
ATOM 2969 N N . HIS B 1 116 ? 7.57 -29.719 -10.312 1 96.31 116 HIS B N 1
ATOM 2970 C CA . HIS B 1 116 ? 9.008 -29.891 -10.18 1 96.31 116 HIS B CA 1
ATOM 2971 C C . HIS B 1 116 ? 9.492 -31.141 -10.906 1 96.31 116 HIS B C 1
ATOM 2973 O O . HIS B 1 116 ? 10.523 -31.109 -11.578 1 96.31 116 HIS B O 1
ATOM 2979 N N . ALA B 1 117 ? 8.766 -32.188 -10.75 1 96.81 117 ALA B N 1
ATOM 2980 C CA . ALA B 1 117 ? 9.117 -33.438 -11.414 1 96.81 117 ALA B CA 1
ATOM 2981 C C . ALA B 1 117 ? 9.039 -33.281 -12.93 1 96.81 117 ALA B C 1
ATOM 2983 O O . ALA B 1 117 ? 9.977 -33.656 -13.641 1 96.81 117 ALA B O 1
ATOM 2984 N N . LEU B 1 118 ? 7.973 -32.688 -13.367 1 97.06 118 LEU B N 1
ATOM 2985 C CA . LEU B 1 118 ? 7.738 -32.594 -14.805 1 97.06 118 LEU B CA 1
ATOM 2986 C C . LEU B 1 118 ? 8.734 -31.641 -15.453 1 97.06 118 LEU B C 1
ATOM 2988 O O . LEU B 1 118 ? 9.172 -31.859 -16.578 1 97.06 118 LEU B O 1
ATOM 2992 N N . VAL B 1 119 ? 9.148 -30.594 -14.773 1 95.94 119 VAL B N 1
ATOM 2993 C CA . VAL B 1 119 ? 10.148 -29.656 -15.297 1 95.94 119 VAL B CA 1
ATOM 2994 C C . VAL B 1 119 ? 11.461 -30.391 -15.516 1 95.94 119 VAL B C 1
ATOM 2996 O O . VAL B 1 119 ? 12.141 -30.172 -16.531 1 95.94 119 VAL B O 1
ATOM 2999 N N . GLN B 1 120 ? 11.773 -31.266 -14.617 1 93.94 120 GLN B N 1
ATOM 3000 C CA . GLN B 1 120 ? 13.016 -32.031 -14.75 1 93.94 120 GLN B CA 1
ATOM 3001 C C . GLN B 1 120 ? 12.922 -33.031 -15.875 1 93.94 120 GLN B C 1
ATOM 3003 O O . GLN B 1 120 ? 13.938 -33.438 -16.453 1 93.94 120 GLN B O 1
ATOM 3008 N N . LEU B 1 121 ? 11.758 -33.469 -16.25 1 95.88 121 LEU B N 1
ATOM 3009 C CA . LEU B 1 121 ? 11.555 -34.438 -17.297 1 95.88 121 LEU B CA 1
ATOM 3010 C C . LEU B 1 121 ? 11.453 -33.75 -18.672 1 95.88 121 LEU B C 1
ATOM 3012 O O . LEU B 1 121 ? 11.398 -34.438 -19.688 1 95.88 121 LEU B O 1
ATOM 3016 N N . CYS B 1 122 ? 11.484 -32.5 -18.734 1 94.19 122 CYS B N 1
ATOM 3017 C CA . CYS B 1 122 ? 11.289 -31.719 -19.953 1 94.19 122 CYS B CA 1
ATOM 3018 C C . CYS B 1 122 ? 12.406 -32 -20.953 1 94.19 122 CYS B C 1
ATOM 3020 O O . CYS B 1 122 ? 12.219 -31.844 -22.172 1 94.19 122 CYS B O 1
ATOM 3022 N N . ASN B 1 123 ? 13.539 -32.562 -20.516 1 91.56 123 ASN B N 1
ATOM 3023 C CA . ASN B 1 123 ? 14.664 -32.812 -21.406 1 91.56 123 ASN B CA 1
ATOM 3024 C C . ASN B 1 123 ? 14.57 -34.188 -22.047 1 91.56 123 ASN B C 1
ATOM 3026 O O . ASN B 1 123 ? 15.344 -34.531 -22.938 1 91.56 123 ASN B O 1
ATOM 3030 N N . VAL B 1 124 ? 13.656 -34.938 -21.703 1 96 124 VAL B N 1
ATOM 3031 C CA . VAL B 1 124 ? 13.477 -36.312 -22.219 1 96 124 VAL B CA 1
ATOM 3032 C C . VAL B 1 124 ? 12.859 -36.25 -23.609 1 96 124 VAL B C 1
ATOM 3034 O O . VAL B 1 124 ? 11.891 -35.531 -23.844 1 96 124 VAL B O 1
ATOM 3037 N N . GLU B 1 125 ? 13.484 -36.844 -24.5 1 96.56 125 GLU B N 1
ATOM 3038 C CA . GLU B 1 125 ? 13 -37 -25.875 1 96.56 125 GLU B CA 1
ATOM 3039 C C . GLU B 1 125 ? 13.07 -38.438 -26.328 1 96.56 125 GLU B C 1
ATOM 3041 O O . GLU B 1 125 ? 14.109 -39.094 -26.219 1 96.56 125 GLU B O 1
ATOM 3046 N N . ILE B 1 126 ? 11.977 -38.938 -26.797 1 96.5 126 ILE B N 1
ATOM 3047 C CA . ILE B 1 126 ? 11.898 -40.312 -27.266 1 96.5 126 ILE B CA 1
ATOM 3048 C C . ILE B 1 126 ? 11.203 -40.344 -28.625 1 96.5 126 ILE B C 1
ATOM 3050 O O . ILE B 1 126 ? 10.094 -39.812 -28.781 1 96.5 126 ILE B O 1
ATOM 3054 N N . ASP B 1 127 ? 11.852 -40.969 -29.594 1 96.19 127 ASP B N 1
ATOM 3055 C CA . ASP B 1 127 ? 11.336 -41.156 -30.953 1 96.19 127 ASP B CA 1
ATOM 3056 C C . ASP B 1 127 ? 10.969 -39.812 -31.578 1 96.19 127 ASP B C 1
ATOM 3058 O O . ASP B 1 127 ? 9.922 -39.688 -32.188 1 96.19 127 ASP B O 1
ATOM 3062 N N . GLY B 1 128 ? 11.758 -38.75 -31.234 1 94.62 128 GLY B N 1
ATOM 3063 C CA . GLY B 1 128 ? 11.57 -37.438 -31.844 1 94.62 128 GLY B CA 1
ATOM 3064 C C . GLY B 1 128 ? 10.516 -36.594 -31.141 1 94.62 128 GLY B C 1
ATOM 3065 O O . GLY B 1 128 ? 10.227 -35.469 -31.562 1 94.62 128 GLY B O 1
ATOM 3066 N N . VAL B 1 129 ? 9.859 -37.25 -30.172 1 95.5 129 VAL B N 1
ATOM 3067 C CA . VAL B 1 129 ? 8.844 -36.5 -29.422 1 95.5 129 VAL B CA 1
ATOM 3068 C C . VAL B 1 129 ? 9.438 -36 -28.094 1 95.5 129 VAL B C 1
ATOM 3070 O O . VAL B 1 129 ? 10.008 -36.781 -27.328 1 95.5 129 VAL B O 1
ATOM 3073 N N . LYS B 1 130 ? 9.32 -34.688 -27.875 1 95.5 130 LYS B N 1
ATOM 3074 C CA . LYS B 1 130 ? 9.812 -34.094 -26.641 1 95.5 130 LYS B CA 1
ATOM 3075 C C . LYS B 1 130 ? 8.742 -34.094 -25.562 1 95.5 130 LYS B C 1
ATOM 3077 O O . LYS B 1 130 ? 7.582 -33.781 -25.828 1 95.5 130 LYS B O 1
ATOM 3082 N N . LEU B 1 131 ? 9.086 -34.5 -24.359 1 96.94 131 LEU B N 1
ATOM 3083 C CA . LEU B 1 131 ? 8.141 -34.5 -23.25 1 96.94 131 LEU B CA 1
ATOM 3084 C C . LEU B 1 131 ? 7.648 -33.094 -22.922 1 96.94 131 LEU B C 1
ATOM 3086 O O . LEU B 1 131 ? 6.484 -32.906 -22.578 1 96.94 131 LEU B O 1
ATOM 3090 N N . ARG B 1 132 ? 8.492 -32.125 -23.109 1 95.12 132 ARG B N 1
ATOM 3091 C CA . ARG B 1 132 ? 8.133 -30.719 -22.906 1 95.12 132 ARG B CA 1
ATOM 3092 C C . ARG B 1 132 ? 6.906 -30.344 -23.719 1 95.12 132 ARG B C 1
ATOM 3094 O O . ARG B 1 132 ? 6.023 -29.641 -23.234 1 95.12 132 ARG B O 1
ATOM 3101 N N . SER B 1 133 ? 6.91 -30.797 -24.906 1 95.19 133 SER B N 1
ATOM 3102 C CA . SER B 1 133 ? 5.797 -30.484 -25.797 1 95.19 133 SER B CA 1
ATOM 3103 C C . SER B 1 133 ? 4.488 -31.062 -25.281 1 95.19 133 SER B C 1
ATOM 3105 O O . SER B 1 133 ? 3.434 -30.438 -25.391 1 95.19 133 SER B O 1
ATOM 3107 N N . LYS B 1 134 ? 4.578 -32.25 -24.75 1 96.12 134 LYS B N 1
ATOM 3108 C CA . LYS B 1 134 ? 3.389 -32.875 -24.172 1 96.12 134 LYS B CA 1
ATOM 3109 C C . LYS B 1 134 ? 2.881 -32.094 -22.969 1 96.12 134 LYS B C 1
ATOM 3111 O O . LYS B 1 134 ? 1.673 -31.922 -22.781 1 96.12 134 LYS B O 1
ATOM 3116 N N . ILE B 1 135 ? 3.77 -31.594 -22.141 1 96.81 135 ILE B N 1
ATOM 3117 C CA . ILE B 1 135 ? 3.414 -30.812 -20.953 1 96.81 135 ILE B CA 1
ATOM 3118 C C . ILE B 1 135 ? 2.748 -29.5 -21.375 1 96.81 135 ILE B C 1
ATOM 3120 O O . ILE B 1 135 ? 1.699 -29.141 -20.844 1 96.81 135 ILE B O 1
ATOM 3124 N N . LEU B 1 136 ? 3.281 -28.812 -22.375 1 96 136 LEU B N 1
ATOM 3125 C CA . LEU B 1 136 ? 2.754 -27.547 -22.859 1 96 136 LEU B CA 1
ATOM 3126 C C . LEU B 1 136 ? 1.365 -27.734 -23.453 1 96 136 LEU B C 1
ATOM 3128 O O . LEU B 1 136 ? 0.476 -26.906 -23.25 1 96 136 LEU B O 1
ATOM 3132 N N . THR B 1 137 ? 1.26 -28.812 -24.156 1 95.88 137 THR B N 1
ATOM 3133 C CA . THR B 1 137 ? -0.039 -29.125 -24.75 1 95.88 137 THR B CA 1
ATOM 3134 C C . THR B 1 137 ? -1.081 -29.375 -23.656 1 95.88 137 THR B C 1
ATOM 3136 O O . THR B 1 137 ? -2.223 -28.922 -23.781 1 95.88 137 THR B O 1
ATOM 3139 N N . LYS B 1 138 ? -0.669 -30.125 -22.672 1 95.81 138 LYS B N 1
ATOM 3140 C CA . LYS B 1 138 ? -1.566 -30.391 -21.562 1 95.81 138 LYS B CA 1
ATOM 3141 C C . LYS B 1 138 ? -1.957 -29.109 -20.844 1 95.81 138 LYS B C 1
ATOM 3143 O O . LYS B 1 138 ? -3.133 -28.891 -20.531 1 95.81 138 LYS B O 1
ATOM 3148 N N . MET B 1 139 ? -1.046 -28.203 -20.562 1 96.5 139 MET B N 1
ATOM 3149 C CA . MET B 1 139 ? -1.32 -26.922 -19.922 1 96.5 139 MET B CA 1
ATOM 3150 C C . MET B 1 139 ? -2.279 -26.078 -20.766 1 96.5 139 MET B C 1
ATOM 3152 O O . MET B 1 139 ? -3.189 -25.453 -20.234 1 96.5 139 MET B O 1
ATOM 3156 N N . GLN B 1 140 ? -2.064 -26.094 -22.047 1 96.19 140 GLN B N 1
ATOM 3157 C CA . GLN B 1 140 ? -2.922 -25.344 -22.953 1 96.19 140 GLN B CA 1
ATOM 3158 C C . GLN B 1 140 ? -4.352 -25.891 -22.938 1 96.19 140 GLN B C 1
ATOM 3160 O O . GLN B 1 140 ? -5.309 -25.109 -22.906 1 96.19 140 GLN B O 1
ATOM 3165 N N . HIS B 1 141 ? -4.387 -27.188 -22.922 1 95.69 141 HIS B N 1
ATOM 3166 C CA . HIS B 1 141 ? -5.691 -27.828 -22.891 1 95.69 141 HIS B CA 1
ATOM 3167 C C . HIS B 1 141 ? -6.453 -27.453 -21.609 1 95.69 141 HIS B C 1
ATOM 3169 O O . HIS B 1 141 ? -7.652 -27.172 -21.672 1 95.69 141 HIS B O 1
ATOM 3175 N N . GLU B 1 142 ? -5.789 -27.5 -20.531 1 94.94 142 GLU B N 1
ATOM 3176 C CA . GLU B 1 142 ? -6.43 -27.156 -19.266 1 94.94 142 GLU B CA 1
ATOM 3177 C C . GLU B 1 142 ? -6.793 -25.688 -19.203 1 94.94 142 GLU B C 1
ATOM 3179 O O . GLU B 1 142 ? -7.781 -25.312 -18.562 1 94.94 142 GLU B O 1
ATOM 3184 N N . PHE B 1 143 ? -6.086 -24.844 -19.859 1 97.12 143 PHE B N 1
ATOM 3185 C CA . PHE B 1 143 ? -6.316 -23.406 -19.844 1 97.12 143 PHE B CA 1
ATOM 3186 C C . PHE B 1 143 ? -7.535 -23.047 -20.688 1 97.12 143 PHE B C 1
ATOM 3188 O O . PHE B 1 143 ? -8.281 -22.125 -20.344 1 97.12 143 PHE B O 1
ATOM 3195 N N . GLU B 1 144 ? -7.617 -23.75 -21.734 1 95.31 144 GLU B N 1
ATOM 3196 C CA . GLU B 1 144 ? -8.727 -23.453 -22.641 1 95.31 144 GLU B CA 1
ATOM 3197 C C . GLU B 1 144 ? -10.07 -23.656 -21.938 1 95.31 144 GLU B C 1
ATOM 3199 O O . GLU B 1 144 ? -10.367 -24.75 -21.469 1 95.31 144 GLU B O 1
ATOM 3204 N N . GLY B 1 145 ? -10.867 -22.594 -21.875 1 92.31 145 GLY B N 1
ATOM 3205 C CA . GLY B 1 145 ? -12.203 -22.625 -21.297 1 92.31 145 GLY B CA 1
ATOM 3206 C C . GLY B 1 145 ? -12.195 -22.75 -19.797 1 92.31 145 GLY B C 1
ATOM 3207 O O . GLY B 1 145 ? -13.141 -23.281 -19.203 1 92.31 145 GLY B O 1
ATOM 3208 N N . PHE B 1 146 ? -11.164 -22.328 -19.141 1 96.5 146 PHE B N 1
ATOM 3209 C CA . PHE B 1 146 ? -11.062 -22.531 -17.703 1 96.5 146 PHE B CA 1
ATOM 3210 C C . PHE B 1 146 ? -12.094 -21.703 -16.953 1 96.5 146 PHE B C 1
ATOM 3212 O O . PHE B 1 146 ? -12.562 -22.109 -15.875 1 96.5 146 PHE B O 1
ATOM 3219 N N . GLU B 1 147 ? -12.516 -20.562 -17.469 1 95.31 147 GLU B N 1
ATOM 3220 C CA . GLU B 1 147 ? -13.461 -19.672 -16.781 1 95.31 147 GLU B CA 1
ATOM 3221 C C . GLU B 1 147 ? -14.812 -20.359 -16.594 1 95.31 147 GLU B C 1
ATOM 3223 O O . GLU B 1 147 ? -15.438 -20.219 -15.539 1 95.31 147 GLU B O 1
ATOM 3228 N N . GLU B 1 148 ? -15.164 -21.094 -17.641 1 92.56 148 GLU B N 1
ATOM 3229 C CA . GLU B 1 148 ? -16.438 -21.812 -17.562 1 92.56 148 GLU B CA 1
ATOM 3230 C C . GLU B 1 148 ? -16.359 -22.969 -16.578 1 92.56 148 GLU B C 1
ATOM 3232 O O . GLU B 1 148 ? -17.328 -23.297 -15.906 1 92.56 148 GLU B O 1
ATOM 3237 N N . LYS B 1 149 ? -15.211 -23.547 -16.484 1 91.81 149 LYS B N 1
ATOM 3238 C CA . LYS B 1 149 ? -14.992 -24.688 -15.609 1 91.81 149 LYS B CA 1
ATOM 3239 C C . LYS B 1 149 ? -14.766 -24.25 -14.172 1 91.81 149 LYS B C 1
ATOM 3241 O O . LYS B 1 149 ? -14.875 -25.047 -13.242 1 91.81 149 LYS B O 1
ATOM 3246 N N . ALA B 1 150 ? -14.523 -22.984 -13.891 1 93.31 150 ALA B N 1
ATOM 3247 C CA . ALA B 1 150 ? -14.094 -22.469 -12.594 1 93.31 150 ALA B CA 1
ATOM 3248 C C . ALA B 1 150 ? -15.188 -22.625 -11.547 1 93.31 150 ALA B C 1
ATOM 3250 O O . ALA B 1 150 ? -14.906 -22.922 -10.383 1 93.31 150 ALA B O 1
ATOM 3251 N N . GLU B 1 151 ? -16.422 -22.484 -11.906 1 89.88 151 GLU B N 1
ATOM 3252 C CA . GLU B 1 151 ? -17.516 -22.562 -10.953 1 89.88 151 GLU B CA 1
ATOM 3253 C C . GLU B 1 151 ? -17.781 -24 -10.523 1 89.88 151 GLU B C 1
ATOM 3255 O O . GLU B 1 151 ? -18.062 -24.266 -9.352 1 89.88 151 GLU B O 1
ATOM 3260 N N . SER B 1 152 ? -17.531 -24.906 -11.531 1 93.12 152 SER B N 1
ATOM 3261 C CA . SER B 1 152 ? -17.844 -26.312 -11.258 1 93.12 152 SER B CA 1
ATOM 3262 C C . SER B 1 152 ? -16.672 -27.016 -10.586 1 93.12 152 SER B C 1
ATOM 3264 O O . SER B 1 152 ? -16.859 -27.938 -9.789 1 93.12 152 SER B O 1
ATOM 3266 N N . SER B 1 153 ? -15.477 -26.594 -10.914 1 94.31 153 SER B N 1
ATOM 3267 C CA . SER B 1 153 ? -14.297 -27.25 -10.375 1 94.31 153 SER B CA 1
ATOM 3268 C C . SER B 1 153 ? -13.234 -26.234 -9.977 1 94.31 153 SER B C 1
ATOM 3270 O O . SER B 1 153 ? -12.18 -26.141 -10.609 1 94.31 153 SER B O 1
ATOM 3272 N N . PRO B 1 154 ? -13.414 -25.562 -8.875 1 95.75 154 PRO B N 1
ATOM 3273 C CA . PRO B 1 154 ? -12.461 -24.516 -8.461 1 95.75 154 PRO B CA 1
ATOM 3274 C C . PRO B 1 154 ? -11.07 -25.078 -8.156 1 95.75 154 PRO B C 1
ATOM 3276 O O . PRO B 1 154 ? -10.062 -24.438 -8.438 1 95.75 154 PRO B O 1
ATOM 3279 N N . GLN B 1 155 ? -11.055 -26.281 -7.664 1 95.75 155 GLN B N 1
ATOM 3280 C CA . GLN B 1 155 ? -9.781 -26.891 -7.312 1 95.75 155 GLN B CA 1
ATOM 3281 C C . GLN B 1 155 ? -8.906 -27.094 -8.547 1 95.75 155 GLN B C 1
ATOM 3283 O O . GLN B 1 155 ? -7.684 -26.953 -8.484 1 95.75 155 GLN B O 1
ATOM 3288 N N . THR B 1 156 ? -9.539 -27.438 -9.602 1 96.06 156 THR B N 1
ATOM 3289 C CA . THR B 1 156 ? -8.812 -27.656 -10.852 1 96.06 156 THR B CA 1
ATOM 3290 C C . THR B 1 156 ? -8.125 -26.359 -11.297 1 96.06 156 THR B C 1
ATOM 3292 O O . THR B 1 156 ? -6.957 -26.375 -11.688 1 96.06 156 THR B O 1
ATOM 3295 N N . ILE B 1 157 ? -8.852 -25.25 -11.195 1 97 157 ILE B N 1
ATOM 3296 C CA . ILE B 1 157 ? -8.32 -23.953 -11.602 1 97 157 ILE B CA 1
ATOM 3297 C C . ILE B 1 157 ? -7.172 -23.547 -10.68 1 97 157 ILE B C 1
ATOM 3299 O O . ILE B 1 157 ? -6.117 -23.109 -11.148 1 97 157 ILE B O 1
ATOM 3303 N N . ILE B 1 158 ? -7.371 -23.781 -9.422 1 97.94 158 ILE B N 1
ATOM 3304 C CA . ILE B 1 158 ? -6.363 -23.438 -8.43 1 97.94 158 ILE B CA 1
ATOM 3305 C C . ILE B 1 158 ? -5.086 -24.234 -8.688 1 97.94 158 ILE B C 1
ATOM 3307 O O . ILE B 1 158 ? -3.996 -23.672 -8.758 1 97.94 158 ILE B O 1
ATOM 3311 N N . SER B 1 159 ? -5.227 -25.5 -8.867 1 97.94 159 SER B N 1
ATOM 3312 C CA . SER B 1 159 ? -4.074 -26.359 -9.086 1 97.94 159 SER B CA 1
ATOM 3313 C C . SER B 1 159 ? -3.361 -26.016 -10.391 1 97.94 159 SER B C 1
ATOM 3315 O O . SER B 1 159 ? -2.129 -25.984 -10.438 1 97.94 159 SER B O 1
ATOM 3317 N N . ASN B 1 160 ? -4.148 -25.781 -11.391 1 97.75 160 ASN B N 1
ATOM 3318 C CA . ASN B 1 160 ? -3.557 -25.422 -12.672 1 97.75 160 ASN B CA 1
ATOM 3319 C C . ASN B 1 160 ? -2.807 -24.094 -12.586 1 97.75 160 ASN B C 1
ATOM 3321 O O . ASN B 1 160 ? -1.752 -23.922 -13.203 1 97.75 160 ASN B O 1
ATOM 3325 N N . ALA B 1 161 ? -3.361 -23.141 -11.898 1 98.12 161 ALA B N 1
ATOM 3326 C CA . ALA B 1 161 ? -2.701 -21.844 -11.711 1 98.12 161 ALA B CA 1
ATOM 3327 C C . ALA B 1 161 ? -1.38 -22 -10.969 1 98.12 161 ALA B C 1
ATOM 3329 O O . ALA B 1 161 ? -0.365 -21.422 -11.359 1 98.12 161 ALA B O 1
ATOM 3330 N N . ILE B 1 162 ? -1.4 -22.766 -9.93 1 98.19 162 ILE B N 1
ATOM 3331 C CA . ILE B 1 162 ? -0.197 -23.016 -9.148 1 98.19 162 ILE B CA 1
ATOM 3332 C C . ILE B 1 162 ? 0.849 -23.719 -10.008 1 98.19 162 ILE B C 1
ATOM 3334 O O . ILE B 1 162 ? 2.016 -23.312 -10.031 1 98.19 162 ILE B O 1
ATOM 3338 N N . PHE B 1 163 ? 0.381 -24.75 -10.711 1 98.25 163 PHE B N 1
ATOM 3339 C CA . PHE B 1 163 ? 1.27 -25.5 -11.578 1 98.25 163 PHE B CA 1
ATOM 3340 C C . PHE B 1 163 ? 1.917 -24.594 -12.617 1 98.25 163 PHE B C 1
ATOM 3342 O O . PHE B 1 163 ? 3.137 -24.609 -12.789 1 98.25 163 PHE B O 1
ATOM 3349 N N . LEU B 1 164 ? 1.126 -23.828 -13.289 1 98.06 164 LEU B N 1
ATOM 3350 C CA . LEU B 1 164 ? 1.629 -22.938 -14.328 1 98.06 164 LEU B CA 1
ATOM 3351 C C . LEU B 1 164 ? 2.609 -21.922 -13.75 1 98.06 164 LEU B C 1
ATOM 3353 O O . LEU B 1 164 ? 3.65 -21.641 -14.344 1 98.06 164 LEU B O 1
ATOM 3357 N N . CYS B 1 165 ? 2.266 -21.359 -12.641 1 97.44 165 CYS B N 1
ATOM 3358 C CA . CYS B 1 165 ? 3.137 -20.375 -12 1 97.44 165 CYS B CA 1
ATOM 3359 C C . CYS B 1 165 ? 4.488 -20.984 -11.656 1 97.44 165 CYS B C 1
ATOM 3361 O O . CYS B 1 165 ? 5.535 -20.406 -11.938 1 97.44 165 CYS B O 1
ATOM 3363 N N . GLU B 1 166 ? 4.461 -22.172 -11.086 1 96.81 166 GLU B N 1
ATOM 3364 C CA . GLU B 1 166 ? 5.699 -22.859 -10.742 1 96.81 166 GLU B CA 1
ATOM 3365 C C . GLU B 1 166 ? 6.512 -23.188 -11.992 1 96.81 166 GLU B C 1
ATOM 3367 O O . GLU B 1 166 ? 7.727 -23 -12.016 1 96.81 166 GLU B O 1
ATOM 3372 N N . PHE B 1 167 ? 5.848 -23.656 -12.938 1 97.25 167 PHE B N 1
ATOM 3373 C CA . PHE B 1 167 ? 6.508 -24.016 -14.188 1 97.25 167 PHE B CA 1
ATOM 3374 C C . PHE B 1 167 ? 7.176 -22.781 -14.812 1 97.25 167 PHE B C 1
ATOM 3376 O O . PHE B 1 167 ? 8.344 -22.844 -15.203 1 97.25 167 PHE B O 1
ATOM 3383 N N . TYR B 1 168 ? 6.402 -21.719 -14.875 1 96.94 168 TYR B N 1
ATOM 3384 C CA . TYR B 1 168 ? 6.891 -20.453 -15.414 1 96.94 168 TYR B CA 1
ATOM 3385 C C . TYR B 1 168 ? 8.141 -20 -14.672 1 96.94 168 TYR B C 1
ATOM 3387 O O . TYR B 1 168 ? 9.141 -19.641 -15.297 1 96.94 168 TYR B O 1
ATOM 3395 N N . THR B 1 169 ? 8.141 -20.016 -13.422 1 95.62 169 THR B N 1
ATOM 3396 C CA . THR B 1 169 ? 9.242 -19.531 -12.586 1 95.62 169 THR B CA 1
ATOM 3397 C C . THR B 1 169 ? 10.477 -20.406 -12.773 1 95.62 169 THR B C 1
ATOM 3399 O O . THR B 1 169 ? 11.578 -19.891 -13 1 95.62 169 THR B O 1
ATOM 3402 N N . LEU B 1 170 ? 10.297 -21.703 -12.727 1 94.75 170 LEU B N 1
ATOM 3403 C CA . LEU B 1 170 ? 11.422 -22.625 -12.828 1 94.75 170 LEU B CA 1
ATOM 3404 C C . LEU B 1 170 ? 12.078 -22.547 -14.203 1 94.75 170 LEU B C 1
ATOM 3406 O O . LEU B 1 170 ? 13.305 -22.531 -14.312 1 94.75 170 LEU B O 1
ATOM 3410 N N . TYR B 1 171 ? 11.289 -22.438 -15.188 1 94.06 171 TYR B N 1
ATOM 3411 C CA . TYR B 1 171 ? 11.812 -22.359 -16.547 1 94.06 171 TYR B CA 1
ATOM 3412 C C . TYR B 1 171 ? 12.578 -21.062 -16.766 1 94.06 171 TYR B C 1
ATOM 3414 O O . TYR B 1 171 ? 13.648 -21.062 -17.391 1 94.06 171 TYR B O 1
ATOM 3422 N N . LEU B 1 172 ? 11.992 -20.047 -16.281 1 92.88 172 LEU B N 1
ATOM 3423 C CA . LEU B 1 172 ? 12.656 -18.766 -16.422 1 92.88 172 LEU B CA 1
ATOM 3424 C C . LEU B 1 172 ? 14 -18.75 -15.695 1 92.88 172 LEU B C 1
ATOM 3426 O O . LEU B 1 172 ? 15 -18.266 -16.234 1 92.88 172 LEU B O 1
ATOM 3430 N N . VAL B 1 173 ? 14 -19.281 -14.547 1 91.62 173 VAL B N 1
ATOM 3431 C CA . VAL B 1 173 ? 15.219 -19.328 -13.75 1 91.62 173 VAL B CA 1
ATOM 3432 C C . VAL B 1 173 ? 16.281 -20.172 -14.461 1 91.62 173 VAL B C 1
ATOM 3434 O O . VAL B 1 173 ? 17.469 -19.891 -14.375 1 91.62 173 VAL B O 1
ATOM 3437 N N . GLN B 1 174 ? 15.867 -21.125 -15.18 1 92.56 174 GLN B N 1
ATOM 3438 C CA . GLN B 1 174 ? 16.766 -22 -15.922 1 92.56 174 GLN B CA 1
ATOM 3439 C C . GLN B 1 174 ? 17.156 -21.375 -17.266 1 92.56 174 GLN B C 1
ATOM 3441 O O . GLN B 1 174 ? 17.906 -21.969 -18.031 1 92.56 174 GLN B O 1
ATOM 3446 N N . GLY B 1 175 ? 16.609 -20.219 -17.594 1 91.31 175 GLY B N 1
ATOM 3447 C CA . GLY B 1 175 ? 16.938 -19.5 -18.812 1 91.31 175 GLY B CA 1
ATOM 3448 C C . GLY B 1 175 ? 16.188 -20.031 -20.016 1 91.31 175 GLY B C 1
ATOM 3449 O O . GLY B 1 175 ? 16.641 -19.844 -21.156 1 91.31 175 GLY B O 1
ATOM 3450 N N . LYS B 1 176 ? 15.133 -20.703 -19.781 1 90.25 176 LYS B N 1
ATOM 3451 C CA . LYS B 1 176 ? 14.336 -21.281 -20.875 1 90.25 176 LYS B CA 1
ATOM 3452 C C . LYS B 1 176 ? 13.242 -20.312 -21.312 1 90.25 176 LYS B C 1
ATOM 3454 O O . LYS B 1 176 ? 12.852 -19.406 -20.547 1 90.25 176 LYS B O 1
ATOM 3459 N N . PRO B 1 177 ? 12.773 -20.453 -22.516 1 85.56 177 PRO B N 1
ATOM 3460 C CA . PRO B 1 177 ? 11.742 -19.531 -23.016 1 85.56 177 PRO B CA 1
ATOM 3461 C C . PRO B 1 177 ? 10.391 -19.734 -22.328 1 85.56 177 PRO B C 1
ATOM 3463 O O . PRO B 1 177 ? 9.891 -20.859 -22.266 1 85.56 177 PRO B O 1
ATOM 3466 N N . VAL B 1 178 ? 9.812 -18.672 -21.891 1 87.88 178 VAL B N 1
ATOM 3467 C CA . VAL B 1 178 ? 8.594 -18.781 -21.094 1 87.88 178 VAL B CA 1
ATOM 3468 C C . VAL B 1 178 ? 7.566 -17.766 -21.578 1 87.88 178 VAL B C 1
ATOM 3470 O O . VAL B 1 178 ? 6.488 -17.641 -20.984 1 87.88 178 VAL B O 1
ATOM 3473 N N . ASN B 1 179 ? 7.672 -17.016 -22.609 1 89.44 179 ASN B N 1
ATOM 3474 C CA . ASN B 1 179 ? 6.848 -15.883 -23.016 1 89.44 179 ASN B CA 1
ATOM 3475 C C . ASN B 1 179 ? 5.391 -16.297 -23.219 1 89.44 179 ASN B C 1
ATOM 3477 O O . ASN B 1 179 ? 4.477 -15.594 -22.766 1 89.44 179 ASN B O 1
ATOM 3481 N N . PRO B 1 180 ? 5.207 -17.469 -23.797 1 93.19 180 PRO B N 1
ATOM 3482 C CA . PRO B 1 180 ? 3.811 -17.844 -24.016 1 93.19 180 PRO B CA 1
ATOM 3483 C C . PRO B 1 180 ? 3.064 -18.156 -22.734 1 93.19 180 PRO B C 1
ATOM 3485 O O . PRO B 1 180 ? 1.833 -18.234 -22.719 1 93.19 180 PRO B O 1
ATOM 3488 N N . LEU B 1 181 ? 3.828 -18.406 -21.641 1 95.75 181 LEU B N 1
ATOM 3489 C CA . LEU B 1 181 ? 3.211 -18.812 -20.391 1 95.75 181 LEU B CA 1
ATOM 3490 C C . LEU B 1 181 ? 2.826 -17.594 -19.547 1 95.75 181 LEU B C 1
ATOM 3492 O O . LEU B 1 181 ? 2.004 -17.703 -18.641 1 95.75 181 LEU B O 1
ATOM 3496 N N . ARG B 1 182 ? 3.396 -16.469 -19.875 1 94.69 182 ARG B N 1
ATOM 3497 C CA . ARG B 1 182 ? 3.189 -15.25 -19.109 1 94.69 182 ARG B CA 1
ATOM 3498 C C . ARG B 1 182 ? 1.729 -14.812 -19.141 1 94.69 182 ARG B C 1
ATOM 3500 O O . ARG B 1 182 ? 1.118 -14.57 -18.109 1 94.69 182 ARG B O 1
ATOM 3507 N N . GLY B 1 183 ? 1.177 -14.703 -20.281 1 95.06 183 GLY B N 1
ATOM 3508 C CA . GLY B 1 183 ? -0.2 -14.281 -20.469 1 95.06 183 GLY B CA 1
ATOM 3509 C C . GLY B 1 183 ? -1.196 -15.109 -19.688 1 95.06 183 GLY B C 1
ATOM 3510 O O . GLY B 1 183 ? -1.929 -14.586 -18.844 1 95.06 183 GLY B O 1
ATOM 3511 N N . PRO B 1 184 ? -1.179 -16.406 -19.938 1 97.12 184 PRO B N 1
ATOM 3512 C CA . PRO B 1 184 ? -2.098 -17.297 -19.234 1 97.12 184 PRO B CA 1
ATOM 3513 C C . PRO B 1 184 ? -1.933 -17.219 -17.719 1 97.12 184 PRO B C 1
ATOM 3515 O O . PRO B 1 184 ? -2.922 -17.266 -16.984 1 97.12 184 PRO B O 1
ATOM 3518 N N . LEU B 1 185 ? -0.769 -17.109 -17.219 1 97.25 185 LEU B N 1
ATOM 3519 C CA . LEU B 1 185 ? -0.527 -17 -15.789 1 97.25 185 LEU B CA 1
ATOM 3520 C C . LEU B 1 185 ? -1.276 -15.82 -15.188 1 97.25 185 LEU B C 1
ATOM 3522 O O . LEU B 1 185 ? -2.021 -15.984 -14.219 1 97.25 185 LEU B O 1
ATOM 3526 N N . TRP B 1 186 ? -1.158 -14.688 -15.82 1 97.06 186 TRP B N 1
ATOM 3527 C CA . TRP B 1 186 ? -1.759 -13.477 -15.266 1 97.06 186 TRP B CA 1
ATOM 3528 C C . TRP B 1 186 ? -3.266 -13.469 -15.492 1 97.06 186 TRP B C 1
ATOM 3530 O O . TRP B 1 186 ? -4.012 -12.844 -14.734 1 97.06 186 TRP B O 1
ATOM 3540 N N . LYS B 1 187 ? -3.658 -14.188 -16.5 1 97.12 187 LYS B N 1
ATOM 3541 C CA . LYS B 1 187 ? -5.098 -14.352 -16.672 1 97.12 187 LYS B CA 1
ATOM 3542 C C . LYS B 1 187 ? -5.699 -15.188 -15.547 1 97.12 187 LYS B C 1
ATOM 3544 O O . LYS B 1 187 ? -6.781 -14.867 -15.047 1 97.12 187 LYS B O 1
ATOM 3549 N N . TYR B 1 188 ? -5.012 -16.234 -15.156 1 97.88 188 TYR B N 1
ATOM 3550 C CA . TYR B 1 188 ? -5.445 -17.031 -14.008 1 97.88 188 TYR B CA 1
ATOM 3551 C C . TYR B 1 188 ? -5.527 -16.172 -12.75 1 97.88 188 TYR B C 1
ATOM 3553 O O . TYR B 1 188 ? -6.535 -16.203 -12.039 1 97.88 188 TYR B O 1
ATOM 3561 N N . LEU B 1 189 ? -4.523 -15.406 -12.5 1 97.69 189 LEU B N 1
ATOM 3562 C CA . LEU B 1 189 ? -4.441 -14.594 -11.289 1 97.69 189 LEU B CA 1
ATOM 3563 C C . LEU B 1 189 ? -5.531 -13.523 -11.281 1 97.69 189 LEU B C 1
ATOM 3565 O O . LEU B 1 189 ? -6.195 -13.312 -10.266 1 97.69 189 LEU B O 1
ATOM 3569 N N . SER B 1 190 ? -5.711 -12.891 -12.414 1 97.19 190 SER B N 1
ATOM 3570 C CA . SER B 1 190 ? -6.742 -11.867 -12.539 1 97.19 190 SER B CA 1
ATOM 3571 C C . SER B 1 190 ? -8.133 -12.461 -12.32 1 97.19 190 SER B C 1
ATOM 3573 O O . SER B 1 190 ? -8.969 -11.867 -11.641 1 97.19 190 SER B O 1
ATOM 3575 N N . PHE B 1 191 ? -8.328 -13.617 -12.93 1 97.81 191 PHE B N 1
ATOM 3576 C CA . PHE B 1 191 ? -9.625 -14.266 -12.797 1 97.81 191 PHE B CA 1
ATOM 3577 C C . PHE B 1 191 ? -9.906 -14.609 -11.336 1 97.81 191 PHE B C 1
ATOM 3579 O O . PHE B 1 191 ? -11 -14.344 -10.836 1 97.81 191 PHE B O 1
ATOM 3586 N N . MET B 1 192 ? -8.914 -15.211 -10.703 1 97.44 192 MET B N 1
ATOM 3587 C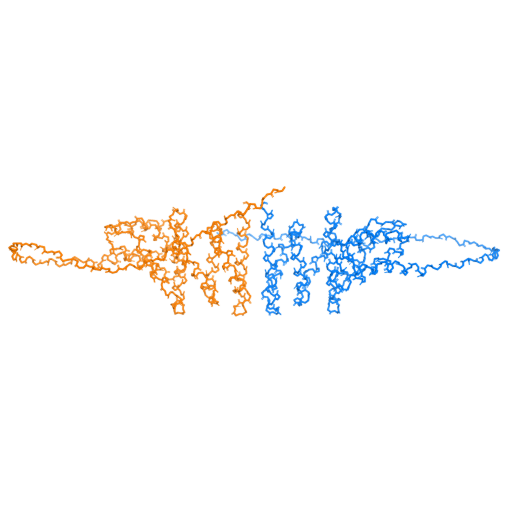 CA . MET B 1 192 ? -9.078 -15.594 -9.305 1 97.44 192 MET B CA 1
ATOM 3588 C C . MET B 1 192 ? -9.367 -14.375 -8.43 1 97.44 192 MET B C 1
ATOM 3590 O O . MET B 1 192 ? -10.203 -14.445 -7.527 1 97.44 192 MET B O 1
ATOM 3594 N N . LEU B 1 193 ? -8.719 -13.289 -8.711 1 97 193 LEU B N 1
ATOM 3595 C CA . LEU B 1 193 ? -8.914 -12.047 -7.965 1 97 193 LEU B CA 1
ATOM 3596 C C . LEU B 1 193 ? -10.289 -11.453 -8.242 1 97 193 LEU B C 1
ATOM 3598 O O . LEU B 1 193 ? -10.992 -11.047 -7.316 1 97 193 LEU B O 1
ATOM 3602 N N . GLU B 1 194 ? -10.742 -11.469 -9.422 1 96.75 194 GLU B N 1
ATOM 3603 C CA . GLU B 1 194 ? -11.977 -10.82 -9.844 1 96.75 194 GLU B CA 1
ATOM 3604 C C . GLU B 1 194 ? -13.195 -11.664 -9.461 1 96.75 194 GLU B C 1
ATOM 3606 O O . GLU B 1 194 ? -14.312 -11.148 -9.406 1 96.75 194 GLU B O 1
ATOM 3611 N N . SER B 1 195 ? -12.969 -12.938 -9.273 1 95.81 195 SER B N 1
ATOM 3612 C CA . SER B 1 195 ? -14.07 -13.82 -8.883 1 95.81 195 SER B CA 1
ATOM 3613 C C . SER B 1 195 ? -14.609 -13.445 -7.508 1 95.81 195 SER B C 1
ATOM 3615 O O . SER B 1 195 ? -15.766 -13.734 -7.184 1 95.81 195 SER B O 1
ATOM 3617 N N . ARG B 1 196 ? -13.82 -12.906 -6.621 1 96.94 196 ARG B N 1
ATOM 3618 C CA . ARG B 1 196 ? -14.133 -12.469 -5.262 1 96.94 196 ARG B CA 1
ATOM 3619 C C . ARG B 1 196 ? -14.562 -13.648 -4.395 1 96.94 196 ARG B C 1
ATOM 3621 O O . ARG B 1 196 ? -15.172 -13.453 -3.34 1 96.94 196 ARG B O 1
ATOM 3628 N N . LYS B 1 197 ? -14.273 -14.852 -4.898 1 96.25 197 LYS B N 1
ATOM 3629 C CA . LYS B 1 197 ? -14.57 -16.047 -4.113 1 96.25 197 LYS B CA 1
ATOM 3630 C C . LYS B 1 197 ? -13.453 -16.344 -3.109 1 96.25 197 LYS B C 1
ATOM 3632 O O . LYS B 1 197 ? -12.273 -16.297 -3.455 1 96.25 197 LYS B O 1
ATOM 3637 N N . PRO B 1 198 ? -13.828 -16.656 -1.899 1 96.5 198 PRO B N 1
ATOM 3638 C CA . PRO B 1 198 ? -12.836 -16.828 -0.835 1 96.5 198 PRO B CA 1
ATOM 3639 C C . PRO B 1 198 ? -11.758 -17.844 -1.193 1 96.5 198 PRO B C 1
ATOM 3641 O O . PRO B 1 198 ? -10.57 -17.609 -0.955 1 96.5 198 PRO B O 1
ATOM 3644 N N . TYR B 1 199 ? -12.102 -19 -1.718 1 95.44 199 TYR B N 1
ATOM 3645 C CA . TYR B 1 199 ? -11.125 -20.031 -2.021 1 95.44 199 TYR B CA 1
ATOM 3646 C C . TYR B 1 199 ? -10.172 -19.578 -3.113 1 95.44 199 TYR B C 1
ATOM 3648 O O . TYR B 1 199 ? -8.984 -19.922 -3.09 1 95.44 199 TYR B O 1
ATOM 3656 N N . PHE B 1 200 ? -10.594 -18.844 -4.098 1 97.56 200 PHE B N 1
ATOM 3657 C CA . PHE B 1 200 ? -9.734 -18.312 -5.141 1 97.56 200 PHE B CA 1
ATOM 3658 C C . PHE B 1 200 ? -8.844 -17.203 -4.59 1 97.56 200 PHE B C 1
ATOM 3660 O O . PHE B 1 200 ? -7.648 -17.156 -4.875 1 97.56 200 PHE B O 1
ATOM 3667 N N . LEU B 1 201 ? -9.453 -16.344 -3.768 1 98.06 201 LEU B N 1
ATOM 3668 C CA . LEU B 1 201 ? -8.711 -15.219 -3.209 1 98.06 201 LEU B CA 1
ATOM 3669 C C . LEU B 1 201 ? -7.555 -15.711 -2.342 1 98.06 201 LEU B C 1
ATOM 3671 O O . LEU B 1 201 ? -6.418 -15.258 -2.502 1 98.06 201 LEU B O 1
ATOM 3675 N N . SER B 1 202 ? -7.82 -16.609 -1.49 1 97.56 202 SER B N 1
ATOM 3676 C CA . SER B 1 202 ? -6.809 -17.109 -0.563 1 97.56 202 SER B CA 1
ATOM 3677 C C . SER B 1 202 ? -5.609 -17.672 -1.311 1 97.56 202 SER B C 1
ATOM 3679 O O . SER B 1 202 ? -4.461 -17.375 -0.983 1 97.56 202 SER B O 1
ATOM 3681 N N . HIS B 1 203 ? -5.895 -18.438 -2.307 1 97.44 203 HIS B N 1
ATOM 3682 C CA . HIS B 1 203 ? -4.812 -19.078 -3.049 1 97.44 203 HIS B CA 1
ATOM 3683 C C . HIS B 1 203 ? -4.098 -18.078 -3.951 1 97.44 203 HIS B C 1
ATOM 3685 O O . HIS B 1 203 ? -2.883 -18.156 -4.145 1 97.44 203 HIS B O 1
ATOM 3691 N N . CYS B 1 204 ? -4.828 -17.172 -4.516 1 97.88 204 CYS B N 1
ATOM 3692 C CA . CYS B 1 204 ? -4.23 -16.125 -5.34 1 97.88 204 CYS B CA 1
ATOM 3693 C C . CYS B 1 204 ? -3.244 -15.281 -4.531 1 97.88 204 CYS B C 1
ATOM 3695 O O . CYS B 1 204 ? -2.105 -15.078 -4.953 1 97.88 204 CYS B O 1
ATOM 3697 N N . PHE B 1 205 ? -3.676 -14.867 -3.348 1 98.06 205 PHE B N 1
ATOM 3698 C CA . PHE B 1 205 ? -2.822 -14.055 -2.488 1 98.06 205 PHE B CA 1
ATOM 3699 C C . PHE B 1 205 ? -1.578 -14.828 -2.072 1 98.06 205 PHE B C 1
ATOM 3701 O O . PHE B 1 205 ? -0.468 -14.289 -2.107 1 98.06 205 PHE B O 1
ATOM 3708 N N . ARG B 1 206 ? -1.808 -16 -1.705 1 96.56 206 ARG B N 1
ATOM 3709 C CA . ARG B 1 206 ? -0.677 -16.828 -1.296 1 96.56 206 ARG B CA 1
ATOM 3710 C C . ARG B 1 206 ? 0.341 -16.969 -2.424 1 96.56 206 ARG B C 1
ATOM 3712 O O . ARG B 1 206 ? 1.546 -16.844 -2.195 1 96.56 206 ARG B O 1
ATOM 3719 N N . LEU B 1 207 ? -0.131 -17.234 -3.568 1 96.5 207 LEU B N 1
ATOM 3720 C CA . LEU B 1 207 ? 0.73 -17.406 -4.73 1 96.5 207 LEU B CA 1
ATOM 3721 C C . LEU B 1 207 ? 1.523 -16.141 -5.02 1 96.5 207 LEU B C 1
ATOM 3723 O O . LEU B 1 207 ? 2.738 -16.188 -5.223 1 96.5 207 LEU B O 1
ATOM 3727 N N . VAL B 1 208 ? 0.905 -14.977 -4.973 1 96.94 208 VAL B N 1
ATOM 3728 C CA . VAL B 1 208 ? 1.543 -13.703 -5.297 1 96.94 208 VAL B CA 1
ATOM 3729 C C . VAL B 1 208 ? 2.529 -13.328 -4.191 1 96.94 208 VAL B C 1
ATOM 3731 O O . VAL B 1 208 ? 3.639 -12.867 -4.473 1 96.94 208 VAL B O 1
ATOM 3734 N N . GLN B 1 209 ? 2.127 -13.562 -2.965 1 96.31 209 GLN B N 1
ATOM 3735 C CA . GLN B 1 209 ? 3 -13.227 -1.845 1 96.31 209 GLN B CA 1
ATOM 3736 C C . GLN B 1 209 ? 4.27 -14.07 -1.858 1 96.31 209 GLN B C 1
ATOM 3738 O O . GLN B 1 209 ? 5.363 -13.562 -1.62 1 96.31 209 GLN B O 1
ATOM 3743 N N . THR B 1 210 ? 4.129 -15.305 -2.197 1 95 210 THR B N 1
ATOM 3744 C CA . THR B 1 210 ? 5.262 -16.219 -2.191 1 95 210 THR B CA 1
ATOM 3745 C C . THR B 1 210 ? 6.219 -15.906 -3.34 1 95 210 THR B C 1
ATOM 3747 O O . THR B 1 210 ? 7.434 -16.078 -3.207 1 95 210 THR B O 1
ATOM 3750 N N . LYS B 1 211 ? 5.664 -15.43 -4.422 1 95.5 211 LYS B N 1
ATOM 3751 C CA . LYS B 1 211 ? 6.484 -15.234 -5.617 1 95.5 211 LYS B CA 1
ATOM 3752 C C . LYS B 1 211 ? 6.68 -13.75 -5.91 1 95.5 211 LYS B C 1
ATOM 3754 O O . LYS B 1 211 ? 6.961 -13.367 -7.047 1 95.5 211 LYS B O 1
ATOM 3759 N N . ILE B 1 212 ? 6.512 -12.898 -4.918 1 95.44 212 ILE B N 1
ATOM 3760 C CA . ILE B 1 212 ? 6.48 -11.461 -5.145 1 95.44 212 ILE B CA 1
ATOM 3761 C C . ILE B 1 212 ? 7.844 -10.984 -5.648 1 95.44 212 ILE B C 1
ATOM 3763 O O . ILE B 1 212 ? 7.922 -10.148 -6.551 1 95.44 212 ILE B O 1
ATOM 3767 N N . GLY B 1 213 ? 8.953 -11.539 -5.109 1 93 213 GLY B N 1
ATOM 3768 C CA . GLY B 1 213 ? 10.281 -11.18 -5.578 1 93 213 GLY B CA 1
ATOM 3769 C C . GLY B 1 213 ? 10.5 -11.484 -7.047 1 93 213 GLY B C 1
ATOM 3770 O O . GLY B 1 213 ? 11.086 -10.68 -7.773 1 93 213 GLY B O 1
ATOM 3771 N N . PHE B 1 214 ? 10.07 -12.617 -7.422 1 94.62 214 PHE B N 1
ATOM 3772 C CA . PHE B 1 214 ? 10.172 -13.055 -8.812 1 94.62 214 PHE B CA 1
ATOM 3773 C C . PHE B 1 214 ? 9.328 -12.164 -9.719 1 94.62 214 PHE B C 1
ATOM 3775 O O . PHE B 1 214 ? 9.789 -11.719 -10.773 1 94.62 214 PHE B O 1
ATOM 3782 N N . PHE B 1 215 ? 8.078 -11.805 -9.336 1 94.62 215 PHE B N 1
ATOM 3783 C CA . PHE B 1 215 ? 7.148 -11.023 -10.141 1 94.62 215 PHE B CA 1
ATOM 3784 C C . PHE B 1 215 ? 7.656 -9.594 -10.32 1 94.62 215 PHE B C 1
ATOM 3786 O O . PHE B 1 215 ? 7.555 -9.023 -11.406 1 94.62 215 PHE B O 1
ATOM 3793 N N . VAL B 1 216 ? 8.227 -9.055 -9.32 1 92.88 216 VAL B N 1
ATOM 3794 C CA . VAL B 1 216 ? 8.719 -7.684 -9.383 1 92.88 216 VAL B CA 1
ATOM 3795 C C . VAL B 1 216 ? 9.906 -7.602 -10.344 1 92.88 216 VAL B C 1
ATOM 3797 O O . VAL B 1 216 ? 10.062 -6.617 -11.07 1 92.88 216 VAL B O 1
ATOM 3800 N N . LYS B 1 217 ? 10.664 -8.648 -10.375 1 92.25 217 LYS B N 1
ATOM 3801 C CA . LYS B 1 217 ? 11.859 -8.68 -11.219 1 92.25 217 LYS B CA 1
ATOM 3802 C C . LYS B 1 217 ? 11.5 -8.961 -12.672 1 92.25 217 LYS B C 1
ATOM 3804 O O . LYS B 1 217 ? 12.078 -8.375 -13.586 1 92.25 217 LYS B O 1
ATOM 3809 N N . HIS B 1 218 ? 10.477 -9.797 -12.867 1 93.38 218 HIS B N 1
ATOM 3810 C CA . HIS B 1 218 ? 10.312 -10.328 -14.219 1 93.38 218 HIS B CA 1
ATOM 3811 C C . HIS B 1 218 ? 8.945 -9.969 -14.789 1 93.38 218 HIS B C 1
ATOM 3813 O O . HIS B 1 218 ? 8.711 -10.109 -15.984 1 93.38 218 HIS B O 1
ATOM 3819 N N . ASN B 1 219 ? 8.055 -9.508 -13.992 1 93.94 219 ASN B N 1
ATOM 3820 C CA . ASN B 1 219 ? 6.695 -9.211 -14.43 1 93.94 219 ASN B CA 1
ATOM 3821 C C . ASN B 1 219 ? 6.215 -7.863 -13.906 1 93.94 219 ASN B C 1
ATOM 3823 O O . ASN B 1 219 ? 5.059 -7.723 -13.508 1 93.94 219 ASN B O 1
ATOM 3827 N N . ARG B 1 220 ? 6.969 -6.848 -13.867 1 91.44 220 ARG B N 1
ATOM 3828 C CA . ARG B 1 220 ? 6.672 -5.547 -13.266 1 91.44 220 ARG B CA 1
ATOM 3829 C C . ARG B 1 220 ? 5.52 -4.859 -13.992 1 91.44 220 ARG B C 1
ATOM 3831 O O . ARG B 1 220 ? 4.613 -4.324 -13.352 1 91.44 220 ARG B O 1
ATOM 3838 N N . PRO B 1 221 ? 5.449 -4.898 -15.25 1 91.31 221 PRO B N 1
ATOM 3839 C CA . PRO B 1 221 ? 4.355 -4.215 -15.945 1 91.31 221 PRO B CA 1
ATOM 3840 C C . PRO B 1 221 ? 2.986 -4.797 -15.602 1 91.31 221 PRO B C 1
ATOM 3842 O O . PRO B 1 221 ? 2.014 -4.051 -15.461 1 91.31 221 PRO B O 1
ATOM 3845 N N . GLU B 1 222 ? 2.883 -6.121 -15.508 1 91.5 222 GLU B N 1
ATOM 3846 C CA . GLU B 1 222 ? 1.617 -6.758 -15.156 1 91.5 222 GLU B CA 1
ATOM 3847 C C . GLU B 1 222 ? 1.215 -6.445 -13.719 1 91.5 222 GLU B C 1
ATOM 3849 O O . GLU B 1 222 ? 0.034 -6.246 -13.43 1 91.5 222 GLU B O 1
ATOM 3854 N N . LEU B 1 223 ? 2.232 -6.363 -12.883 1 91.06 223 LEU B N 1
ATOM 3855 C CA . LEU B 1 223 ? 1.985 -6.086 -11.477 1 91.06 223 LEU B CA 1
ATOM 3856 C C . LEU B 1 223 ? 1.522 -4.645 -11.273 1 91.06 223 LEU B C 1
ATOM 3858 O O . LEU B 1 223 ? 0.472 -4.402 -10.68 1 91.06 223 LEU B O 1
ATOM 3862 N N . GLU B 1 224 ? 2.244 -3.66 -11.766 1 86.56 224 GLU B N 1
ATOM 3863 C CA . GLU B 1 224 ? 2.008 -2.232 -11.57 1 86.56 224 GLU B CA 1
ATOM 3864 C C . GLU B 1 224 ? 0.793 -1.76 -12.367 1 86.56 224 GLU B C 1
ATOM 3866 O O . GLU B 1 224 ? 0.192 -0.734 -12.039 1 86.56 224 GLU B O 1
ATOM 3871 N N . GLY B 1 225 ? 0.453 -2.461 -13.219 1 84.56 225 GLY B N 1
ATOM 3872 C CA . GLY B 1 225 ? -0.667 -2.045 -14.047 1 84.56 225 GLY B CA 1
ATOM 3873 C C . GLY B 1 225 ? -2.002 -2.574 -13.562 1 84.56 225 GLY B C 1
ATOM 3874 O O . GLY B 1 225 ? -2.537 -2.092 -12.562 1 84.56 225 GLY B O 1
ATOM 3875 N N . ASP B 1 226 ? -2.305 -3.689 -14.07 1 90.81 226 ASP B N 1
ATOM 3876 C CA . ASP B 1 226 ? -3.666 -4.199 -13.93 1 90.81 226 ASP B CA 1
ATOM 3877 C C . ASP B 1 226 ? -3.846 -4.934 -12.602 1 90.81 226 ASP B C 1
ATOM 3879 O O . ASP B 1 226 ? -4.887 -4.805 -11.953 1 90.81 226 ASP B O 1
ATOM 3883 N N . TYR B 1 227 ? -2.799 -5.539 -12.18 1 95.69 227 TYR B N 1
ATOM 3884 C CA . TYR B 1 227 ? -2.969 -6.398 -11.016 1 95.69 227 TYR B CA 1
ATOM 3885 C C . TYR B 1 227 ? -3.168 -5.57 -9.75 1 95.69 227 TYR B C 1
ATOM 3887 O O . TYR B 1 227 ? -4.039 -5.875 -8.93 1 95.69 227 TYR B O 1
ATOM 3895 N N . ILE B 1 228 ? -2.418 -4.496 -9.602 1 95.12 228 ILE B N 1
ATOM 3896 C CA . ILE B 1 228 ? -2.525 -3.633 -8.43 1 95.12 228 ILE B CA 1
ATOM 3897 C C . ILE B 1 228 ? -3.908 -2.986 -8.391 1 95.12 228 ILE B C 1
ATOM 3899 O O . ILE B 1 228 ? -4.527 -2.895 -7.332 1 95.12 228 ILE B O 1
ATOM 3903 N N . LYS B 1 229 ? -4.352 -2.539 -9.484 1 96.25 229 LYS B N 1
ATOM 3904 C CA . LYS B 1 229 ? -5.688 -1.948 -9.562 1 96.25 229 LYS B CA 1
ATOM 3905 C C . LYS B 1 229 ? -6.754 -2.939 -9.109 1 96.25 229 LYS B C 1
ATOM 3907 O O . LYS B 1 229 ? -7.648 -2.588 -8.336 1 96.25 229 LYS B O 1
ATOM 3912 N N . LYS B 1 230 ? -6.621 -4.129 -9.586 1 96.94 230 LYS B N 1
ATOM 3913 C CA . LYS B 1 230 ? -7.586 -5.164 -9.219 1 96.94 230 LYS B CA 1
ATOM 3914 C C . LYS B 1 230 ? -7.492 -5.504 -7.734 1 96.94 230 LYS B C 1
ATOM 3916 O O . LYS B 1 230 ? -8.508 -5.797 -7.094 1 96.94 230 LYS B O 1
ATOM 3921 N N . LEU B 1 231 ? -6.309 -5.531 -7.281 1 97.06 231 LEU B N 1
ATOM 3922 C CA . LEU B 1 231 ? -6.086 -5.785 -5.863 1 97.06 231 LEU B CA 1
ATOM 3923 C C . LEU B 1 231 ? -6.742 -4.703 -5.012 1 97.06 231 LEU B C 1
ATOM 3925 O O . LEU B 1 231 ? -7.418 -5.004 -4.023 1 97.06 231 LEU B O 1
ATOM 3929 N N . LYS B 1 232 ? -6.586 -3.443 -5.398 1 97 232 LYS B N 1
ATOM 3930 C CA . LYS B 1 232 ? -7.215 -2.33 -4.695 1 97 232 LYS B CA 1
ATOM 3931 C C . LYS B 1 232 ? -8.734 -2.457 -4.711 1 97 232 LYS B C 1
ATOM 3933 O O . LYS B 1 232 ? -9.398 -2.189 -3.705 1 97 232 LYS B O 1
ATOM 3938 N N . ASP B 1 233 ? -9.203 -2.857 -5.797 1 97.25 233 ASP B N 1
ATOM 3939 C CA . ASP B 1 233 ? -10.648 -3.066 -5.906 1 97.25 233 ASP B CA 1
ATOM 3940 C C . ASP B 1 233 ? -11.117 -4.141 -4.93 1 97.25 233 ASP B C 1
ATOM 3942 O O . ASP B 1 233 ? -12.203 -4.02 -4.344 1 97.25 233 ASP B O 1
ATOM 3946 N N . ALA B 1 234 ? -10.328 -5.156 -4.824 1 97.75 234 ALA B N 1
ATOM 3947 C CA . ALA B 1 234 ? -10.695 -6.242 -3.918 1 97.75 234 ALA B CA 1
ATOM 3948 C C . ALA B 1 234 ? -10.68 -5.773 -2.467 1 97.75 234 ALA B C 1
ATOM 3950 O O . ALA B 1 234 ? -11.531 -6.18 -1.671 1 97.75 234 ALA B O 1
ATOM 3951 N N . VAL B 1 235 ? -9.773 -4.922 -2.113 1 97.88 235 VAL B N 1
ATOM 3952 C CA . VAL B 1 235 ? -9.664 -4.395 -0.757 1 97.88 235 VAL B CA 1
ATOM 3953 C C . VAL B 1 235 ? -10.906 -3.574 -0.418 1 97.88 235 VAL B C 1
ATOM 3955 O O . VAL B 1 235 ? -11.398 -3.621 0.711 1 97.88 235 VAL B O 1
ATOM 3958 N N . LEU B 1 236 ? -11.43 -2.869 -1.392 1 97.69 236 LEU B N 1
ATOM 3959 C CA . LEU B 1 236 ? -12.492 -1.9 -1.157 1 97.69 236 LEU B CA 1
ATOM 3960 C C . LEU B 1 236 ? -13.859 -2.541 -1.357 1 97.69 236 LEU B C 1
ATOM 3962 O O . LEU B 1 236 ? -14.891 -1.927 -1.055 1 97.69 236 LEU B O 1
ATOM 3966 N N . ASP B 1 237 ? -13.883 -3.781 -1.86 1 96.69 237 ASP B N 1
ATOM 3967 C CA . ASP B 1 237 ? -15.148 -4.434 -2.188 1 96.69 237 ASP B CA 1
ATOM 3968 C C . ASP B 1 237 ? -15.828 -4.977 -0.933 1 96.69 237 ASP B C 1
ATOM 3970 O O . ASP B 1 237 ? -15.328 -5.91 -0.302 1 96.69 237 ASP B O 1
ATOM 3974 N N . GLU B 1 238 ? -16.953 -4.473 -0.663 1 94.12 238 GLU B N 1
ATOM 3975 C CA . GLU B 1 238 ? -17.672 -4.824 0.558 1 94.12 238 GLU B CA 1
ATOM 3976 C C . GLU B 1 238 ? -18.266 -6.227 0.464 1 94.12 238 GLU B C 1
ATOM 3978 O O . GLU B 1 238 ? -18.672 -6.805 1.477 1 94.12 238 GLU B O 1
ATOM 3983 N N . LYS B 1 239 ? -18.297 -6.766 -0.744 1 94.81 239 LYS B N 1
ATOM 3984 C CA . LYS B 1 239 ? -18.781 -8.133 -0.921 1 94.81 239 LYS B CA 1
ATOM 3985 C C . LYS B 1 239 ? -17.75 -9.148 -0.44 1 94.81 239 LYS B C 1
ATOM 3987 O O . LYS B 1 239 ? -18.094 -10.312 -0.201 1 94.81 239 LYS B O 1
ATOM 3992 N N . VAL B 1 240 ? -16.531 -8.727 -0.406 1 97.19 240 VAL B N 1
ATOM 3993 C CA . VAL B 1 240 ? -15.445 -9.578 0.064 1 97.19 240 VAL B CA 1
ATOM 3994 C C . VAL B 1 240 ? -15.383 -9.539 1.589 1 97.19 240 VAL B C 1
ATOM 3996 O O . VAL B 1 240 ? -15.5 -8.477 2.195 1 97.19 240 VAL B O 1
ATOM 3999 N N . GLN B 1 241 ? -15.25 -10.68 2.168 1 96.44 241 GLN B N 1
ATOM 4000 C CA . GLN B 1 241 ? -15.141 -10.766 3.621 1 96.44 241 GLN B CA 1
ATOM 4001 C C . GLN B 1 241 ? -13.938 -9.969 4.129 1 96.44 241 GLN B C 1
ATOM 4003 O O . GLN B 1 241 ? -12.914 -9.891 3.455 1 96.44 241 GLN B O 1
ATOM 4008 N N . LYS B 1 242 ? -14.047 -9.453 5.352 1 95.94 242 LYS B N 1
ATOM 4009 C CA . LYS B 1 242 ? -13.023 -8.594 5.93 1 95.94 242 LYS B CA 1
ATOM 4010 C C . LYS B 1 242 ? -11.672 -9.312 5.977 1 95.94 242 LYS B C 1
ATOM 4012 O O . LYS B 1 242 ? -10.633 -8.695 5.73 1 95.94 242 LYS B O 1
ATOM 4017 N N . MET B 1 243 ? -11.711 -10.578 6.332 1 96.56 243 MET B N 1
ATOM 4018 C CA . MET B 1 243 ? -10.461 -11.336 6.426 1 96.56 243 MET B CA 1
ATOM 4019 C C . MET B 1 243 ? -9.734 -11.359 5.082 1 96.56 243 MET B C 1
ATOM 4021 O O . MET B 1 243 ? -8.516 -11.219 5.031 1 96.56 243 MET B O 1
ATOM 4025 N N . HIS B 1 244 ? -10.469 -11.539 4.023 1 98.12 244 HIS B N 1
ATOM 4026 C CA . HIS B 1 244 ? -9.867 -11.586 2.693 1 98.12 244 HIS B CA 1
ATOM 4027 C C . HIS B 1 244 ? -9.484 -10.195 2.215 1 98.12 244 HIS B C 1
ATOM 4029 O O . HIS B 1 244 ? -8.5 -10.031 1.491 1 98.12 244 HIS B O 1
ATOM 4035 N N . ARG B 1 245 ? -10.258 -9.18 2.604 1 98.06 245 ARG B N 1
ATOM 4036 C CA . ARG B 1 245 ? -9.844 -7.809 2.318 1 98.06 245 ARG B CA 1
ATOM 4037 C C . ARG B 1 245 ? -8.523 -7.477 3.004 1 98.06 245 ARG B C 1
ATOM 4039 O O . ARG B 1 245 ? -7.664 -6.82 2.42 1 98.06 245 ARG B O 1
ATOM 4046 N N . SER B 1 246 ? -8.422 -7.879 4.184 1 97.75 246 SER B N 1
ATOM 4047 C CA . SER B 1 246 ? -7.18 -7.691 4.926 1 97.75 246 SER B CA 1
ATOM 4048 C C . SER B 1 246 ? -6.012 -8.391 4.242 1 97.75 246 SER B C 1
ATOM 4050 O O . SER B 1 246 ? -4.914 -7.84 4.152 1 97.75 246 SER B O 1
ATOM 4052 N N . SER B 1 247 ? -6.289 -9.586 3.787 1 97.88 247 SER B N 1
ATOM 4053 C CA . SER B 1 247 ? -5.25 -10.32 3.072 1 97.88 247 SER B CA 1
ATOM 4054 C C . SER B 1 247 ? -4.867 -9.617 1.775 1 97.88 247 SER B C 1
ATOM 4056 O O . SER B 1 247 ? -3.693 -9.609 1.391 1 97.88 247 SER B O 1
ATOM 4058 N N . ALA B 1 248 ? -5.852 -9.117 1.121 1 98.12 248 ALA B N 1
ATOM 4059 C CA . ALA B 1 248 ? -5.586 -8.336 -0.088 1 98.12 248 ALA B CA 1
ATOM 4060 C C . ALA B 1 248 ? -4.707 -7.129 0.219 1 98.12 248 ALA B C 1
ATOM 4062 O O . ALA B 1 248 ? -3.785 -6.816 -0.536 1 98.12 248 ALA B O 1
ATOM 4063 N N . LEU B 1 249 ? -5.035 -6.512 1.291 1 97.69 249 LEU B N 1
ATOM 4064 C CA . LEU B 1 249 ? -4.258 -5.359 1.729 1 97.69 249 LEU B CA 1
ATOM 4065 C C . LEU B 1 249 ? -2.82 -5.766 2.047 1 97.69 249 LEU B C 1
ATOM 4067 O O . LEU B 1 249 ? -1.876 -5.07 1.668 1 97.69 249 LEU B O 1
ATOM 4071 N N . ASP B 1 250 ? -2.631 -6.828 2.719 1 96.75 250 ASP B N 1
ATOM 4072 C CA . ASP B 1 250 ? -1.304 -7.363 3.008 1 96.75 250 ASP B CA 1
ATOM 4073 C C . ASP B 1 250 ? -0.536 -7.652 1.72 1 96.75 250 ASP B C 1
ATOM 4075 O O . ASP B 1 250 ? 0.669 -7.406 1.641 1 96.75 250 ASP B O 1
ATOM 4079 N N . THR B 1 251 ? -1.234 -8.219 0.805 1 97.25 251 THR B N 1
ATOM 4080 C CA . THR B 1 251 ? -0.616 -8.523 -0.481 1 97.25 251 THR B CA 1
ATOM 4081 C C . THR B 1 251 ? -0.175 -7.238 -1.184 1 97.25 251 THR B C 1
ATOM 4083 O O . THR B 1 251 ? 0.916 -7.184 -1.755 1 97.25 251 THR B O 1
ATOM 4086 N N . LEU B 1 252 ? -1.017 -6.281 -1.13 1 95.88 252 LEU B N 1
ATOM 4087 C CA . LEU B 1 252 ? -0.685 -4.98 -1.7 1 95.88 252 LEU B CA 1
ATOM 4088 C C . LEU B 1 252 ? 0.571 -4.41 -1.053 1 95.88 252 LEU B C 1
ATOM 4090 O O . LEU B 1 252 ? 1.449 -3.889 -1.745 1 95.88 252 LEU B O 1
ATOM 4094 N N . GLU B 1 253 ? 0.613 -4.484 0.211 1 93.62 253 GLU B N 1
ATOM 4095 C CA . GLU B 1 253 ? 1.787 -4.023 0.946 1 93.62 253 GLU B CA 1
ATOM 4096 C C . GLU B 1 253 ? 3.043 -4.77 0.502 1 93.62 253 GLU B C 1
ATOM 4098 O O . GLU B 1 253 ? 4.09 -4.16 0.288 1 93.62 253 GLU B O 1
ATOM 4103 N N . CYS B 1 254 ? 2.949 -6.039 0.343 1 93.56 254 CYS B N 1
ATOM 4104 C CA . CYS B 1 254 ? 4.066 -6.863 -0.099 1 93.56 254 CYS B CA 1
ATOM 4105 C C . CYS B 1 254 ? 4.555 -6.434 -1.477 1 93.56 254 CYS B C 1
ATOM 4107 O O . CYS B 1 254 ? 5.762 -6.359 -1.719 1 93.56 254 CYS B O 1
ATOM 4109 N N . VAL B 1 255 ? 3.66 -6.148 -2.301 1 93.06 255 VAL B N 1
ATOM 4110 C CA . VAL B 1 255 ? 3.988 -5.738 -3.662 1 93.06 255 VAL B CA 1
ATOM 4111 C C . VAL B 1 255 ? 4.758 -4.418 -3.631 1 93.06 255 VAL B C 1
ATOM 4113 O O . VAL B 1 255 ? 5.812 -4.293 -4.258 1 93.06 255 VAL B O 1
ATOM 4116 N N . TRP B 1 256 ? 4.285 -3.5 -2.865 1 90.81 256 TRP B N 1
ATOM 4117 C CA . TRP B 1 256 ? 4.898 -2.178 -2.834 1 90.81 256 TRP B CA 1
ATOM 4118 C C . TRP B 1 256 ? 6.262 -2.229 -2.148 1 90.81 256 TRP B C 1
ATOM 4120 O O . TRP B 1 256 ? 7.199 -1.547 -2.568 1 90.81 256 TRP B O 1
ATOM 4130 N N . LYS B 1 257 ? 6.359 -2.994 -1.151 1 88.25 257 LYS B N 1
ATOM 4131 C CA . LYS B 1 257 ? 7.645 -3.156 -0.482 1 88.25 257 LYS B CA 1
ATOM 4132 C C . LYS B 1 257 ? 8.68 -3.777 -1.418 1 88.25 257 LYS B C 1
ATOM 4134 O O . LYS B 1 257 ? 9.844 -3.383 -1.413 1 88.25 257 LYS B O 1
ATOM 4139 N N . ALA B 1 258 ? 8.219 -4.711 -2.205 1 90.56 258 ALA B N 1
ATOM 4140 C CA . ALA B 1 258 ? 9.117 -5.398 -3.127 1 90.56 258 ALA B CA 1
ATOM 4141 C C . ALA B 1 258 ? 9.516 -4.492 -4.289 1 90.56 258 ALA B C 1
ATOM 4143 O O . ALA B 1 258 ? 10.641 -4.562 -4.781 1 90.56 258 ALA B O 1
ATOM 4144 N N . LEU B 1 259 ? 8.672 -3.703 -4.715 1 85.5 259 LEU B N 1
ATOM 4145 C CA . LEU B 1 259 ? 8.945 -2.785 -5.816 1 85.5 259 LEU B CA 1
ATOM 4146 C C . LEU B 1 259 ? 9.984 -1.744 -5.406 1 85.5 259 LEU B C 1
ATOM 4148 O O . LEU B 1 259 ? 10.773 -1.291 -6.238 1 85.5 259 LEU B O 1
ATOM 4152 N N . THR B 1 260 ? 10 -1.356 -4.211 1 76.19 260 THR B N 1
ATOM 4153 C CA . THR B 1 260 ? 10.891 -0.314 -3.707 1 76.19 260 THR B CA 1
ATOM 4154 C C . THR B 1 260 ? 12.281 -0.877 -3.428 1 76.19 260 THR B C 1
ATOM 4156 O O . THR B 1 260 ? 13.281 -0.16 -3.529 1 76.19 260 THR B O 1
ATOM 4159 N N . GLN B 1 261 ? 12.461 -2.014 -2.9 1 68.94 261 GLN B N 1
ATOM 4160 C CA . GLN B 1 261 ? 13.75 -2.631 -2.637 1 68.94 261 GLN B CA 1
ATOM 4161 C C . GLN B 1 261 ? 14.57 -2.77 -3.918 1 68.94 261 GLN B C 1
ATOM 4163 O O . GLN B 1 261 ? 15.789 -2.607 -3.904 1 68.94 261 GLN B O 1
ATOM 4168 N N . LYS B 1 262 ? 14.195 -3.072 -5.027 1 59.66 262 LYS B N 1
ATOM 4169 C CA . LYS B 1 262 ? 14.977 -3.293 -6.238 1 59.66 262 LYS B CA 1
ATOM 4170 C C . LYS B 1 262 ? 15.266 -1.978 -6.957 1 59.66 262 LYS B C 1
ATOM 4172 O O . LYS B 1 262 ? 16.141 -1.917 -7.828 1 59.66 262 LYS B O 1
ATOM 4177 N N . GLY B 1 263 ? 14.547 -0.899 -6.824 1 45.91 263 GLY B N 1
ATOM 4178 C CA . GLY B 1 263 ? 15.031 0.336 -7.418 1 45.91 263 GLY B CA 1
ATOM 4179 C C . GLY B 1 263 ? 16.297 0.85 -6.777 1 45.91 263 GLY B C 1
ATOM 4180 O O . GLY B 1 263 ? 16.844 1.874 -7.195 1 45.91 263 GLY B O 1
ATOM 4181 N N . SER B 1 264 ? 16.719 0.5 -5.586 1 38.53 264 SER B N 1
ATOM 4182 C CA . SER B 1 264 ? 18.062 0.885 -5.164 1 38.53 264 SER B CA 1
ATOM 4183 C C . SER B 1 264 ? 19.109 -0.078 -5.711 1 38.53 264 SER B C 1
ATOM 4185 O O . SER B 1 264 ? 18.844 -1.271 -5.867 1 38.53 264 SER B O 1
#

Foldseek 3Di:
DDDDPPPDPPDPDPPPPDPDDPPPPPVPDDDDDDDDDDDDPPPPPPDDPDPPPVLLVVLLVLLVVLLPDAPPDPVLVVSLVVSLVSDADPVSLLSNLVSLLVQLLVALRSLLSSLVSQLVQQPDDYPNDGSVVSNVVVLVVCLVPVLVCCVVRVSSLLSSLSNLLNNLQVCVVVVHDRVVSVVSNLVSLLSLLQVLDPVSLVSSLVSCLVCLLVCLVPPVCSCVPDVLVSLVVSLVDPVHDNVSSVSSVVSSVSNVVNNVVVVD/DDDPPPPPPPPPPPPPVPPDDPPPPPPPDDDDDDDDDDPDPPPPPPDDPPPPVVLLVVLLVLLVVLLPDAPPDPVLVVSLVVSLVSDADPVSLLSNLVSLLVQLLVALRSLLSSLVSQLVQQPDDYPNDGSVVSNVVVLVVCLVPVLVVCVVRVSSLLSSLSNLLNNLLVCVVVVHDRVVSVVSNLVSLLSLLVVLDPVSLVSSLVSCLVCLLVCLVPPVCSCVPDVLVSLVVSLPDPVHDNVSSVSSVVSNVSNVVNNVVVVD

Secondary structure (DSSP, 8-state):
----------------------------------------------------TTHHHHHHHHHHGGGG--TT-HHHHHHHHHHHHH--SHHHHHHHHHHHHHHHTT-HHHHHHHHHHHHHHTT-EETTEEHHHHHHHHHHHHHTTHHHHHTT-HHHHHHHHHHHHHHHHHHHHTT-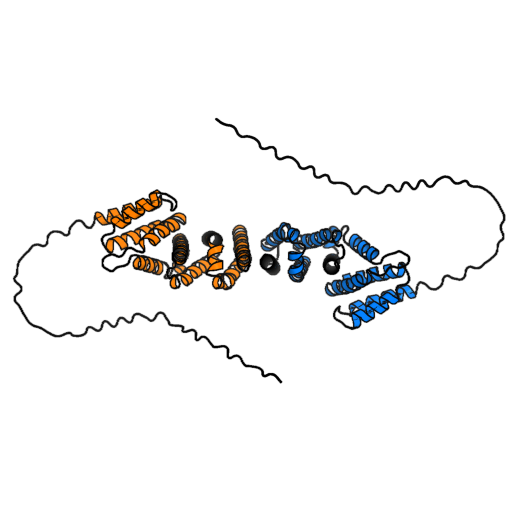--HHHHHHHHHHHHHHHHH--HHHHHHHHHHHHHTHHHHHHH-HHHIIIIIHHHHHHHHH-TTS-HHHHHHHHHHHHHHHHHHHHHT-/----------------------------------------------------TTHHHHHHHHHHGGGG--TT-HHHHHHHHHHHHH--SHHHHHHHHHHHHHHHTT-HHHHHHHHHHHHHHTT-EETTEEHHHHHHHHHHHHHTTHHHHHTT-HHHHHHHHHHHHHHHHHHHHTT---HHHHHHHHHHHHHHHHH--HHHHHHHHHHHHHTHHHHHHH-HHHIIIIIHHHHHHHHH-TTS-HHHHHHHHHHHHHHHHHHHHHT-

InterPro domains:
  IPR003890 MIF4G-like, type 3 [PF02854] (90-239)
  IPR016024 Armadillo-type fold [SSF48371] (87-252)
  IPR051367 mRNA Translation Regulation/Replication-dependent Histone mRNA Translation [PTHR23254] (50-253)

Sequence (528 aa):
MAGRGRGSRAAFPEVRHQLRRPKDDCEQSTVTAGPGGDANPDGNAPLPPTPAKEENDEIKKLCAQFKYLHTSDPTFSKHLAVLTDKLKSPKDMEDAVNTMYELCLLGPDQAEVTCHALVQLCNVEIDGVKLRSKILTKMQHEFEGFEEKAESSPQTIISNAIFLCEFYTLYLVQGKPVNPLRGPLWKYLSFMLESRKPYFLSHCFRLVQTKIGFFVKHNRPELEGDYIKKLKDAVLDEKVQKMHRSSALDTLECVWKALTQKGSMAGRGRGSRAAFPEVRHQLRRPKDDCEQSTVTAGPGGDANPDGNAPLPPTPAKEENDEIKKLCAQFKYLHTSDPTFSKHLAVLTDKLKSPKDMEDAVNTMYELCLLGPDQAEVTCHALVQLCNVEIDGVKLRSKILTKMQHEFEGFEEKAESSPQTIISNAIFLCEFYTLYLVQGKPVNPLRGPLWKYLSFMLESRKPYFLSHCFRLVQTKIGFFVKHNRPELEGDYIKKLKDAVLDEKVQKMHRSSALDTLECVWKALTQKGS

Nearest PDB structures (foldseek):
  4cek-assembly1_A  TM=7.307E-01  e=3.070E-02  Homo sapiens
  3grl-assembly1_A  TM=3.325E-01  e=7.406E-01  Bos taurus
  8ubg-assembly1_A  TM=1.582E-01  e=3.984E+00  synthetic construct
  4jhj-assembly1_A  TM=8.275E-01  e=7.057E-04  Danio rerio
  4cek-assembly1_A  TM=6.545E-01  e=2.861E-02  Homo sapiens

Organism: Amblyomma americanum (NCBI:txid6943)